Protein 7CUJ (pdb70)

Organism: Schizosaccharomyces pombe (strain 972 / ATCC 24843) (NCBI:txid284812)

Sequence (588 aa):
SVLDIGLPMSALQRKMMHRLVQYFAFCIDHFCTGPSDSRIQEKIRLFIQSAHNIAKHPSLYDTEVRNFSSYAENSSKFLFLQELFKNLSPSYSKTFFLFISNQFLANTLTQWLKSQNIDAELWAEHPAIWICVSKKAPSASHFLQSCPDLSATIFYDIEAYMSVTSSLPSIQSLVLRLIHLGSIEHAIKCFQSSYNASFLVNIVGVVATLSSSESHSSITEKTRDIAKNVATWLKNGENFSSWPLPPLMDLASLSVAELEYKRKPIPDYDFMKGLETTLQELYVEHQSKKRRLELFSVLDIGLPMSALQRKMMHRLVQYFAFCIDHFCTGPSDSRIQEKIRLFIQSAHNIAKHPSLYDTEVRNFSSYAENSSKFLFLQELFKNLSPSYSKTFFLFISNQFLANTLTQWLKSQNIDAELWAEHPAIWICVSKKAPSASHFLQSCPDLSATIFYDIEAYMSVTSSLPSIQSLVLRLIHLGSIEHAIKCFQSSYNASFLVNIVGVVATLSSSHSSITEKTRDIAKNVATWLKNGENFSSWPLPPLMDLASLSVAEIELEYKRKPIPDYDFMKGLETTLQELYVEHQSKKRR

Foldseek 3Di:
DAAEDEAAFAPLLLVQLLVLCVVCVVLLCVVLPDDDDPVSVVVLVVSLVSLQVSLLFVCVPPPDDDPLVVGVQGHLLLLLVQLLDVLLDPPDDFEEEEEDADDVVLVSSQVNCVVSVAQEDEDDCRGNYYRYHLVRLVSCLVVLVPRLVGYAYEYSGVVSVVSNPVPHPDGSHHYYYHAYALTLRLQCVQCVVPPDPQNSSFSSQSSSVSSCPDHSVRSSVVSSVSSNQVSVCVVVVNDPVPRPDDGHDHSVVSGSDD/DDDDDDPDNVDDPVVVVVVVVVVVVVVVVVVVVVVVVD/DEAEDAAAFFPVLLVQLLVLLVVCVVLLCVVQQDDDDPVSVVVLVVSLVSLQVSLLFPCVPPPDDDAAPVGVQGHLLLLLVLLQQVLLDPPDDFAEEEEDADPVVLVSSQVNCVVSVQQEDDCPPPGRYHSYYLVCLLRCLVVLVVRLVGYAYEYSGVCSVVSNPVSHDHRNHHHYYYAYALTLRLQCVQLVVPPDDLRSSFSSQSSSVSSVPSVNSSVVSSVSSNLVSVCVVVPNDPVPNPDDDHDHSVVSGSDD/DDDDDDADPDNVDDPVVVVVVVVVVVVVVVVVVVVD

Structure (mmCIF, N/CA/C/O backbone):
data_7CUJ
#
_entry.id   7CUJ
#
_cell.length_a   58.300
_cell.length_b   71.752
_cell.length_c   95.180
_cell.angle_alpha   90.000
_cell.angle_beta   103.890
_cell.angle_gamma   90.000
#
_symmetry.space_group_name_H-M   'P 1 21 1'
#
loop_
_entity.id
_entity.type
_entity.pdbx_description
1 polymer 'Coiled-coil quantitatively-enriched protein 1'
2 polymer 'Protection of telomeres protein tpz1'
3 water water
#
loop_
_atom_site.group_PDB
_atom_site.id
_atom_site.type_symbol
_atom_site.label_atom_id
_atom_site.label_alt_id
_atom_site.label_comp_id
_atom_site.label_asym_id
_atom_site.label_entity_id
_atom_site.label_seq_id
_atom_site.pdbx_PDB_ins_code
_atom_site.Cartn_x
_atom_site.Cartn_y
_atom_site.Cartn_z
_atom_site.occupancy
_atom_site.B_iso_or_equiv
_atom_site.auth_seq_id
_atom_site.auth_comp_id
_atom_site.auth_asym_id
_atom_site.auth_atom_id
_atom_site.pdbx_PDB_model_num
ATOM 1 N N . SER A 1 10 ? -24.834 54.592 -9.644 1.00 79.32 132 SER A N 1
ATOM 2 C CA . SER A 1 10 ? -25.330 53.335 -10.277 1.00 76.87 132 SER A CA 1
ATOM 3 C C . SER A 1 10 ? -25.491 52.255 -9.210 1.00 70.26 132 SER A C 1
ATOM 4 O O . SER A 1 10 ? -26.506 51.558 -9.178 1.00 69.41 132 SER A O 1
ATOM 7 N N . VAL A 1 11 ? -24.467 52.138 -8.354 1.00 66.59 133 VAL A N 1
ATOM 8 C CA . VAL A 1 11 ? -24.456 51.242 -7.209 1.00 58.60 133 VAL A CA 1
ATOM 9 C C . VAL A 1 11 ? -24.918 52.037 -5.990 1.00 52.65 133 VAL A C 1
ATOM 10 O O . VAL A 1 11 ? -24.252 52.987 -5.588 1.00 51.18 133 VAL A O 1
ATOM 14 N N . LEU A 1 12 ? -26.056 51.636 -5.405 1.00 49.75 134 LEU A N 1
ATOM 15 C CA . LEU A 1 12 ? -26.658 52.371 -4.302 1.00 47.85 134 LEU A CA 1
ATOM 16 C C . LEU A 1 12 ? -26.733 51.496 -3.051 1.00 45.37 134 LEU A C 1
ATOM 17 O O . LEU A 1 12 ? -27.038 50.307 -3.137 1.00 46.14 134 LEU A O 1
ATOM 22 N N . ASP A 1 13 ? -26.482 52.118 -1.890 1.00 41.88 135 ASP A N 1
ATOM 23 C CA . ASP A 1 13 ? -26.447 51.426 -0.612 1.00 38.81 135 ASP A CA 1
ATOM 24 C C . ASP A 1 13 ? -27.746 51.648 0.157 1.00 36.22 135 ASP A C 1
ATOM 25 O O . ASP A 1 13 ? -28.270 52.757 0.197 1.00 37.36 135 ASP A O 1
ATOM 30 N N . ILE A 1 14 ? -28.227 50.572 0.787 1.00 33.00 136 ILE A N 1
ATOM 31 C CA . ILE A 1 14 ? -29.355 50.613 1.701 1.00 31.40 136 ILE A CA 1
ATOM 32 C C . ILE A 1 14 ? -28.841 50.245 3.091 1.00 30.11 136 ILE A C 1
ATOM 33 O O . ILE A 1 14 ? -28.575 49.078 3.378 1.00 28.51 136 ILE A O 1
ATOM 38 N N . GLY A 1 15 ? -28.683 51.266 3.937 1.00 30.96 137 GLY A N 1
ATOM 39 C CA . GLY A 1 15 ? -28.242 51.070 5.306 1.00 30.07 137 GLY A CA 1
ATOM 40 C C . GLY A 1 15 ? -29.378 50.563 6.188 1.00 31.01 137 GLY A C 1
ATOM 41 O O . GLY A 1 15 ? -30.380 51.250 6.370 1.00 34.06 137 GLY A O 1
ATOM 42 N N . LEU A 1 16 ? -29.195 49.357 6.735 1.00 29.67 138 LEU A N 1
ATOM 43 C CA . LEU A 1 16 ? -30.186 48.718 7.585 1.00 30.67 138 LEU A CA 1
ATOM 44 C C . LEU A 1 16 ? -29.566 48.444 8.951 1.00 30.87 138 LEU A C 1
ATOM 45 O O . LEU A 1 16 ? -28.423 47.995 9.037 1.00 30.84 138 LEU A O 1
ATOM 50 N N . PRO A 1 17 ? -30.300 48.684 10.061 1.00 32.89 139 PRO A N 1
ATOM 51 C CA . PRO A 1 17 ? -29.722 48.546 11.399 1.00 33.22 139 PRO A CA 1
ATOM 52 C C . PRO A 1 17 ? -29.599 47.087 11.835 1.00 31.86 139 PRO A C 1
ATOM 53 O O . PRO A 1 17 ? -30.386 46.239 11.420 1.00 31.22 139 PRO A O 1
ATOM 57 N N . MET A 1 18 ? -28.597 46.813 12.680 1.00 31.39 140 MET A N 1
ATOM 58 C CA . MET A 1 18 ? -28.405 45.487 13.245 1.00 31.05 140 MET A CA 1
ATOM 59 C C . MET A 1 18 ? -29.317 45.318 14.458 1.00 30.27 140 MET A C 1
ATOM 60 O O . MET A 1 18 ? -29.635 46.285 15.149 1.00 30.32 140 MET A O 1
ATOM 65 N N . SER A 1 19 ? -29.718 44.068 14.708 1.00 29.33 141 SER A N 1
ATOM 66 C CA . SER A 1 19 ? -30.520 43.717 15.868 1.00 32.04 141 SER A CA 1
ATOM 67 C C . SER A 1 19 ? -29.639 43.689 17.116 1.00 32.38 141 SER A C 1
ATOM 68 O O . SER A 1 19 ? -28.414 43.696 17.012 1.00 30.80 141 SER A O 1
ATOM 71 N N . ALA A 1 20 ? -30.282 43.641 18.291 1.00 35.37 142 ALA A N 1
ATOM 72 C CA . ALA A 1 20 ? -29.580 43.560 19.563 1.00 35.71 142 ALA A CA 1
ATOM 73 C C . ALA A 1 20 ? -28.697 42.313 19.597 1.00 34.66 142 ALA A C 1
ATOM 74 O O . ALA A 1 20 ? -27.574 42.367 20.096 1.00 34.75 142 ALA A O 1
ATOM 76 N N . LEU A 1 21 ? -29.213 41.209 19.038 1.00 33.99 143 LEU A N 1
ATOM 77 C CA . LEU A 1 21 ? -28.534 39.922 18.972 1.00 32.62 143 LEU A CA 1
ATOM 78 C C . LEU A 1 21 ? -27.246 40.058 18.163 1.00 30.55 143 LEU A C 1
ATOM 79 O O . LEU A 1 21 ? -26.193 39.593 18.590 1.00 31.31 143 LEU A O 1
ATOM 84 N N . GLN A 1 22 ? -27.352 40.680 16.984 1.00 29.44 144 GLN A N 1
ATOM 85 C CA . GLN A 1 22 ? -26.231 40.829 16.070 1.00 26.79 144 GLN A CA 1
ATOM 86 C C . GLN A 1 22 ? -25.119 41.640 16.732 1.00 26.04 144 GLN A C 1
ATOM 87 O O . GLN A 1 22 ? -23.944 41.329 16.561 1.00 24.28 144 GLN A O 1
ATOM 93 N N . ARG A 1 23 ? -25.505 42.677 17.487 1.00 27.14 145 ARG A N 1
ATOM 94 C CA . ARG A 1 23 ? -24.557 43.557 18.155 1.00 27.70 145 ARG A CA 1
ATOM 95 C C . ARG A 1 23 ? -23.841 42.801 19.271 1.00 27.19 145 ARG A C 1
ATOM 96 O O . ARG A 1 23 ? -22.627 42.928 19.422 1.00 26.32 145 ARG A O 1
ATOM 104 N N . LYS A 1 24 ? -24.609 42.025 20.045 1.00 28.09 146 LYS A N 1
ATOM 105 C CA . LYS A 1 24 ? -24.051 41.191 21.094 1.00 28.45 146 LYS A CA 1
ATOM 106 C C . LYS A 1 24 ? -22.999 40.268 20.489 1.00 25.73 146 LYS A C 1
ATOM 107 O O . LYS A 1 24 ? -21.901 40.142 21.026 1.00 25.44 146 LYS A O 1
ATOM 113 N N . MET A 1 25 ? -23.353 39.646 19.359 1.00 24.05 147 MET A N 1
ATOM 114 C CA . MET A 1 25 ? -22.497 38.678 18.697 1.00 22.49 147 MET A CA 1
ATOM 115 C C . MET A 1 25 ? -21.217 39.348 18.205 1.00 19.88 147 MET A C 1
ATOM 116 O O . MET A 1 25 ? -20.139 38.769 18.306 1.00 18.28 147 MET A O 1
ATOM 121 N N . MET A 1 26 ? -21.354 40.572 17.684 1.00 19.51 148 MET A N 1
ATOM 122 C CA . MET A 1 26 ? -20.221 41.352 17.216 1.00 18.89 148 MET A CA 1
ATOM 123 C C . MET A 1 26 ? -19.316 41.704 18.394 1.00 18.82 148 MET A C 1
ATOM 124 O O . MET A 1 26 ? -18.097 41.671 18.265 1.00 17.90 148 MET A O 1
ATOM 129 N N . HIS A 1 27 ? -19.933 42.030 19.537 1.00 20.60 149 HIS A N 1
ATOM 130 C CA . HIS A 1 27 ? -19.215 42.372 20.753 1.00 21.98 149 HIS A CA 1
ATOM 131 C C . HIS A 1 27 ? -18.448 41.152 21.263 1.00 21.62 149 HIS A C 1
ATOM 132 O O . HIS A 1 27 ? -17.278 41.266 21.615 1.00 21.24 149 HIS A O 1
ATOM 139 N N . ARG A 1 28 ? -19.114 39.990 21.274 1.00 21.83 150 ARG A N 1
ATOM 140 C CA . ARG A 1 28 ? -18.527 38.737 21.724 1.00 22.39 150 ARG A CA 1
ATOM 141 C C . ARG A 1 28 ? -17.354 38.361 20.820 1.00 20.12 150 ARG A C 1
ATOM 142 O O . ARG A 1 28 ? -16.318 37.903 21.304 1.00 19.73 150 ARG A O 1
ATOM 150 N N . LEU A 1 29 ? -17.535 38.569 19.510 1.00 18.41 151 LEU A N 1
ATOM 151 C CA . LEU A 1 29 ? -16.561 38.185 18.499 1.00 17.25 151 LEU A CA 1
ATOM 152 C C . LEU A 1 29 ? -15.265 38.974 18.680 1.00 17.10 151 LEU A C 1
ATOM 153 O O . LEU A 1 29 ? -14.183 38.390 18.689 1.00 17.39 151 LEU A O 1
ATOM 158 N N . VAL A 1 30 ? -15.389 40.300 18.825 1.00 16.61 152 VAL A N 1
ATOM 159 C CA . VAL A 1 30 ? -14.245 41.184 18.973 1.00 16.49 152 VAL A CA 1
ATOM 160 C C . VAL A 1 30 ? -13.514 40.861 20.276 1.00 17.20 152 VAL A C 1
ATOM 161 O O . VAL A 1 30 ? -12.289 40.879 20.315 1.00 17.65 152 VAL A O 1
ATOM 165 N N . GLN A 1 31 ? -14.289 40.564 21.325 1.00 18.04 153 GLN A N 1
ATOM 166 C CA . GLN A 1 31 ? -13.783 40.231 22.646 1.00 20.00 153 GLN A CA 1
ATOM 167 C C . GLN A 1 31 ? -12.953 38.947 22.573 1.00 19.08 153 GLN A C 1
ATOM 168 O O . GLN A 1 31 ? -11.857 38.889 23.124 1.00 20.37 153 GLN A O 1
ATOM 174 N N . TYR A 1 32 ? -13.480 37.935 21.870 1.00 17.30 154 TYR A N 1
ATOM 175 C CA . TYR A 1 32 ? -12.839 36.639 21.712 1.00 16.05 154 TYR A CA 1
ATOM 176 C C . TYR A 1 32 ? -11.548 36.784 20.907 1.00 15.07 154 TYR A C 1
ATOM 177 O O . TYR A 1 32 ? -10.613 36.009 21.093 1.00 15.71 154 TYR A O 1
ATOM 186 N N . PHE A 1 33 ? -11.515 37.776 20.009 1.00 14.71 155 PHE A N 1
ATOM 187 C CA . PHE A 1 33 ? -10.383 38.033 19.132 1.00 14.54 155 PHE A CA 1
ATOM 188 C C . PHE A 1 33 ? -9.567 39.229 19.630 1.00 15.13 155 PHE A C 1
ATOM 189 O O . PHE A 1 33 ? -8.755 39.771 18.882 1.00 15.90 155 PHE A O 1
ATOM 197 N N . ALA A 1 34 ? -9.772 39.640 20.888 1.00 15.39 156 ALA A N 1
ATOM 198 C CA . ALA A 1 34 ? -9.232 40.908 21.364 1.00 16.70 156 ALA A CA 1
ATOM 199 C C . ALA A 1 34 ? -7.716 40.972 21.174 1.00 17.41 156 ALA A C 1
ATOM 200 O O . ALA A 1 34 ? -7.219 41.923 20.578 1.00 18.23 156 ALA A O 1
ATOM 202 N N . PHE A 1 35 ? -7.004 39.944 21.659 1.00 18.12 157 PHE A N 1
ATOM 203 C CA . PHE A 1 35 ? -5.553 39.868 21.569 1.00 18.68 157 PHE A CA 1
ATOM 204 C C . PHE A 1 35 ? -5.112 39.931 20.110 1.00 19.10 157 PHE A C 1
ATOM 205 O O . PHE A 1 35 ? -4.248 40.728 19.755 1.00 19.46 157 PHE A O 1
ATOM 213 N N . CYS A 1 36 ? -5.720 39.069 19.290 1.00 19.76 158 CYS A N 1
ATOM 214 C CA . CYS A 1 36 ? -5.402 38.891 17.883 1.00 21.14 158 CYS A CA 1
ATOM 215 C C . CYS A 1 36 ? -5.605 40.190 17.100 1.00 21.38 158 CYS A C 1
ATOM 216 O O . CYS A 1 36 ? -4.791 40.526 16.243 1.00 21.55 158 CYS A O 1
ATOM 219 N N . ILE A 1 37 ? -6.698 40.905 17.393 1.00 20.37 159 ILE A N 1
ATOM 220 C CA . ILE A 1 37 ? -7.019 42.147 16.707 1.00 22.04 159 ILE A CA 1
ATOM 221 C C . ILE A 1 37 ? -5.986 43.205 17.088 1.00 24.35 159 ILE A C 1
ATOM 222 O O . ILE A 1 37 ? -5.446 43.886 16.214 1.00 25.51 159 ILE A O 1
ATOM 227 N N . ASP A 1 38 ? -5.703 43.309 18.394 1.00 24.76 160 ASP A N 1
ATOM 228 C CA . ASP A 1 38 ? -4.755 44.280 18.914 1.00 26.96 160 ASP A CA 1
ATOM 229 C C . ASP A 1 38 ? -3.384 44.054 18.279 1.00 27.74 160 ASP A C 1
ATOM 230 O O . ASP A 1 38 ? -2.720 45.010 17.885 1.00 29.57 160 ASP A O 1
ATOM 235 N N . HIS A 1 39 ? -2.985 42.782 18.174 1.00 27.49 161 HIS A N 1
ATOM 236 C CA . HIS A 1 39 ? -1.702 42.405 17.603 1.00 29.46 161 HIS A CA 1
ATOM 237 C C . HIS A 1 39 ? -1.638 42.813 16.133 1.00 31.60 161 HIS A C 1
ATOM 238 O O . HIS A 1 39 ? -0.708 43.502 15.719 1.00 35.47 161 HIS A O 1
ATOM 245 N N . PHE A 1 40 ? -2.654 42.396 15.368 1.00 30.74 162 PHE A N 1
ATOM 246 C CA . PHE A 1 40 ? -2.702 42.559 13.925 1.00 31.96 162 PHE A CA 1
ATOM 247 C C . PHE A 1 40 ? -2.793 44.034 13.534 1.00 32.62 162 PHE A C 1
ATOM 248 O O . PHE A 1 40 ? -2.250 44.434 12.505 1.00 34.45 162 PHE A O 1
ATOM 256 N N . CYS A 1 41 ? -3.477 44.834 14.361 1.00 31.01 163 CYS A N 1
ATOM 257 C CA . CYS A 1 41 ? -3.805 46.205 13.998 1.00 32.27 163 CYS A CA 1
ATOM 258 C C . CYS A 1 41 ? -2.761 47.208 14.495 1.00 34.46 163 CYS A C 1
ATOM 259 O O . CYS A 1 41 ? -2.885 48.396 14.206 1.00 35.75 163 CYS A O 1
ATOM 262 N N . THR A 1 42 ? -1.735 46.747 15.226 1.00 34.94 164 THR A N 1
ATOM 263 C CA . THR A 1 42 ? -0.762 47.672 15.797 1.00 37.18 164 THR A CA 1
ATOM 264 C C . THR A 1 42 ? 0.655 47.420 15.283 1.00 38.98 164 THR A C 1
ATOM 265 O O . THR A 1 42 ? 1.589 48.082 15.730 1.00 40.93 164 THR A O 1
ATOM 269 N N . GLY A 1 43 ? 0.823 46.475 14.351 1.00 38.90 165 GLY A N 1
ATOM 270 C CA . GLY A 1 43 ? 2.147 46.216 13.809 1.00 42.00 165 GLY A CA 1
ATOM 271 C C . GLY A 1 43 ? 2.187 45.026 12.854 1.00 42.75 165 GLY A C 1
ATOM 272 O O . GLY A 1 43 ? 1.167 44.384 12.611 1.00 41.53 165 GLY A O 1
ATOM 273 N N . PRO A 1 44 ? 3.373 44.709 12.279 1.00 45.90 166 PRO A N 1
ATOM 274 C CA . PRO A 1 44 ? 3.544 43.514 11.451 1.00 46.87 166 PRO A CA 1
ATOM 275 C C . PRO A 1 44 ? 3.140 42.252 12.212 1.00 44.93 166 PRO A C 1
ATOM 276 O O . PRO A 1 44 ? 3.414 42.127 13.404 1.00 43.80 166 PRO A O 1
ATOM 280 N N . SER A 1 45 ? 2.479 41.330 11.506 1.00 44.48 167 SER A N 1
ATOM 281 C CA . SER A 1 45 ? 2.016 40.080 12.086 1.00 43.06 167 SER A CA 1
ATOM 282 C C . SER A 1 45 ? 2.397 38.917 11.172 1.00 44.97 167 SER A C 1
ATOM 283 O O . SER A 1 45 ? 2.560 39.101 9.970 1.00 46.53 167 SER A O 1
ATOM 286 N N . ASP A 1 46 ? 2.524 37.720 11.755 1.00 44.56 168 ASP A N 1
ATOM 287 C CA . ASP A 1 46 ? 2.904 36.533 11.005 1.00 47.65 168 ASP A CA 1
ATOM 288 C C . ASP A 1 46 ? 1.710 36.000 10.214 1.00 46.70 168 ASP A C 1
ATOM 289 O O . ASP A 1 46 ? 0.584 36.461 10.385 1.00 44.76 168 ASP A O 1
ATOM 294 N N . SER A 1 47 ? 1.987 35.001 9.368 1.00 48.60 169 SER A N 1
ATOM 295 C CA . SER A 1 47 ? 1.039 34.398 8.445 1.00 48.74 169 SER A CA 1
ATOM 296 C C . SER A 1 47 ? -0.146 33.770 9.180 1.00 44.77 169 SER A C 1
ATOM 297 O O . SER A 1 47 ? -1.273 33.814 8.688 1.00 43.81 169 SER A O 1
ATOM 300 N N . ARG A 1 48 ? 0.118 33.183 10.354 1.00 41.99 170 ARG A N 1
ATOM 301 C CA . ARG A 1 48 ? -0.898 32.453 11.098 1.00 39.03 170 ARG A CA 1
ATOM 302 C C . ARG A 1 48 ? -1.843 33.422 11.808 1.00 35.38 170 ARG A C 1
ATOM 303 O O . ARG A 1 48 ? -3.015 33.102 12.002 1.00 33.72 170 ARG A O 1
ATOM 311 N N . ILE A 1 49 ? -1.330 34.602 12.188 1.00 34.12 171 ILE A N 1
ATOM 312 C CA . ILE A 1 49 ? -2.155 35.660 12.753 1.00 32.71 171 ILE A CA 1
ATOM 313 C C . ILE A 1 49 ? -3.152 36.118 11.689 1.00 33.88 171 ILE A C 1
ATOM 314 O O . ILE A 1 49 ? -4.340 36.286 11.969 1.00 30.55 171 ILE A O 1
ATOM 319 N N . GLN A 1 50 ? -2.643 36.308 10.467 1.00 36.54 172 GLN A N 1
ATOM 320 C CA . GLN A 1 50 ? -3.423 36.782 9.335 1.00 37.15 172 GLN A CA 1
ATOM 321 C C . GLN A 1 50 ? -4.501 35.764 8.972 1.00 34.73 172 GLN A C 1
ATOM 322 O O . GLN A 1 50 ? -5.597 36.146 8.570 1.00 32.67 172 GLN A O 1
ATOM 328 N N . GLU A 1 51 ? -4.172 34.475 9.130 1.00 35.27 173 GLU A N 1
ATOM 329 C CA . GLU A 1 51 ? -5.089 33.369 8.901 1.00 35.76 173 GLU A CA 1
ATOM 330 C C . GLU A 1 51 ? -6.266 33.467 9.869 1.00 33.35 173 GLU A C 1
ATOM 331 O O . GLU A 1 51 ? -7.410 33.232 9.482 1.00 33.14 173 GLU A O 1
ATOM 337 N N . LYS A 1 52 ? -5.966 33.824 11.126 1.00 30.78 174 LYS A N 1
ATOM 338 C CA . LYS A 1 52 ? -6.962 33.924 12.181 1.00 27.51 174 LYS A CA 1
ATOM 339 C C . LYS A 1 52 ? -7.834 35.162 11.985 1.00 23.75 174 LYS A C 1
ATOM 340 O O . LYS A 1 52 ? -9.006 35.153 12.351 1.00 21.59 174 LYS A O 1
ATOM 346 N N . ILE A 1 53 ? -7.254 36.220 11.409 1.00 23.09 175 ILE A N 1
ATOM 347 C CA . ILE A 1 53 ? -8.003 37.436 11.141 1.00 22.44 175 ILE A CA 1
ATOM 348 C C . ILE A 1 53 ? -9.017 37.177 10.027 1.00 23.27 175 ILE A C 1
ATOM 349 O O . ILE A 1 53 ? -10.094 37.767 10.032 1.00 23.27 175 ILE A O 1
ATOM 354 N N . ARG A 1 54 ? -8.680 36.278 9.093 1.00 25.08 176 ARG A N 1
ATOM 355 C CA . ARG A 1 54 ? -9.603 35.918 8.026 1.00 25.83 176 ARG A CA 1
ATOM 356 C C . ARG A 1 54 ? -10.831 35.221 8.611 1.00 23.53 176 ARG A C 1
ATOM 357 O O . ARG A 1 54 ? -11.933 35.398 8.104 1.00 24.21 176 ARG A O 1
ATOM 365 N N . LEU A 1 55 ? -10.632 34.453 9.688 1.00 21.89 177 LEU A N 1
ATOM 366 C CA . LEU A 1 55 ? -11.735 33.788 10.365 1.00 20.29 177 LEU A CA 1
ATOM 367 C C . LEU A 1 55 ? -12.603 34.818 11.088 1.00 18.65 177 LEU A C 1
ATOM 368 O O . LEU A 1 55 ? -13.825 34.680 11.124 1.00 18.01 177 LEU A O 1
ATOM 373 N N . PHE A 1 56 ? -11.957 35.849 11.653 1.00 17.24 178 PHE A N 1
ATOM 374 C CA . PHE A 1 56 ? -12.663 36.954 12.282 1.00 16.14 178 PHE A CA 1
ATOM 375 C C . PHE A 1 56 ? -13.562 37.639 11.256 1.00 16.18 178 PHE A C 1
ATOM 376 O O . PHE A 1 56 ? -14.734 37.893 11.522 1.00 16.13 178 PHE A O 1
ATOM 384 N N . ILE A 1 57 ? -12.992 37.930 10.083 1.00 16.87 179 ILE A N 1
ATOM 385 C CA . ILE A 1 57 ? -13.706 38.614 9.020 1.00 17.71 179 ILE A CA 1
ATOM 386 C C . ILE A 1 57 ? -14.887 37.763 8.555 1.00 17.88 179 ILE A C 1
ATOM 387 O O . ILE A 1 57 ? -15.979 38.293 8.359 1.00 17.77 179 ILE A O 1
ATOM 392 N N . GLN A 1 58 ? -14.663 36.448 8.406 1.00 18.05 180 GLN A N 1
ATOM 393 C CA . GLN A 1 58 ? -15.693 35.533 7.938 1.00 18.86 180 GLN A CA 1
ATOM 394 C C . GLN A 1 58 ? -16.863 35.525 8.919 1.00 18.02 180 GLN A C 1
ATOM 395 O O . GLN A 1 58 ? -18.017 35.640 8.509 1.00 18.81 180 GLN A O 1
ATOM 401 N N . SER A 1 59 ? -16.545 35.411 10.214 1.00 16.74 181 SER A N 1
ATOM 402 C CA . SER A 1 59 ? -17.529 35.393 11.288 1.00 15.47 181 SER A CA 1
ATOM 403 C C . SER A 1 59 ? -18.356 36.677 11.295 1.00 14.63 181 SER A C 1
ATOM 404 O O . SER A 1 59 ? -19.553 36.632 11.566 1.00 15.49 181 SER A O 1
ATOM 407 N N . ALA A 1 60 ? -17.699 37.812 11.022 1.00 13.62 182 ALA A N 1
ATOM 408 C CA . ALA A 1 60 ? -18.349 39.111 11.014 1.00 13.39 182 ALA A CA 1
ATOM 409 C C . ALA A 1 60 ? -19.316 39.193 9.830 1.00 14.11 182 ALA A C 1
ATOM 410 O O . ALA A 1 60 ? -20.439 39.683 9.975 1.00 14.44 182 ALA A O 1
ATOM 412 N N . HIS A 1 61 ? -18.870 38.682 8.673 1.00 15.03 183 HIS A N 1
ATOM 413 C CA . HIS A 1 61 ? -19.723 38.534 7.503 1.00 16.06 183 HIS A CA 1
ATOM 414 C C . HIS A 1 61 ? -20.957 37.706 7.847 1.00 16.94 183 HIS A C 1
ATOM 415 O O . HIS A 1 61 ? -22.068 38.080 7.475 1.00 18.09 183 HIS A O 1
ATOM 422 N N . ASN A 1 62 ? -20.748 36.590 8.561 1.00 17.29 184 ASN A N 1
ATOM 423 C CA . ASN A 1 62 ? -21.815 35.645 8.857 1.00 18.19 184 ASN A CA 1
ATOM 424 C C . ASN A 1 62 ? -22.877 36.300 9.738 1.00 18.48 184 ASN A C 1
ATOM 425 O O . ASN A 1 62 ? -24.068 36.170 9.461 1.00 19.67 184 ASN A O 1
ATOM 430 N N . ILE A 1 63 ? -22.427 36.999 10.790 1.00 18.03 185 ILE A N 1
ATOM 431 C CA . ILE A 1 63 ? -23.311 37.698 11.712 1.00 18.73 185 ILE A CA 1
ATOM 432 C C . ILE A 1 63 ? -24.143 38.719 10.937 1.00 19.30 185 ILE A C 1
ATOM 433 O O . ILE A 1 63 ? -25.325 38.904 11.223 1.00 20.39 185 ILE A O 1
ATOM 438 N N . ALA A 1 64 ? -23.514 39.354 9.939 1.00 19.32 186 ALA A N 1
ATOM 439 C CA . ALA A 1 64 ? -24.140 40.395 9.141 1.00 19.86 186 ALA A CA 1
ATOM 440 C C . ALA A 1 64 ? -25.131 39.790 8.148 1.00 21.18 186 ALA A C 1
ATOM 441 O O . ALA A 1 64 ? -26.070 40.461 7.728 1.00 22.86 186 ALA A O 1
ATOM 443 N N . LYS A 1 65 ? -24.911 38.527 7.764 1.00 21.85 187 LYS A N 1
ATOM 444 C CA . LYS A 1 65 ? -25.849 37.827 6.897 1.00 23.06 187 LYS A CA 1
ATOM 445 C C . LYS A 1 65 ? -27.081 37.448 7.712 1.00 24.06 187 LYS A C 1
ATOM 446 O O . LYS A 1 65 ? -28.174 37.944 7.446 1.00 25.88 187 LYS A O 1
ATOM 452 N N . HIS A 1 66 ? -26.884 36.586 8.716 1.00 24.57 188 HIS A N 1
ATOM 453 C CA . HIS A 1 66 ? -27.940 36.244 9.655 1.00 26.22 188 HIS A CA 1
ATOM 454 C C . HIS A 1 66 ? -27.338 35.620 10.908 1.00 26.27 188 HIS A C 1
ATOM 455 O O . HIS A 1 66 ? -26.512 34.717 10.808 1.00 27.09 188 HIS A O 1
ATOM 462 N N . PRO A 1 67 ? -27.737 36.066 12.121 1.00 26.53 189 PRO A N 1
ATOM 463 C CA . PRO A 1 67 ? -27.215 35.487 13.361 1.00 27.14 189 PRO A CA 1
ATOM 464 C C . PRO A 1 67 ? -27.522 34.000 13.537 1.00 29.45 189 PRO A C 1
ATOM 465 O O . PRO A 1 67 ? -26.797 33.299 14.241 1.00 31.01 189 PRO A O 1
ATOM 469 N N . SER A 1 68 ? -28.579 33.520 12.868 1.00 31.57 190 SER A N 1
ATOM 470 C CA . SER A 1 68 ? -29.032 32.146 13.026 1.00 33.92 190 SER A CA 1
ATOM 471 C C . SER A 1 68 ? -28.115 31.163 12.295 1.00 33.28 190 SER A C 1
ATOM 472 O O . SER A 1 68 ? -28.340 29.958 12.355 1.00 35.45 190 SER A O 1
ATOM 475 N N . LEU A 1 69 ? -27.069 31.679 11.634 1.00 31.17 191 LEU A N 1
ATOM 476 C CA . LEU A 1 69 ? -25.988 30.835 11.146 1.00 31.58 191 LEU A CA 1
ATOM 477 C C . LEU A 1 69 ? -25.242 30.197 12.324 1.00 32.82 191 LEU A C 1
ATOM 478 O O . LEU A 1 69 ? -24.430 29.297 12.116 1.00 34.95 191 LEU A O 1
ATOM 483 N N . TYR A 1 70 ? -25.510 30.670 13.553 1.00 32.59 192 TYR A N 1
ATOM 484 C CA . TYR A 1 70 ? -24.899 30.120 14.758 1.00 32.67 192 TYR A CA 1
ATOM 485 C C . TYR A 1 70 ? -25.949 29.457 15.647 1.00 37.06 192 TYR A C 1
ATOM 486 O O . TYR A 1 70 ? -25.719 29.243 16.835 1.00 37.97 192 TYR A O 1
ATOM 495 N N . ASP A 1 71 ? -27.099 29.126 15.050 1.00 41.28 193 ASP A N 1
ATOM 496 C CA . ASP A 1 71 ? -28.088 28.264 15.675 1.00 46.56 193 ASP A CA 1
ATOM 497 C C . ASP A 1 71 ? -27.717 26.820 15.353 1.00 50.34 193 ASP A C 1
ATOM 498 O O . ASP A 1 71 ? -27.433 26.499 14.202 1.00 53.74 193 ASP A O 1
ATOM 503 N N . THR A 1 72 ? -27.716 25.959 16.375 1.00 54.26 194 THR A N 1
ATOM 504 C CA . THR A 1 72 ? -27.352 24.562 16.197 1.00 60.07 194 THR A CA 1
ATOM 505 C C . THR A 1 72 ? -28.546 23.764 15.680 1.00 67.08 194 THR A C 1
ATOM 506 O O . THR A 1 72 ? -28.369 22.753 15.002 1.00 70.01 194 THR A O 1
ATOM 510 N N . GLU A 1 73 ? -29.756 24.232 16.006 1.00 72.07 195 GLU A N 1
ATOM 511 C CA . GLU A 1 73 ? -30.954 23.414 15.895 1.00 79.79 195 GLU A CA 1
ATOM 512 C C . GLU A 1 73 ? -31.738 23.740 14.624 1.00 80.60 195 GLU A C 1
ATOM 513 O O . GLU A 1 73 ? -31.594 24.813 14.036 1.00 73.81 195 GLU A O 1
ATOM 519 N N . VAL A 1 74 ? -32.568 22.774 14.216 1.00 84.43 196 VAL A N 1
ATOM 520 C CA . VAL A 1 74 ? -33.463 22.904 13.078 1.00 85.92 196 VAL A CA 1
ATOM 521 C C . VAL A 1 74 ? -34.601 23.831 13.494 1.00 84.57 196 VAL A C 1
ATOM 522 O O . VAL A 1 74 ? -35.259 23.588 14.504 1.00 91.31 196 VAL A O 1
ATOM 526 N N . ARG A 1 75 ? -34.826 24.892 12.712 1.00 79.46 197 ARG A N 1
ATOM 527 C CA . ARG A 1 75 ? -35.793 25.899 13.114 1.00 79.59 197 ARG A CA 1
ATOM 528 C C . ARG A 1 75 ? -36.858 26.084 12.037 1.00 82.04 197 ARG A C 1
ATOM 529 O O . ARG A 1 75 ? -36.567 26.020 10.844 1.00 79.72 197 ARG A O 1
ATOM 537 N N . ASN A 1 76 ? -38.097 26.303 12.495 1.00 86.59 198 ASN A N 1
ATOM 538 C CA . ASN A 1 76 ? -39.154 26.841 11.656 1.00 90.26 198 ASN A CA 1
ATOM 539 C C . ASN A 1 76 ? -38.794 28.290 11.313 1.00 86.99 198 ASN A C 1
ATOM 540 O O . ASN A 1 76 ? -39.633 29.169 11.586 1.00 89.18 198 ASN A O 1
ATOM 545 N N . PHE A 1 94 ? -38.522 27.878 8.729 1.00 74.91 216 PHE A N 1
ATOM 546 C CA . PHE A 1 94 ? -38.670 29.162 7.996 1.00 73.43 216 PHE A CA 1
ATOM 547 C C . PHE A 1 94 ? -39.769 30.005 8.645 1.00 79.66 216 PHE A C 1
ATOM 548 O O . PHE A 1 94 ? -40.745 29.462 9.162 1.00 86.75 216 PHE A O 1
ATOM 556 N N . SER A 1 95 ? -39.577 31.332 8.619 1.00 80.66 217 SER A N 1
ATOM 557 C CA . SER A 1 95 ? -40.480 32.336 9.171 1.00 84.63 217 SER A CA 1
ATOM 558 C C . SER A 1 95 ? -40.182 32.618 10.645 1.00 86.05 217 SER A C 1
ATOM 559 O O . SER A 1 95 ? -40.892 33.394 11.282 1.00 89.22 217 SER A O 1
ATOM 562 N N . SER A 1 96 ? -39.119 31.994 11.171 1.00 84.27 218 SER A N 1
ATOM 563 C CA . SER A 1 96 ? -38.576 32.337 12.476 1.00 82.69 218 SER A CA 1
ATOM 564 C C . SER A 1 96 ? -37.620 33.520 12.348 1.00 80.62 218 SER A C 1
ATOM 565 O O . SER A 1 96 ? -37.297 34.169 13.340 1.00 81.70 218 SER A O 1
ATOM 568 N N . TYR A 1 97 ? -37.207 33.806 11.107 1.00 79.02 219 TYR A N 1
ATOM 569 C CA . TYR A 1 97 ? -35.909 34.404 10.834 1.00 74.02 219 TYR A CA 1
ATOM 570 C C . TYR A 1 97 ? -35.959 35.931 10.793 1.00 74.22 219 TYR A C 1
ATOM 571 O O . TYR A 1 97 ? -35.026 36.584 11.255 1.00 78.04 219 TYR A O 1
ATOM 580 N N . ALA A 1 98 ? -37.047 36.498 10.257 1.00 72.45 220 ALA A N 1
ATOM 581 C CA . ALA A 1 98 ? -37.145 37.936 10.044 1.00 70.40 220 ALA A CA 1
ATOM 582 C C . ALA A 1 98 ? -37.165 38.703 11.367 1.00 69.95 220 ALA A C 1
ATOM 583 O O . ALA A 1 98 ? -37.156 39.933 11.370 1.00 69.55 220 ALA A O 1
ATOM 585 N N . GLU A 1 99 ? -37.182 37.967 12.484 1.00 72.80 221 GLU A N 1
ATOM 586 C CA . GLU A 1 99 ? -37.217 38.539 13.822 1.00 77.26 221 GLU A CA 1
ATOM 587 C C . GLU A 1 99 ? -35.934 39.323 14.098 1.00 73.58 221 GLU A C 1
ATOM 588 O O . GLU A 1 99 ? -35.976 40.377 14.732 1.00 76.56 221 GLU A O 1
ATOM 594 N N . ASN A 1 100 ? -34.799 38.804 13.609 1.00 66.63 222 ASN A N 1
ATOM 595 C CA . ASN A 1 100 ? -33.494 39.327 13.983 1.00 59.76 222 ASN A CA 1
ATOM 596 C C . ASN A 1 100 ? -32.716 39.833 12.768 1.00 51.94 222 ASN A C 1
ATOM 597 O O . ASN A 1 100 ? -31.533 40.149 12.887 1.00 47.31 222 ASN A O 1
ATOM 602 N N . SER A 1 101 ? -33.377 39.921 11.607 1.00 49.65 223 SER A N 1
ATOM 603 C CA . SER A 1 101 ? -32.723 40.419 10.405 1.00 44.66 223 SER A CA 1
ATOM 604 C C . SER A 1 101 ? -33.532 41.547 9.772 1.00 42.82 223 SER A C 1
ATOM 605 O O . SER A 1 101 ? -34.642 41.329 9.293 1.00 45.98 223 SER A O 1
ATOM 608 N N . SER A 1 102 ? -32.942 42.747 9.767 1.00 40.03 224 SER A N 1
ATOM 609 C CA . SER A 1 102 ? -33.488 43.909 9.086 1.00 39.72 224 SER A CA 1
ATOM 610 C C . SER A 1 102 ? -33.527 43.668 7.581 1.00 37.23 224 SER A C 1
ATOM 611 O O . SER A 1 102 ? -34.268 44.338 6.870 1.00 38.93 224 SER A O 1
ATOM 614 N N . LYS A 1 103 ? -32.700 42.730 7.107 1.00 34.92 225 LYS A N 1
ATOM 615 C CA . LYS A 1 103 ? -32.578 42.458 5.684 1.00 34.64 225 LYS A CA 1
ATOM 616 C C . LYS A 1 103 ? -33.794 41.672 5.196 1.00 37.32 225 LYS A C 1
ATOM 617 O O . LYS A 1 103 ? -34.386 42.017 4.176 1.00 37.80 225 LYS A O 1
ATOM 623 N N . PHE A 1 104 ? -34.151 40.615 5.937 1.00 39.02 226 PHE A N 1
ATOM 624 C CA . PHE A 1 104 ? -35.335 39.822 5.652 1.00 40.48 226 PHE A CA 1
ATOM 625 C C . PHE A 1 104 ? -36.578 40.710 5.694 1.00 43.57 226 PHE A C 1
ATOM 626 O O . PHE A 1 104 ? -37.404 40.659 4.782 1.00 45.63 226 PHE A O 1
ATOM 634 N N . LEU A 1 105 ? -36.688 41.526 6.752 1.00 43.55 227 LEU A N 1
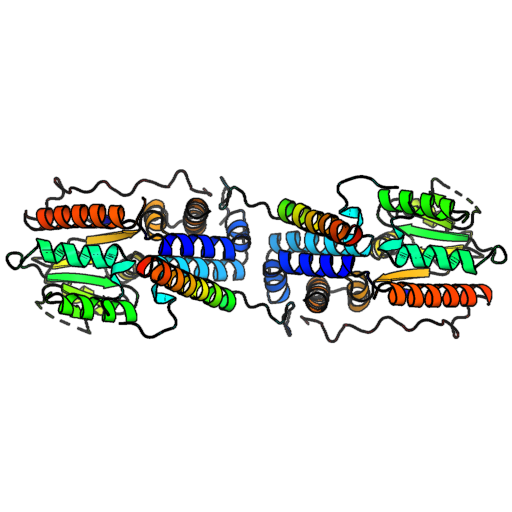ATOM 635 C CA . LEU A 1 105 ? -37.832 42.403 6.948 1.00 45.66 227 LEU A CA 1
ATOM 636 C C . LEU A 1 105 ? -37.910 43.419 5.811 1.00 44.84 227 LEU A C 1
ATOM 637 O O . LEU A 1 105 ? -38.998 43.703 5.312 1.00 46.41 227 LEU A O 1
ATOM 642 N N . PHE A 1 106 ? -36.748 43.954 5.409 1.00 42.01 228 PHE A N 1
ATOM 643 C CA . PHE A 1 106 ? -36.683 44.901 4.308 1.00 40.67 228 PHE A CA 1
ATOM 644 C C . PHE A 1 106 ? -37.288 44.281 3.050 1.00 42.08 228 PHE A C 1
ATOM 645 O O . PHE A 1 106 ? -38.133 44.898 2.405 1.00 43.17 228 PHE A O 1
ATOM 653 N N . LEU A 1 107 ? -36.847 43.061 2.721 1.00 41.47 229 LEU A N 1
ATOM 654 C CA . LEU A 1 107 ? -37.254 42.389 1.497 1.00 44.10 229 LEU A CA 1
ATOM 655 C C . LEU A 1 107 ? -38.754 42.103 1.520 1.00 47.69 229 LEU A C 1
ATOM 656 O O . LEU A 1 107 ? -39.416 42.200 0.489 1.00 49.28 229 LEU A O 1
ATOM 661 N N . GLN A 1 108 ? -39.280 41.771 2.705 1.00 51.12 230 GLN A N 1
ATOM 662 C CA . GLN A 1 108 ? -40.697 41.497 2.887 1.00 55.62 230 GLN A CA 1
ATOM 663 C C . GLN A 1 108 ? -41.505 42.760 2.601 1.00 58.27 230 GLN A C 1
ATOM 664 O O . GLN A 1 108 ? -42.452 42.726 1.819 1.00 61.54 230 GLN A O 1
ATOM 670 N N . GLU A 1 109 ? -41.109 43.866 3.244 1.00 59.24 231 GLU A N 1
ATOM 671 C CA . GLU A 1 109 ? -41.861 45.111 3.217 1.00 62.53 231 GLU A CA 1
ATOM 672 C C . GLU A 1 109 ? -41.722 45.791 1.857 1.00 61.39 231 GLU A C 1
ATOM 673 O O . GLU A 1 109 ? -42.576 46.593 1.485 1.00 66.00 231 GLU A O 1
ATOM 679 N N . LEU A 1 110 ? -40.646 45.467 1.127 1.00 55.91 232 LEU A N 1
ATOM 680 C CA . LEU A 1 110 ? -40.430 46.028 -0.198 1.00 54.32 232 LEU A CA 1
ATOM 681 C C . LEU A 1 110 ? -41.523 45.539 -1.145 1.00 57.45 232 LEU A C 1
ATOM 682 O O . LEU A 1 110 ? -42.183 46.348 -1.790 1.00 58.21 232 LEU A O 1
ATOM 687 N N . PHE A 1 111 ? -41.709 44.214 -1.206 1.00 58.46 233 PHE A N 1
ATOM 688 C CA . PHE A 1 111 ? -42.662 43.598 -2.117 1.00 62.62 233 PHE A CA 1
ATOM 689 C C . PHE A 1 111 ? -44.095 43.848 -1.650 1.00 66.81 233 PHE A C 1
ATOM 690 O O . PHE A 1 111 ? -45.011 43.900 -2.468 1.00 68.36 233 PHE A O 1
ATOM 698 N N . LYS A 1 112 ? -44.265 44.010 -0.332 1.00 70.27 234 LYS A N 1
ATOM 699 C CA . LYS A 1 112 ? -45.545 44.313 0.288 1.00 74.95 234 LYS A CA 1
ATOM 700 C C . LYS A 1 112 ? -46.078 45.640 -0.249 1.00 79.27 234 LYS A C 1
ATOM 701 O O . LYS A 1 112 ? -47.282 45.790 -0.450 1.00 82.34 234 LYS A O 1
ATOM 707 N N . ASN A 1 113 ? -45.165 46.594 -0.477 1.00 78.82 235 ASN A N 1
ATOM 708 C CA . ASN A 1 113 ? -45.507 47.944 -0.898 1.00 79.81 235 ASN A CA 1
ATOM 709 C C . ASN A 1 113 ? -45.229 48.129 -2.389 1.00 80.00 235 ASN A C 1
ATOM 710 O O . ASN A 1 113 ? -45.435 49.217 -2.920 1.00 80.22 235 ASN A O 1
ATOM 715 N N . LEU A 1 114 ? -44.759 47.068 -3.057 1.00 79.47 236 LEU A N 1
ATOM 716 C CA . LEU A 1 114 ? -44.495 47.131 -4.487 1.00 83.64 236 LEU A CA 1
ATOM 717 C C . LEU A 1 114 ? -45.710 46.616 -5.256 1.00 91.26 236 LEU A C 1
ATOM 718 O O . LEU A 1 114 ? -45.997 47.102 -6.349 1.00 94.64 236 LEU A O 1
ATOM 723 N N . SER A 1 115 ? -46.405 45.626 -4.674 1.00 95.97 237 SER A N 1
ATOM 724 C CA . SER A 1 115 ? -47.724 45.193 -5.117 1.00 105.68 237 SER A CA 1
ATOM 725 C C . SER A 1 115 ? -47.639 44.481 -6.471 1.00 109.37 237 SER A C 1
ATOM 726 O O . SER A 1 115 ? -46.538 44.220 -6.955 1.00 110.77 237 SER A O 1
ATOM 729 N N . PRO A 1 116 ? -48.774 44.116 -7.124 1.00 112.44 238 PRO A N 1
ATOM 730 C CA . PRO A 1 116 ? -48.724 43.428 -8.417 1.00 110.87 238 PRO A CA 1
ATOM 731 C C . PRO A 1 116 ? -48.592 44.336 -9.641 1.00 110.33 238 PRO A C 1
ATOM 732 O O . PRO A 1 116 ? -48.547 43.846 -10.768 1.00 107.36 238 PRO A O 1
ATOM 736 N N . SER A 1 117 ? -48.525 45.654 -9.410 1.00 109.03 239 SER A N 1
ATOM 737 C CA . SER A 1 117 ? -48.408 46.630 -10.484 1.00 107.47 239 SER A CA 1
ATOM 738 C C . SER A 1 117 ? -47.025 46.547 -11.128 1.00 106.12 239 SER A C 1
ATOM 739 O O . SER A 1 117 ? -46.912 46.395 -12.343 1.00 107.10 239 SER A O 1
ATOM 742 N N . TYR A 1 118 ? -45.984 46.639 -10.290 1.00 103.47 240 TYR A N 1
ATOM 743 C CA . TYR A 1 118 ? -44.591 46.613 -10.710 1.00 98.28 240 TYR A CA 1
ATOM 744 C C . TYR A 1 118 ? -44.276 45.276 -11.376 1.00 97.68 240 TYR A C 1
ATOM 745 O O . TYR A 1 118 ? -44.729 44.230 -10.912 1.00 91.69 240 TYR A O 1
ATOM 754 N N . SER A 1 119 ? -43.488 45.324 -12.460 1.00 99.45 241 SER A N 1
ATOM 755 C CA . SER A 1 119 ? -43.177 44.133 -13.237 1.00 100.70 241 SER A CA 1
ATOM 756 C C . SER A 1 119 ? -41.778 44.205 -13.853 1.00 99.92 241 SER A C 1
ATOM 757 O O . SER A 1 119 ? -41.625 44.150 -15.073 1.00 108.47 241 SER A O 1
ATOM 760 N N . LYS A 1 120 ? -40.763 44.320 -12.987 1.00 94.18 242 LYS A N 1
ATOM 761 C CA . LYS A 1 120 ? -39.370 44.119 -13.355 1.00 87.04 242 LYS A CA 1
ATOM 762 C C . LYS A 1 120 ? -38.846 42.922 -12.566 1.00 78.49 242 LYS A C 1
ATOM 763 O O . LYS A 1 120 ? -39.291 42.676 -11.447 1.00 71.11 242 LYS A O 1
ATOM 769 N N . THR A 1 121 ? -37.904 42.183 -13.163 1.00 76.65 243 THR A N 1
ATOM 770 C CA . THR A 1 121 ? -37.384 40.960 -12.570 1.00 77.41 243 THR A CA 1
ATOM 771 C C . THR A 1 121 ? -36.167 41.290 -11.706 1.00 72.65 243 THR A C 1
ATOM 772 O O . THR A 1 121 ? -35.184 41.836 -12.204 1.00 71.94 243 THR A O 1
ATOM 776 N N . PHE A 1 122 ? -36.246 40.956 -10.410 1.00 67.81 244 PHE A N 1
ATOM 777 C CA . PHE A 1 122 ? -35.141 41.178 -9.490 1.00 63.10 244 PHE A CA 1
ATOM 778 C C . PHE A 1 122 ? -34.171 40.001 -9.513 1.00 61.91 244 PHE A C 1
ATOM 779 O O . PHE A 1 122 ? -34.580 38.850 -9.642 1.00 59.87 244 PHE A O 1
ATOM 787 N N . PHE A 1 123 ? -32.880 40.328 -9.379 1.00 61.64 245 PHE A N 1
ATOM 788 C CA . PHE A 1 123 ? -31.827 39.374 -9.074 1.00 61.75 245 PHE A CA 1
ATOM 789 C C . PHE A 1 123 ? -31.253 39.709 -7.701 1.00 56.16 245 PHE A C 1
ATOM 790 O O . PHE A 1 123 ? -30.774 40.821 -7.488 1.00 53.85 245 PHE A O 1
ATOM 798 N N . LEU A 1 124 ? -31.315 38.743 -6.777 1.00 52.18 246 LEU A N 1
ATOM 799 C CA . LEU A 1 124 ? -30.715 38.904 -5.463 1.00 47.33 246 LEU A CA 1
ATOM 800 C C . LEU A 1 124 ? -29.555 37.922 -5.306 1.00 46.03 246 LEU A C 1
ATOM 801 O O . LEU A 1 124 ? -29.714 36.721 -5.513 1.00 45.78 246 LEU A O 1
ATOM 806 N N . PHE A 1 125 ? -28.388 38.458 -4.933 1.00 43.47 247 PHE A N 1
ATOM 807 C CA . PHE A 1 125 ? -27.209 37.651 -4.668 1.00 42.18 247 PHE A CA 1
ATOM 808 C C . PHE A 1 125 ? -27.008 37.517 -3.162 1.00 38.74 247 PHE A C 1
ATOM 809 O O . PHE A 1 125 ? -27.133 38.490 -2.421 1.00 36.02 247 PHE A O 1
ATOM 817 N N . ILE A 1 126 ? -26.697 36.290 -2.728 1.00 37.31 248 ILE A N 1
ATOM 818 C CA . ILE A 1 126 ? -26.486 35.979 -1.324 1.00 34.62 248 ILE A CA 1
ATOM 819 C C . ILE A 1 126 ? -25.400 34.908 -1.234 1.00 35.65 248 ILE A C 1
ATOM 820 O O . ILE A 1 126 ? -25.400 33.959 -2.014 1.00 38.04 248 ILE A O 1
ATOM 825 N N . SER A 1 127 ? -24.470 35.077 -0.288 1.00 34.54 249 SER A N 1
ATOM 826 C CA . SER A 1 127 ? -23.271 34.253 -0.246 1.00 34.83 249 SER A CA 1
ATOM 827 C C . SER A 1 127 ? -23.407 33.139 0.791 1.00 34.79 249 SER A C 1
ATOM 828 O O . SER A 1 127 ? -22.484 32.893 1.564 1.00 35.48 249 SER A O 1
ATOM 831 N N . ASN A 1 128 ? -24.557 32.455 0.777 1.00 35.32 250 ASN A N 1
ATOM 832 C CA . ASN A 1 128 ? -24.859 31.400 1.732 1.00 34.53 250 ASN A CA 1
ATOM 833 C C . ASN A 1 128 ? -26.017 30.555 1.207 1.00 36.19 250 ASN A C 1
ATOM 834 O O . ASN A 1 128 ? -27.094 31.081 0.930 1.00 35.10 250 ASN A O 1
ATOM 839 N N . GLN A 1 129 ? -25.787 29.240 1.094 1.00 37.17 251 GLN A N 1
ATOM 840 C CA . GLN A 1 129 ? -26.754 28.331 0.496 1.00 38.91 251 GLN A CA 1
ATOM 841 C C . GLN A 1 129 ? -27.986 28.209 1.390 1.00 38.14 251 GLN A C 1
ATOM 842 O O . GLN A 1 129 ? -29.108 28.325 0.909 1.00 39.09 251 GLN A O 1
ATOM 848 N N . PHE A 1 130 ? -27.761 27.985 2.689 1.00 37.57 252 PHE A N 1
ATOM 849 C CA . PHE A 1 130 ? -28.848 27.789 3.634 1.00 38.63 252 PHE A CA 1
ATOM 850 C C . PHE A 1 130 ? -29.800 28.983 3.611 1.00 37.94 252 PHE A C 1
ATOM 851 O O . PHE A 1 130 ? -31.014 28.803 3.542 1.00 40.00 252 PHE A O 1
ATOM 859 N N . LEU A 1 131 ? -29.235 30.195 3.674 1.00 35.81 253 LEU A N 1
ATOM 860 C CA . LEU A 1 131 ? -30.027 31.412 3.756 1.00 35.57 253 LEU A CA 1
ATOM 861 C C . LEU A 1 131 ? -30.777 31.644 2.448 1.00 36.71 253 LEU A C 1
ATOM 862 O O . LEU A 1 131 ? -31.923 32.083 2.468 1.00 36.40 253 LEU A O 1
ATOM 867 N N . ALA A 1 132 ? -30.118 31.339 1.322 1.00 38.32 254 ALA A N 1
ATOM 868 C CA . ALA A 1 132 ? -30.754 31.394 0.014 1.00 41.19 254 ALA A CA 1
ATOM 869 C C . ALA A 1 132 ? -32.045 30.577 0.029 1.00 44.31 254 ALA A C 1
ATOM 870 O O . ALA A 1 132 ? -33.087 31.059 -0.406 1.00 46.46 254 ALA A O 1
ATOM 872 N N . ASN A 1 133 ? -31.960 29.349 0.557 1.00 46.70 255 ASN A N 1
ATOM 873 C CA . ASN A 1 133 ? -33.083 28.426 0.596 1.00 50.20 255 ASN A CA 1
ATOM 874 C C . ASN A 1 133 ? -34.171 28.967 1.521 1.00 51.79 255 ASN A C 1
ATOM 875 O O . ASN A 1 133 ? -35.349 28.944 1.169 1.00 54.88 255 ASN A O 1
ATOM 880 N N . THR A 1 134 ? -33.757 29.442 2.702 1.00 50.04 256 THR A N 1
ATOM 881 C CA . THR A 1 134 ? -34.674 29.922 3.723 1.00 51.97 256 THR A CA 1
ATOM 882 C C . THR A 1 134 ? -35.391 31.180 3.232 1.00 50.94 256 THR A C 1
ATOM 883 O O . THR A 1 134 ? -36.592 31.324 3.445 1.00 54.09 256 THR A O 1
ATOM 887 N N . LEU A 1 135 ? -34.648 32.075 2.567 1.00 48.37 257 LEU A N 1
ATOM 888 C CA . LEU A 1 135 ? -35.197 33.330 2.072 1.00 48.17 257 LEU A CA 1
ATOM 889 C C . LEU A 1 135 ? -36.235 33.024 0.995 1.00 49.38 257 LEU A C 1
ATOM 890 O O . LEU A 1 135 ? -37.357 33.520 1.061 1.00 48.67 257 LEU A O 1
ATOM 895 N N . THR A 1 136 ? -35.838 32.189 0.024 1.00 51.51 258 THR A N 1
ATOM 896 C CA . THR A 1 136 ? -36.670 31.787 -1.100 1.00 55.39 258 THR A CA 1
ATOM 897 C C . THR A 1 136 ? -37.999 31.224 -0.600 1.00 60.20 258 THR A C 1
ATOM 898 O O . THR A 1 136 ? -39.059 31.601 -1.095 1.00 60.61 258 THR A O 1
ATOM 902 N N . GLN A 1 137 ? -37.925 30.325 0.388 1.00 64.03 259 GLN A N 1
ATOM 903 C CA . GLN A 1 137 ? -39.099 29.636 0.897 1.00 70.71 259 GLN A CA 1
ATOM 904 C C . GLN A 1 137 ? -39.965 30.599 1.706 1.00 70.80 259 GLN A C 1
ATOM 905 O O . GLN A 1 137 ? -41.187 30.469 1.725 1.00 74.62 259 GLN A O 1
ATOM 911 N N . TRP A 1 138 ? -39.320 31.569 2.362 1.00 66.85 260 TRP A N 1
ATOM 912 C CA . TRP A 1 138 ? -40.032 32.492 3.229 1.00 69.68 260 TRP A CA 1
ATOM 913 C C . TRP A 1 138 ? -40.770 33.558 2.419 1.00 71.11 260 TRP A C 1
ATOM 914 O O . TRP A 1 138 ? -41.824 34.028 2.844 1.00 73.72 260 TRP A O 1
ATOM 925 N N . LEU A 1 139 ? -40.211 33.939 1.264 1.00 68.57 261 LEU A N 1
ATOM 926 C CA . LEU A 1 139 ? -40.841 34.933 0.407 1.00 69.17 261 LEU A CA 1
ATOM 927 C C . LEU A 1 139 ? -42.076 34.334 -0.263 1.00 73.83 261 LEU A C 1
ATOM 928 O O . LEU A 1 139 ? -43.092 35.013 -0.400 1.00 76.57 261 LEU A O 1
ATOM 933 N N . LYS A 1 140 ? -41.974 33.062 -0.674 1.00 75.81 262 LYS A N 1
ATOM 934 C CA . LYS A 1 140 ? -43.092 32.319 -1.235 1.00 78.63 262 LYS A CA 1
ATOM 935 C C . LYS A 1 140 ? -44.233 32.289 -0.221 1.00 81.76 262 LYS A C 1
ATOM 936 O O . LYS A 1 140 ? -45.390 32.495 -0.578 1.00 86.31 262 LYS A O 1
ATOM 942 N N . SER A 1 141 ? -43.869 32.050 1.045 1.00 82.99 263 SER A N 1
ATOM 943 C CA . SER A 1 141 ? -44.783 31.960 2.174 1.00 84.44 263 SER A CA 1
ATOM 944 C C . SER A 1 141 ? -45.634 33.222 2.312 1.00 83.22 263 SER A C 1
ATOM 945 O O . SER A 1 141 ? -46.743 33.158 2.838 1.00 85.04 263 SER A O 1
ATOM 948 N N . GLN A 1 142 ? -45.102 34.363 1.853 1.00 82.21 264 GLN A N 1
ATOM 949 C CA . GLN A 1 142 ? -45.771 35.649 1.991 1.00 83.71 264 GLN A CA 1
ATOM 950 C C . GLN A 1 142 ? -46.371 36.084 0.653 1.00 83.39 264 GLN A C 1
ATOM 951 O O . GLN A 1 142 ? -46.676 37.262 0.467 1.00 82.10 264 GLN A O 1
ATOM 957 N N . ASN A 1 143 ? -46.538 35.123 -0.268 1.00 86.15 265 ASN A N 1
ATOM 958 C CA . ASN A 1 143 ? -47.122 35.341 -1.587 1.00 87.62 265 ASN A CA 1
ATOM 959 C C . ASN A 1 143 ? -46.250 36.277 -2.424 1.00 82.75 265 ASN A C 1
ATOM 960 O O . ASN A 1 143 ? -46.747 37.257 -2.979 1.00 82.09 265 ASN A O 1
ATOM 965 N N . ILE A 1 144 ? -44.951 35.963 -2.513 1.00 77.90 266 ILE A N 1
ATOM 966 C CA . ILE A 1 144 ? -44.037 36.669 -3.399 1.00 72.31 266 ILE A CA 1
ATOM 967 C C . ILE A 1 144 ? -43.421 35.649 -4.354 1.00 71.56 266 ILE A C 1
ATOM 968 O O . ILE A 1 144 ? -42.906 34.621 -3.918 1.00 69.07 266 ILE A O 1
ATOM 973 N N . ASP A 1 145 ? -43.488 35.950 -5.657 1.00 72.53 267 ASP A N 1
ATOM 974 C CA . ASP A 1 145 ? -43.031 35.047 -6.702 1.00 72.50 267 ASP A CA 1
ATOM 975 C C . ASP A 1 145 ? -41.503 35.039 -6.744 1.00 70.65 267 ASP A C 1
ATOM 976 O O . ASP A 1 145 ? -40.891 35.711 -7.574 1.00 69.54 267 ASP A O 1
ATOM 981 N N . ALA A 1 146 ? -40.901 34.255 -5.842 1.00 69.40 268 ALA A N 1
ATOM 982 C CA . ALA A 1 146 ? -39.455 34.158 -5.705 1.00 66.05 268 ALA A CA 1
ATOM 983 C C . ALA A 1 146 ? -39.012 32.716 -5.940 1.00 66.58 268 ALA A C 1
ATOM 984 O O . ALA A 1 146 ? -39.753 31.792 -5.614 1.00 67.73 268 ALA A O 1
ATOM 986 N N . GLU A 1 147 ? -37.803 32.532 -6.494 1.00 65.99 269 GLU A N 1
ATOM 987 C CA . GLU A 1 147 ? -37.261 31.197 -6.716 1.00 70.74 269 GLU A CA 1
ATOM 988 C C . GLU A 1 147 ? -35.744 31.245 -6.923 1.00 65.53 269 GLU A C 1
ATOM 989 O O . GLU A 1 147 ? -35.195 32.277 -7.296 1.00 63.81 269 GLU A O 1
ATOM 995 N N . LEU A 1 148 ? -35.079 30.104 -6.684 1.00 66.03 270 LEU A N 1
ATOM 996 C CA . LEU A 1 148 ? -33.627 29.983 -6.740 1.00 64.44 270 LEU A CA 1
ATOM 997 C C . LEU A 1 148 ? -33.141 29.987 -8.189 1.00 67.64 270 LEU A C 1
ATOM 998 O O . LEU A 1 148 ? -33.797 29.433 -9.070 1.00 70.75 270 LEU A O 1
ATOM 1003 N N . TRP A 1 149 ? -31.966 30.595 -8.410 1.00 64.71 271 TRP A N 1
ATOM 1004 C CA . TRP A 1 149 ? -31.277 30.571 -9.693 1.00 68.47 271 TRP A CA 1
ATOM 1005 C C . TRP A 1 149 ? -30.535 29.246 -9.871 1.00 70.62 271 TRP A C 1
ATOM 1006 O O . TRP A 1 149 ? -30.172 28.595 -8.891 1.00 69.49 271 TRP A O 1
ATOM 1017 N N . ALA A 1 150 ? -30.316 28.867 -11.138 1.00 74.25 272 ALA A N 1
ATOM 1018 C CA . ALA A 1 150 ? -29.498 27.723 -11.514 1.00 77.35 272 ALA A CA 1
ATOM 1019 C C . ALA A 1 150 ? -29.053 27.871 -12.967 1.00 82.28 272 ALA A C 1
ATOM 1020 O O . ALA A 1 150 ? -29.762 28.472 -13.775 1.00 86.01 272 ALA A O 1
ATOM 1022 N N . GLU A 1 151 ? -27.877 27.315 -13.288 1.00 84.74 273 GLU A N 1
ATOM 1023 C CA . GLU A 1 151 ? -27.397 27.264 -14.661 1.00 87.59 273 GLU A CA 1
ATOM 1024 C C . GLU A 1 151 ? -28.237 26.249 -15.446 1.00 91.23 273 GLU A C 1
ATOM 1025 O O . GLU A 1 151 ? -29.179 26.695 -16.131 1.00 92.43 273 GLU A O 1
ATOM 1031 N N . HIS A 1 159 ? -38.039 36.168 -15.208 1.00 86.56 281 HIS A N 1
ATOM 1032 C CA . HIS A 1 159 ? -39.469 35.781 -15.360 1.00 89.22 281 HIS A CA 1
ATOM 1033 C C . HIS A 1 159 ? -40.202 35.860 -14.019 1.00 82.47 281 HIS A C 1
ATOM 1034 O O . HIS A 1 159 ? -41.333 36.343 -13.976 1.00 80.45 281 HIS A O 1
ATOM 1041 N N . PRO A 1 160 ? -39.619 35.372 -12.892 1.00 77.95 282 PRO A N 1
ATOM 1042 C CA . PRO A 1 160 ? -40.213 35.566 -11.565 1.00 73.58 282 PRO A CA 1
ATOM 1043 C C . PRO A 1 160 ? -40.177 37.018 -11.092 1.00 67.13 282 PRO A C 1
ATOM 1044 O O . PRO A 1 160 ? -39.591 37.880 -11.747 1.00 68.24 282 PRO A O 1
ATOM 1048 N N . ALA A 1 161 ? -40.814 37.270 -9.942 1.00 61.56 283 ALA A N 1
ATOM 1049 C CA . ALA A 1 161 ? -40.772 38.573 -9.299 1.00 60.40 283 ALA A CA 1
ATOM 1050 C C . ALA A 1 161 ? -39.375 38.840 -8.734 1.00 58.55 283 ALA A C 1
ATOM 1051 O O . ALA A 1 161 ? -38.934 39.989 -8.717 1.00 58.87 283 ALA A O 1
ATOM 1053 N N . ILE A 1 162 ? -38.682 37.777 -8.292 1.00 57.37 284 ILE A N 1
ATOM 1054 C CA . ILE A 1 162 ? -37.312 37.874 -7.796 1.00 55.24 284 ILE A CA 1
ATOM 1055 C C . ILE A 1 162 ? -36.609 36.515 -7.882 1.00 55.56 284 ILE A C 1
ATOM 1056 O O . ILE A 1 162 ? -37.103 35.521 -7.354 1.00 54.83 284 ILE A O 1
ATOM 1061 N N . TRP A 1 163 ? -35.452 36.489 -8.562 1.00 56.14 285 TRP A N 1
ATOM 1062 C CA . TRP A 1 163 ? -34.510 35.379 -8.503 1.00 56.32 285 TRP A CA 1
ATOM 1063 C C . TRP A 1 163 ? -33.665 35.502 -7.235 1.00 53.64 285 TRP A C 1
ATOM 1064 O O . TRP A 1 163 ? -33.217 36.599 -6.899 1.00 52.23 285 TRP A O 1
ATOM 1075 N N . ILE A 1 164 ? -33.445 34.373 -6.544 1.00 51.90 286 ILE A N 1
ATOM 1076 C CA . ILE A 1 164 ? -32.511 34.297 -5.427 1.00 49.21 286 ILE A CA 1
ATOM 1077 C C . ILE A 1 164 ? -31.296 33.488 -5.872 1.00 49.72 286 ILE A C 1
ATOM 1078 O O . ILE A 1 164 ? -31.404 32.284 -6.101 1.00 50.56 286 ILE A O 1
ATOM 1083 N N . CYS A 1 165 ? -30.138 34.154 -5.960 1.00 48.73 287 CYS A N 1
ATOM 1084 C CA . CYS A 1 165 ? -28.941 33.544 -6.516 1.00 51.98 287 CYS A CA 1
ATOM 1085 C C . CYS A 1 165 ? -27.856 33.408 -5.449 1.00 51.19 287 CYS A C 1
ATOM 1086 O O . CYS A 1 165 ? -27.536 34.363 -4.743 1.00 49.87 287 CYS A O 1
ATOM 1089 N N . VAL A 1 166 ? -27.296 32.199 -5.348 1.00 52.43 288 VAL A N 1
ATOM 1090 C CA . VAL A 1 166 ? -26.132 31.933 -4.521 1.00 51.57 288 VAL A CA 1
ATOM 1091 C C . VAL A 1 166 ? -24.908 32.464 -5.262 1.00 53.76 288 VAL A C 1
ATOM 1092 O O . VAL A 1 166 ? -24.729 32.176 -6.442 1.00 55.44 288 VAL A O 1
ATOM 1096 N N . SER A 1 167 ? -24.074 33.238 -4.554 1.00 53.61 289 SER A N 1
ATOM 1097 C CA . SER A 1 167 ? -22.982 33.987 -5.160 1.00 56.85 289 SER A CA 1
ATOM 1098 C C . SER A 1 167 ? -21.980 33.059 -5.847 1.00 62.56 289 SER A C 1
ATOM 1099 O O . SER A 1 167 ? -21.256 33.488 -6.743 1.00 65.05 289 SER A O 1
ATOM 1102 N N . LYS A 1 168 ? -21.957 31.789 -5.424 1.00 65.76 290 LYS A N 1
ATOM 1103 C CA . LYS A 1 168 ? -21.114 30.766 -6.024 1.00 71.90 290 LYS A CA 1
ATOM 1104 C C . LYS A 1 168 ? -21.536 30.522 -7.474 1.00 76.26 290 LYS A C 1
ATOM 1105 O O . LYS A 1 168 ? -20.691 30.253 -8.326 1.00 79.27 290 LYS A O 1
ATOM 1111 N N . LYS A 1 169 ? -22.844 30.631 -7.740 1.00 76.88 291 LYS A N 1
ATOM 1112 C CA . LYS A 1 169 ? -23.415 30.309 -9.040 1.00 80.82 291 LYS A CA 1
ATOM 1113 C C . LYS A 1 169 ? -23.551 31.566 -9.901 1.00 82.89 291 LYS A C 1
ATOM 1114 O O . LYS A 1 169 ? -24.350 31.594 -10.837 1.00 85.93 291 LYS A O 1
ATOM 1120 N N . ALA A 1 170 ? -22.744 32.590 -9.595 1.00 83.83 292 ALA A N 1
ATOM 1121 C CA . ALA A 1 170 ? -22.763 33.855 -10.316 1.00 85.71 292 ALA A CA 1
ATOM 1122 C C . ALA A 1 170 ? -22.264 33.688 -11.753 1.00 90.17 292 ALA A C 1
ATOM 1123 O O . ALA A 1 170 ? -22.819 34.312 -12.657 1.00 88.91 292 ALA A O 1
ATOM 1125 N N . PRO A 1 171 ? -21.211 32.872 -12.022 1.00 93.49 293 PRO A N 1
ATOM 1126 C CA . PRO A 1 171 ? -20.694 32.685 -13.382 1.00 98.58 293 PRO A CA 1
ATOM 1127 C C . PRO A 1 171 ? -21.728 32.424 -14.478 1.00 102.17 293 PRO A C 1
ATOM 1128 O O . PRO A 1 171 ? -21.460 32.684 -15.649 1.00 106.92 293 PRO A O 1
ATOM 1132 N N . SER A 1 172 ? -22.905 31.920 -14.088 1.00 100.51 294 SER A N 1
ATOM 1133 C CA . SER A 1 172 ? -23.969 31.612 -15.032 1.00 100.69 294 SER A CA 1
ATOM 1134 C C . SER A 1 172 ? -24.864 32.828 -15.272 1.00 101.60 294 SER A C 1
ATOM 1135 O O . SER A 1 172 ? -25.303 33.056 -16.398 1.00 105.80 294 SER A O 1
ATOM 1138 N N . ALA A 1 173 ? -25.122 33.601 -14.209 1.00 95.23 295 ALA A N 1
ATOM 1139 C CA . ALA A 1 173 ? -26.097 34.683 -14.230 1.00 94.59 295 ALA A CA 1
ATOM 1140 C C . ALA A 1 173 ? -25.605 35.872 -15.057 1.00 97.10 295 ALA A C 1
ATOM 1141 O O . ALA A 1 173 ? -26.420 36.630 -15.582 1.00 96.44 295 ALA A O 1
ATOM 1143 N N . SER A 1 174 ? -24.276 36.020 -15.166 1.00 101.69 296 SER A N 1
ATOM 1144 C CA . SER A 1 174 ? -23.634 37.119 -15.877 1.00 104.40 296 SER A CA 1
ATOM 1145 C C . SER A 1 174 ? -24.069 37.152 -17.340 1.00 109.50 296 SER A C 1
ATOM 1146 O O . SER A 1 174 ? -24.233 38.227 -17.916 1.00 108.40 296 SER A O 1
ATOM 1149 N N . HIS A 1 175 ? -24.231 35.959 -17.925 1.00 113.47 297 HIS A N 1
ATOM 1150 C CA . HIS A 1 175 ? -24.670 35.798 -19.301 1.00 117.10 297 HIS A CA 1
ATOM 1151 C C . HIS A 1 175 ? -26.056 36.415 -19.473 1.00 112.50 297 HIS A C 1
ATOM 1152 O O . HIS A 1 175 ? -26.337 37.041 -20.494 1.00 114.55 297 HIS A O 1
ATOM 1159 N N . PHE A 1 176 ? -26.903 36.238 -18.450 1.00 106.18 298 PHE A N 1
ATOM 1160 C CA . PHE A 1 176 ? -28.302 36.637 -18.484 1.00 103.45 298 PHE A CA 1
ATOM 1161 C C . PHE A 1 176 ? -28.471 38.039 -17.899 1.00 97.27 298 PHE A C 1
ATOM 1162 O O . PHE A 1 176 ? -29.587 38.553 -17.836 1.00 97.12 298 PHE A O 1
ATOM 1170 N N . LEU A 1 177 ? -27.354 38.647 -17.472 1.00 91.22 299 LEU A N 1
ATOM 1171 C CA . LEU A 1 177 ? -27.332 40.037 -17.041 1.00 84.78 299 LEU A CA 1
ATOM 1172 C C . LEU A 1 177 ? -26.711 40.902 -18.139 1.00 85.69 299 LEU A C 1
ATOM 1173 O O . LEU A 1 177 ? -26.110 41.939 -17.858 1.00 86.45 299 LEU A O 1
ATOM 1178 N N . GLN A 1 178 ? -26.870 40.450 -19.392 1.00 86.08 300 GLN A N 1
ATOM 1179 C CA . GLN A 1 178 ? -26.502 41.202 -20.584 1.00 84.21 300 GLN A CA 1
ATOM 1180 C C . GLN A 1 178 ? -27.746 41.424 -21.446 1.00 85.29 300 GLN A C 1
ATOM 1181 O O . GLN A 1 178 ? -27.791 42.373 -22.227 1.00 88.84 300 GLN A O 1
ATOM 1187 N N . SER A 1 179 ? -28.757 40.559 -21.274 1.00 84.70 301 SER A N 1
ATOM 1188 C CA . SER A 1 179 ? -29.922 40.510 -22.151 1.00 86.06 301 SER A CA 1
ATOM 1189 C C . SER A 1 179 ? -31.104 41.290 -21.573 1.00 84.74 301 SER A C 1
ATOM 1190 O O . SER A 1 179 ? -31.830 41.951 -22.317 1.00 85.28 301 SER A O 1
ATOM 1193 N N . CYS A 1 180 ? -31.282 41.205 -20.246 1.00 82.89 302 CYS A N 1
ATOM 1194 C CA . CYS A 1 180 ? -32.420 41.795 -19.554 1.00 82.38 302 CYS A CA 1
ATOM 1195 C C . CYS A 1 180 ? -32.084 43.138 -18.896 1.00 82.02 302 CYS A C 1
ATOM 1196 O O . CYS A 1 180 ? -32.911 43.651 -18.146 1.00 81.99 302 CYS A O 1
ATOM 1199 N N . PRO A 1 181 ? -30.883 43.748 -19.087 1.00 83.33 303 PRO A N 1
ATOM 1200 C CA . PRO A 1 181 ? -30.661 45.159 -18.746 1.00 82.10 303 PRO A CA 1
ATOM 1201 C C . PRO A 1 181 ? -31.759 46.153 -19.128 1.00 82.51 303 PRO A C 1
ATOM 1202 O O . PRO A 1 181 ? -31.811 47.251 -18.575 1.00 83.88 303 PRO A O 1
ATOM 1206 N N . ASP A 1 182 ? -32.622 45.761 -20.074 1.00 85.62 304 ASP A N 1
ATOM 1207 C CA . ASP A 1 182 ? -33.831 46.510 -20.381 1.00 85.10 304 ASP A CA 1
ATOM 1208 C C . ASP A 1 182 ? -34.764 46.503 -19.167 1.00 85.08 304 ASP A C 1
ATOM 1209 O O . ASP A 1 182 ? -35.455 47.492 -18.923 1.00 89.12 304 ASP A O 1
ATOM 1214 N N . LEU A 1 183 ? -34.774 45.389 -18.414 1.00 85.51 305 LEU A N 1
ATOM 1215 C CA . LEU A 1 183 ? -35.584 45.268 -17.206 1.00 84.38 305 LEU A CA 1
ATOM 1216 C C . LEU A 1 183 ? -35.092 44.141 -16.288 1.00 83.84 305 LEU A C 1
ATOM 1217 O O . LEU A 1 183 ? -35.690 43.067 -16.249 1.00 82.80 305 LEU A O 1
ATOM 1222 N N . SER A 1 184 ? -34.013 44.406 -15.529 1.00 85.31 306 SER A N 1
ATOM 1223 C CA . SER A 1 184 ? -33.539 43.511 -14.478 1.00 84.16 306 SER A CA 1
ATOM 1224 C C . SER A 1 184 ? -32.751 44.277 -13.413 1.00 85.49 306 SER A C 1
ATOM 1225 O O . SER A 1 184 ? -31.653 44.762 -13.682 1.00 93.63 306 SER A O 1
ATOM 1228 N N . ALA A 1 185 ? -33.319 44.368 -12.200 1.00 79.39 307 ALA A N 1
ATOM 1229 C CA . ALA A 1 185 ? -32.681 45.041 -11.075 1.00 71.65 307 ALA A CA 1
ATOM 1230 C C . ALA A 1 185 ? -31.914 44.029 -10.221 1.00 65.47 307 ALA A C 1
ATOM 1231 O O . ALA A 1 185 ? -32.282 42.857 -10.177 1.00 64.78 307 ALA A O 1
ATOM 1233 N N . THR A 1 186 ? -30.852 44.493 -9.542 1.00 57.65 308 THR A N 1
ATOM 1234 C CA . THR A 1 186 ? -29.933 43.617 -8.825 1.00 52.24 308 THR A CA 1
ATOM 1235 C C . THR A 1 186 ? -29.799 44.044 -7.363 1.00 46.48 308 THR A C 1
ATOM 1236 O O . THR A 1 186 ? -29.509 45.202 -7.072 1.00 44.83 308 THR A O 1
ATOM 1240 N N . ILE A 1 187 ? -29.996 43.082 -6.452 1.00 42.55 309 ILE A N 1
ATOM 1241 C CA . ILE A 1 187 ? -29.841 43.300 -5.021 1.00 39.17 309 ILE A CA 1
ATOM 1242 C C . ILE A 1 187 ? -28.744 42.377 -4.494 1.00 36.92 309 ILE A C 1
ATOM 1243 O O . ILE A 1 187 ? -28.759 41.172 -4.740 1.00 35.51 309 ILE A O 1
ATOM 1248 N N . PHE A 1 188 ? -27.801 42.962 -3.750 1.00 35.54 310 PHE A N 1
ATOM 1249 C CA . PHE A 1 188 ? -26.822 42.187 -3.008 1.00 34.55 310 PHE A CA 1
ATOM 1250 C C . PHE A 1 188 ? -27.266 42.096 -1.554 1.00 31.62 310 PHE A C 1
ATOM 1251 O O . PHE A 1 188 ? -27.317 43.106 -0.853 1.00 31.60 310 PHE A O 1
ATOM 1259 N N . TYR A 1 189 ? -27.607 40.873 -1.128 1.00 30.45 311 TYR A N 1
ATOM 1260 C CA . TYR A 1 189 ? -28.037 40.639 0.241 1.00 28.47 311 TYR A CA 1
ATOM 1261 C C . TYR A 1 189 ? -26.906 41.002 1.203 1.00 26.70 311 TYR A C 1
ATOM 1262 O O . TYR A 1 189 ? -27.160 41.501 2.296 1.00 24.15 311 TYR A O 1
ATOM 1271 N N . ASP A 1 190 ? -25.663 40.756 0.773 1.00 26.97 312 ASP A N 1
ATOM 1272 C CA . ASP A 1 190 ? -24.497 40.920 1.627 1.00 26.63 312 ASP A CA 1
ATOM 1273 C C . ASP A 1 190 ? -23.292 41.349 0.792 1.00 27.62 312 ASP A C 1
ATOM 1274 O O . ASP A 1 190 ? -23.242 41.101 -0.413 1.00 27.33 312 ASP A O 1
ATOM 1279 N N . ILE A 1 191 ? -22.323 41.979 1.468 1.00 27.71 313 ILE A N 1
ATOM 1280 C CA . ILE A 1 191 ? -21.152 42.568 0.840 1.00 30.08 313 ILE A CA 1
ATOM 1281 C C . ILE A 1 191 ? -20.209 41.469 0.357 1.00 31.02 313 ILE A C 1
ATOM 1282 O O . ILE A 1 191 ? -19.553 41.640 -0.667 1.00 33.00 313 ILE A O 1
ATOM 1287 N N . GLU A 1 192 ? -20.150 40.348 1.090 1.00 31.47 314 GLU A N 1
ATOM 1288 C CA . GLU A 1 192 ? -19.348 39.207 0.671 1.00 33.52 314 GLU A CA 1
ATOM 1289 C C . GLU A 1 192 ? -19.730 38.815 -0.757 1.00 34.98 314 GLU A C 1
ATOM 1290 O O . GLU A 1 192 ? -18.856 38.590 -1.593 1.00 37.34 314 GLU A O 1
ATOM 1296 N N . ALA A 1 193 ? -21.041 38.756 -1.027 1.00 35.55 315 ALA A N 1
ATOM 1297 C CA . ALA A 1 193 ? -21.557 38.428 -2.348 1.00 39.06 315 ALA A CA 1
ATOM 1298 C C . ALA A 1 193 ? -21.142 39.496 -3.356 1.00 42.13 315 ALA A C 1
ATOM 1299 O O . ALA A 1 193 ? -20.819 39.173 -4.495 1.00 44.58 315 ALA A O 1
ATOM 1301 N N . TYR A 1 194 ? -21.145 40.764 -2.923 1.00 43.06 316 TYR A N 1
ATOM 1302 C CA . TYR A 1 194 ? -20.711 41.854 -3.782 1.00 45.86 316 TYR A CA 1
ATOM 1303 C C . TYR A 1 194 ? -19.234 41.685 -4.129 1.00 48.40 316 TYR A C 1
ATOM 1304 O O . TYR A 1 194 ? -18.876 41.701 -5.304 1.00 51.22 316 TYR A O 1
ATOM 1313 N N . MET A 1 195 ? -18.393 41.511 -3.101 1.00 48.03 317 MET A N 1
ATOM 1314 C CA . MET A 1 195 ? -16.961 41.314 -3.274 1.00 54.68 317 MET A CA 1
ATOM 1315 C C . MET A 1 195 ? -16.716 40.220 -4.310 1.00 56.53 317 MET A C 1
ATOM 1316 O O . MET A 1 195 ? -15.939 40.408 -5.244 1.00 58.23 317 MET A O 1
ATOM 1321 N N . SER A 1 196 ? -17.408 39.089 -4.122 1.00 55.98 318 SER A N 1
ATOM 1322 C CA . SER A 1 196 ? -17.239 37.877 -4.908 1.00 57.73 318 SER A CA 1
ATOM 1323 C C . SER A 1 196 ? -17.680 38.094 -6.355 1.00 60.36 318 SER A C 1
ATOM 1324 O O . SER A 1 196 ? -16.951 37.748 -7.282 1.00 62.58 318 SER A O 1
ATOM 1327 N N . VAL A 1 197 ? -18.873 38.674 -6.536 1.00 60.10 319 VAL A N 1
ATOM 1328 C CA . VAL A 1 197 ? -19.507 38.775 -7.843 1.00 63.36 319 VAL A CA 1
ATOM 1329 C C . VAL A 1 197 ? -18.810 39.836 -8.697 1.00 66.66 319 VAL A C 1
ATOM 1330 O O . VAL A 1 197 ? -18.661 39.653 -9.903 1.00 68.11 319 VAL A O 1
ATOM 1334 N N . THR A 1 198 ? -18.382 40.937 -8.063 1.00 69.54 320 THR A N 1
ATOM 1335 C CA . THR A 1 198 ? -17.741 42.049 -8.751 1.00 74.97 320 THR A CA 1
ATOM 1336 C C . THR A 1 198 ? -16.409 41.607 -9.357 1.00 78.78 320 THR A C 1
ATOM 1337 O O . THR A 1 198 ? -16.066 42.023 -10.461 1.00 81.25 320 THR A O 1
ATOM 1341 N N . SER A 1 199 ? -15.670 40.764 -8.626 1.00 81.54 321 SER A N 1
ATOM 1342 C CA . SER A 1 199 ? -14.339 40.345 -9.039 1.00 87.72 321 SER A CA 1
ATOM 1343 C C . SER A 1 199 ? -14.404 39.302 -10.156 1.00 94.80 321 SER A C 1
ATOM 1344 O O . SER A 1 199 ? -13.603 39.350 -11.088 1.00 99.52 321 SER A O 1
ATOM 1347 N N . SER A 1 200 ? -15.363 38.371 -10.058 1.00 98.31 322 SER A N 1
ATOM 1348 C CA . SER A 1 200 ? -15.480 37.268 -11.001 1.00 104.52 322 SER A CA 1
ATOM 1349 C C . SER A 1 200 ? -16.091 37.738 -12.321 1.00 108.42 322 SER A C 1
ATOM 1350 O O . SER A 1 200 ? -15.493 37.555 -13.380 1.00 114.39 322 SER A O 1
ATOM 1353 N N . LEU A 1 201 ? -17.284 38.342 -12.240 1.00 107.09 323 LEU A N 1
ATOM 1354 C CA . LEU A 1 201 ? -18.056 38.723 -13.413 1.00 109.29 323 LEU A CA 1
ATOM 1355 C C . LEU A 1 201 ? -17.587 40.082 -13.928 1.00 111.70 323 LEU A C 1
ATOM 1356 O O . LEU A 1 201 ? -17.009 40.865 -13.175 1.00 107.55 323 LEU A O 1
ATOM 1361 N N . PRO A 1 202 ? -17.817 40.404 -15.224 1.00 116.97 324 PRO A N 1
ATOM 1362 C CA . PRO A 1 202 ? -17.633 41.770 -15.721 1.00 119.05 324 PRO A CA 1
ATOM 1363 C C . PRO A 1 202 ? -18.673 42.704 -15.104 1.00 117.93 324 PRO A C 1
ATOM 1364 O O . PRO A 1 202 ? -19.771 42.267 -14.761 1.00 121.69 324 PRO A O 1
ATOM 1368 N N . SER A 1 203 ? -18.308 43.985 -14.963 1.00 113.95 325 SER A N 1
ATOM 1369 C CA . SER A 1 203 ? -19.157 44.984 -14.330 1.00 109.99 325 SER A CA 1
ATOM 1370 C C . SER A 1 203 ? -20.548 44.977 -14.962 1.00 110.31 325 SER A C 1
ATOM 1371 O O . SER A 1 203 ? -20.681 45.009 -16.184 1.00 113.89 325 SER A O 1
ATOM 1374 N N . ILE A 1 204 ? -21.576 44.934 -14.104 1.00 105.51 326 ILE A N 1
ATOM 1375 C CA . ILE A 1 204 ? -22.946 44.657 -14.511 1.00 106.03 326 ILE A CA 1
ATOM 1376 C C . ILE A 1 204 ? -23.614 45.940 -15.006 1.00 106.58 326 ILE A C 1
ATOM 1377 O O . ILE A 1 204 ? -23.453 47.002 -14.408 1.00 110.40 326 ILE A O 1
ATOM 1382 N N . GLN A 1 205 ? -24.368 45.813 -16.107 1.00 107.40 327 GLN A N 1
ATOM 1383 C CA . GLN A 1 205 ? -25.205 46.885 -16.623 1.00 106.42 327 GLN A CA 1
ATOM 1384 C C . GLN A 1 205 ? -26.630 46.703 -16.104 1.00 101.69 327 GLN A C 1
ATOM 1385 O O . GLN A 1 205 ? -27.489 46.174 -16.809 1.00 106.44 327 GLN A O 1
ATOM 1391 N N . SER A 1 206 ? -26.858 47.137 -14.857 1.00 91.59 328 SER A N 1
ATOM 1392 C CA . SER A 1 206 ? -28.184 47.168 -14.259 1.00 84.22 328 SER A CA 1
ATOM 1393 C C . SER A 1 206 ? -28.151 47.941 -12.943 1.00 78.12 328 SER A C 1
ATOM 1394 O O . SER A 1 206 ? -27.079 48.259 -12.430 1.00 76.38 328 SER A O 1
ATOM 1397 N N . LEU A 1 207 ? -29.346 48.235 -12.414 1.00 72.40 329 LEU A N 1
ATOM 1398 C CA . LEU A 1 207 ? -29.515 48.845 -11.104 1.00 66.11 329 LEU A CA 1
ATOM 1399 C C . LEU A 1 207 ? -28.992 47.886 -10.035 1.00 60.01 329 LEU A C 1
ATOM 1400 O O . LEU A 1 207 ? -29.424 46.737 -9.966 1.00 56.57 329 LEU A O 1
ATOM 1405 N N . VAL A 1 208 ? -28.055 48.374 -9.210 1.00 55.70 330 VAL A N 1
ATOM 1406 C CA . VAL A 1 208 ? -27.454 47.585 -8.145 1.00 50.85 330 VAL A CA 1
ATOM 1407 C C . VAL A 1 208 ? -27.811 48.207 -6.797 1.00 49.60 330 VAL A C 1
ATOM 1408 O O . VAL A 1 208 ? -27.441 49.345 -6.510 1.00 49.82 330 VAL A O 1
ATOM 1412 N N . LEU A 1 209 ? -28.534 47.431 -5.981 1.00 46.94 331 LEU A N 1
ATOM 1413 C CA . LEU A 1 209 ? -28.859 47.783 -4.608 1.00 43.98 331 LEU A CA 1
ATOM 1414 C C . LEU A 1 209 ? -28.007 46.923 -3.680 1.00 41.15 331 LEU A C 1
ATOM 1415 O O . LEU A 1 209 ? -27.864 45.724 -3.908 1.00 42.76 331 LEU A O 1
ATOM 1420 N N . ARG A 1 210 ? -27.444 47.546 -2.639 1.00 38.37 332 ARG A N 1
ATOM 1421 C CA . ARG A 1 210 ? -26.657 46.828 -1.648 1.00 34.99 332 ARG A CA 1
ATOM 1422 C C . ARG A 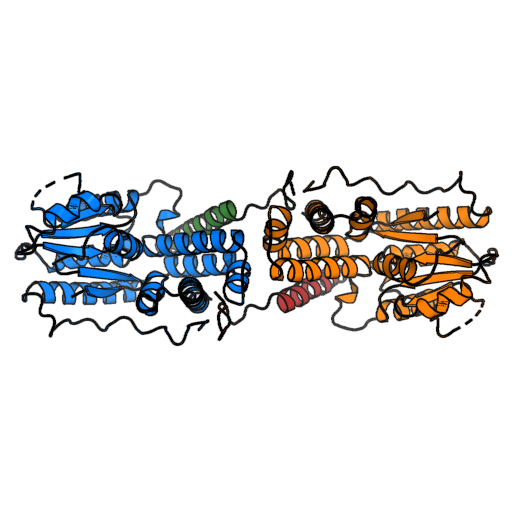1 210 ? -27.310 46.970 -0.276 1.00 31.70 332 ARG A C 1
ATOM 1423 O O . ARG A 1 210 ? -27.518 48.082 0.204 1.00 32.00 332 ARG A O 1
ATOM 1431 N N . LEU A 1 211 ? -27.641 45.827 0.331 1.00 29.46 333 LEU A N 1
ATOM 1432 C CA . LEU A 1 211 ? -28.083 45.773 1.714 1.00 27.81 333 LEU A CA 1
ATOM 1433 C C . LEU A 1 211 ? -26.834 45.722 2.592 1.00 25.85 333 LEU A C 1
ATOM 1434 O O . LEU A 1 211 ? -26.086 44.745 2.559 1.00 24.78 333 LEU A O 1
ATOM 1439 N N . ILE A 1 212 ? -26.608 46.805 3.346 1.00 25.65 334 ILE A N 1
ATOM 1440 C CA . ILE A 1 212 ? -25.421 46.956 4.168 1.00 25.17 334 ILE A CA 1
ATOM 1441 C C . ILE A 1 212 ? -25.859 47.252 5.599 1.00 25.14 334 ILE A C 1
ATOM 1442 O O . ILE A 1 212 ? -26.549 48.238 5.847 1.00 26.97 334 ILE A O 1
ATOM 1447 N N . HIS A 1 213 ? -25.449 46.388 6.533 1.00 23.26 335 HIS A N 1
ATOM 1448 C CA . HIS A 1 213 ? -25.782 46.582 7.935 1.00 23.99 335 HIS A CA 1
ATOM 1449 C C . HIS A 1 213 ? -24.948 47.717 8.523 1.00 24.46 335 HIS A C 1
ATOM 1450 O O . HIS A 1 213 ? -23.727 47.740 8.369 1.00 23.14 33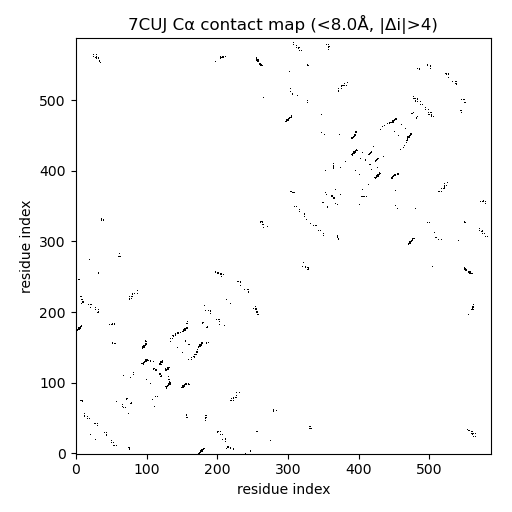5 HIS A O 1
ATOM 1457 N N . LEU A 1 214 ? -25.635 48.646 9.197 1.00 25.68 336 LEU A N 1
ATOM 1458 C CA . LEU A 1 214 ? -24.999 49.793 9.824 1.00 26.84 336 LEU A CA 1
ATOM 1459 C C . LEU A 1 214 ? -24.122 49.313 10.979 1.00 26.61 336 LEU A C 1
ATOM 1460 O O . LEU A 1 214 ? -24.596 48.623 11.884 1.00 27.05 336 LEU A O 1
ATOM 1465 N N . GLY A 1 215 ? -22.835 49.675 10.908 1.00 26.26 337 GLY A N 1
ATOM 1466 C CA . GLY A 1 215 ? -21.883 49.432 11.981 1.00 24.53 337 GLY A CA 1
ATOM 1467 C C . GLY A 1 215 ? -21.224 48.057 11.891 1.00 22.14 337 GLY A C 1
ATOM 1468 O O . GLY A 1 215 ? -20.444 47.695 12.768 1.00 21.27 337 GLY A O 1
ATOM 1469 N N . SER A 1 216 ? -21.542 47.309 10.826 1.00 21.15 338 SER A N 1
ATOM 1470 C CA . SER A 1 216 ? -21.000 45.976 10.610 1.00 19.97 338 SER A CA 1
ATOM 1471 C C . SER A 1 216 ? -19.710 46.065 9.796 1.00 20.53 338 SER A C 1
ATOM 1472 O O . SER A 1 216 ? -19.276 47.161 9.446 1.00 21.45 338 SER A O 1
ATOM 1475 N N . ILE A 1 217 ? -19.117 44.899 9.495 1.00 20.80 339 ILE A N 1
ATOM 1476 C CA . ILE A 1 217 ? -17.949 44.802 8.631 1.00 20.95 339 ILE A CA 1
ATOM 1477 C C . ILE A 1 217 ? -18.303 45.258 7.217 1.00 21.60 339 ILE A C 1
ATOM 1478 O O . ILE A 1 217 ? -17.428 45.701 6.477 1.00 22.21 339 ILE A O 1
ATOM 1483 N N . GLU A 1 218 ? -19.585 45.125 6.856 1.00 21.08 340 GLU A N 1
ATOM 1484 C CA . GLU A 1 218 ? -20.080 45.512 5.545 1.00 22.10 340 GLU A CA 1
ATOM 1485 C C . GLU A 1 218 ? -19.918 47.021 5.383 1.00 22.73 340 GLU A C 1
ATOM 1486 O O . GLU A 1 218 ? -19.449 47.490 4.349 1.00 25.12 340 GLU A O 1
ATOM 1492 N N . HIS A 1 219 ? -20.303 47.764 6.427 1.00 22.38 341 HIS A N 1
ATOM 1493 C CA . HIS A 1 219 ? -20.146 49.208 6.486 1.00 23.97 341 HIS A CA 1
ATOM 1494 C C . HIS A 1 219 ? -18.672 49.587 6.357 1.00 25.32 341 HIS A C 1
ATOM 1495 O O . HIS A 1 219 ? -18.337 50.518 5.627 1.00 26.74 341 HIS A O 1
ATOM 1502 N N . ALA A 1 220 ? -17.804 48.848 7.063 1.00 25.27 342 ALA A N 1
ATOM 1503 C CA . ALA A 1 220 ? -16.375 49.120 7.088 1.00 27.58 342 ALA A CA 1
ATOM 1504 C C . ALA A 1 220 ? -15.751 48.866 5.716 1.00 29.06 342 ALA A C 1
ATOM 1505 O O . ALA A 1 220 ? -14.961 49.677 5.236 1.00 32.13 342 ALA A O 1
ATOM 1507 N N . ILE A 1 221 ? -16.114 47.740 5.093 1.00 28.87 343 ILE A N 1
ATOM 1508 C CA . ILE A 1 221 ? -15.640 47.411 3.757 1.00 31.82 343 ILE A CA 1
ATOM 1509 C C . ILE A 1 221 ? -16.052 48.519 2.783 1.00 35.89 343 ILE A C 1
ATOM 1510 O O . ILE A 1 221 ? -15.264 48.912 1.923 1.00 39.04 343 ILE A O 1
ATOM 1515 N N . LYS A 1 222 ? -17.280 49.031 2.945 1.00 38.01 344 LYS A N 1
ATOM 1516 C CA . LYS A 1 222 ? -17.807 50.096 2.103 1.00 41.33 344 LYS A CA 1
ATOM 1517 C C . LYS A 1 222 ? -16.906 51.331 2.175 1.00 43.35 344 LYS A C 1
ATOM 1518 O O . LYS A 1 222 ? -16.576 51.906 1.140 1.00 45.09 344 LYS A O 1
ATOM 1524 N N . CYS A 1 223 ? -16.490 51.709 3.393 1.00 43.96 345 CYS A N 1
ATOM 1525 C CA . CYS A 1 223 ? -15.791 52.965 3.629 1.00 45.75 345 CYS A CA 1
ATOM 1526 C C . CYS A 1 223 ? -14.323 52.886 3.209 1.00 46.93 345 CYS A C 1
ATOM 1527 O O . CYS A 1 223 ? -13.674 53.920 3.068 1.00 50.69 345 CYS A O 1
ATOM 1530 N N . PHE A 1 224 ? -13.802 51.666 3.021 1.00 44.72 346 PHE A N 1
ATOM 1531 C CA . PHE A 1 224 ? -12.405 51.486 2.651 1.00 47.04 346 PHE A CA 1
ATOM 1532 C C . PHE A 1 224 ? -12.289 50.744 1.321 1.00 51.52 346 PHE A C 1
ATOM 1533 O O . PHE A 1 224 ? -11.200 50.317 0.944 1.00 55.39 346 PHE A O 1
ATOM 1541 N N . GLN A 1 225 ? -13.418 50.617 0.612 1.00 56.05 347 GLN A N 1
ATOM 1542 C CA . GLN A 1 225 ? -13.448 50.074 -0.738 1.00 62.58 347 GLN A CA 1
ATOM 1543 C C . GLN A 1 225 ? -12.451 50.823 -1.617 1.00 68.04 347 GLN A C 1
ATOM 1544 O O . GLN A 1 225 ? -11.735 50.213 -2.408 1.00 69.77 347 GLN A O 1
ATOM 1550 N N . SER A 1 226 ? -12.418 52.151 -1.448 1.00 73.75 348 SER A N 1
ATOM 1551 C CA . SER A 1 226 ? -11.663 53.076 -2.279 1.00 81.09 348 SER A CA 1
ATOM 1552 C C . SER A 1 226 ? -10.175 52.726 -2.324 1.00 85.34 348 SER A C 1
ATOM 1553 O O . SER A 1 226 ? -9.486 53.098 -3.273 1.00 88.34 348 SER A O 1
ATOM 1556 N N . SER A 1 227 ? -9.690 52.009 -1.301 1.00 88.80 349 SER A N 1
ATOM 1557 C CA . SER A 1 227 ? -8.270 51.721 -1.161 1.00 93.26 349 SER A CA 1
ATOM 1558 C C . SER A 1 227 ? -7.908 50.355 -1.751 1.00 97.58 349 SER A C 1
ATOM 1559 O O . SER A 1 227 ? -7.348 50.289 -2.845 1.00 104.00 349 SER A O 1
ATOM 1562 N N . TYR A 1 228 ? -8.234 49.280 -1.015 1.00 94.24 350 TYR A N 1
ATOM 1563 C CA . TYR A 1 228 ? -7.764 47.921 -1.267 1.00 92.21 350 TYR A CA 1
ATOM 1564 C C . TYR A 1 228 ? -6.236 47.870 -1.294 1.00 89.92 350 TYR A C 1
ATOM 1565 O O . TYR A 1 228 ? -5.649 47.043 -1.991 1.00 92.56 350 TYR A O 1
ATOM 1574 N N . ASN A 1 229 ? -5.604 48.756 -0.515 1.00 83.32 351 ASN A N 1
ATOM 1575 C CA . ASN A 1 229 ? -4.154 48.826 -0.426 1.00 79.62 351 ASN A CA 1
ATOM 1576 C C . ASN A 1 229 ? -3.680 47.930 0.718 1.00 73.97 351 ASN A C 1
ATOM 1577 O O . ASN A 1 229 ? -4.404 47.032 1.144 1.00 69.53 351 ASN A O 1
ATOM 1582 N N . ALA A 1 230 ? -2.464 48.197 1.213 1.00 73.05 352 ALA A N 1
ATOM 1583 C CA . ALA A 1 230 ? -1.838 47.388 2.247 1.00 67.20 352 ALA A CA 1
ATOM 1584 C C . ALA A 1 230 ? -2.579 47.517 3.580 1.00 60.33 352 ALA A C 1
ATOM 1585 O O . ALA A 1 230 ? -2.506 46.614 4.411 1.00 58.42 352 ALA A O 1
ATOM 1587 N N . SER A 1 231 ? -3.306 48.627 3.771 1.00 57.97 353 SER A N 1
ATOM 1588 C CA . SER A 1 231 ? -3.918 48.937 5.055 1.00 54.01 353 SER A CA 1
ATOM 1589 C C . SER A 1 231 ? -5.410 48.600 5.063 1.00 50.07 353 SER A C 1
ATOM 1590 O O . SER A 1 231 ? -6.125 48.993 5.985 1.00 47.69 353 SER A O 1
ATOM 1593 N N . PHE A 1 232 ? -5.869 47.852 4.050 1.00 48.84 354 PHE A N 1
ATOM 1594 C CA . PHE A 1 232 ? -7.291 47.588 3.876 1.00 46.31 354 PHE A CA 1
ATOM 1595 C C . PHE A 1 232 ? -7.828 46.688 4.989 1.00 42.75 354 PHE A C 1
ATOM 1596 O O . PHE A 1 232 ? -8.814 47.030 5.640 1.00 41.73 354 PHE A O 1
ATOM 1604 N N . LEU A 1 233 ? -7.185 45.531 5.189 1.00 40.49 355 LEU A N 1
ATOM 1605 C CA . LEU A 1 233 ? -7.625 44.570 6.190 1.00 36.10 355 LEU A CA 1
ATOM 1606 C C . LEU A 1 233 ? -7.540 45.196 7.579 1.00 33.59 355 LEU A C 1
ATOM 1607 O O . LEU A 1 233 ? -8.466 45.068 8.376 1.00 32.20 355 LEU A O 1
ATOM 1612 N N . VAL A 1 234 ? -6.433 45.900 7.840 1.00 34.29 356 VAL A N 1
ATOM 1613 C CA . VAL A 1 234 ? -6.162 46.486 9.144 1.00 33.59 356 VAL A CA 1
ATOM 1614 C C . VAL A 1 234 ? -7.277 47.463 9.521 1.00 32.01 356 VAL A C 1
ATOM 1615 O O . VAL A 1 234 ? -7.757 47.444 10.654 1.00 28.84 356 VAL A O 1
ATOM 1619 N N . ASN A 1 235 ? -7.713 48.277 8.551 1.00 32.85 357 ASN A N 1
ATOM 1620 C CA . ASN A 1 235 ? -8.669 49.348 8.796 1.00 33.12 357 ASN A CA 1
ATOM 1621 C C . ASN A 1 235 ? -10.074 48.805 9.056 1.00 29.79 357 ASN A C 1
ATOM 1622 O O . ASN A 1 235 ? -10.737 49.264 9.984 1.00 29.28 357 ASN A O 1
ATOM 1627 N N . ILE A 1 236 ? -10.521 47.835 8.243 1.00 28.41 358 ILE A N 1
ATOM 1628 C CA . ILE A 1 236 ? -11.864 47.286 8.380 1.00 26.78 358 ILE A CA 1
ATOM 1629 C C . ILE A 1 236 ? -11.996 46.510 9.692 1.00 24.56 358 ILE A C 1
ATOM 1630 O O . ILE A 1 236 ? -13.079 46.480 10.276 1.00 23.09 358 ILE A O 1
ATOM 1635 N N . VAL A 1 237 ? -10.895 45.896 10.148 1.00 23.46 359 VAL A N 1
ATOM 1636 C CA . VAL A 1 237 ? -10.886 45.180 11.416 1.00 21.87 359 VAL A CA 1
ATOM 1637 C C . VAL A 1 237 ? -10.918 46.194 12.557 1.00 21.91 359 VAL A C 1
ATOM 1638 O O . VAL A 1 237 ? -11.702 46.051 13.495 1.00 20.51 359 VAL A O 1
ATOM 1642 N N . GLY A 1 238 ? -10.059 47.216 12.454 1.00 23.06 360 GLY A N 1
ATOM 1643 C CA . GLY A 1 238 ? -9.932 48.250 13.468 1.00 23.36 360 GLY A CA 1
ATOM 1644 C C . GLY A 1 238 ? -11.258 48.957 13.733 1.00 23.31 360 GLY A C 1
ATOM 1645 O O . GLY A 1 238 ? -11.656 49.120 14.886 1.00 22.35 360 GLY A O 1
ATOM 1646 N N . VAL A 1 239 ? -11.938 49.352 12.647 1.00 23.92 361 VAL A N 1
ATOM 1647 C CA . VAL A 1 239 ? -13.181 50.103 12.724 1.00 25.47 361 VAL A CA 1
ATOM 1648 C C . VAL A 1 239 ? -14.240 49.233 13.397 1.00 23.64 361 VAL A C 1
ATOM 1649 O O . VAL A 1 239 ? -14.919 49.675 14.323 1.00 25.62 361 VAL A O 1
ATOM 1653 N N . VAL A 1 240 ? -14.361 47.990 12.923 1.00 21.94 362 VAL A N 1
ATOM 1654 C CA . VAL A 1 240 ? -15.324 47.045 13.461 1.00 21.63 362 VAL A CA 1
ATOM 1655 C C . VAL A 1 240 ? -15.021 46.803 14.938 1.00 21.05 362 VAL A C 1
ATOM 1656 O O . VAL A 1 240 ? -15.933 46.826 15.761 1.00 22.52 362 VAL A O 1
ATOM 1660 N N . ALA A 1 241 ? -13.738 46.591 15.262 1.00 20.49 363 ALA A N 1
ATOM 1661 C CA . ALA A 1 241 ? -13.312 46.398 16.640 1.00 21.14 363 ALA A CA 1
ATOM 1662 C C . ALA A 1 241 ? -13.750 47.577 17.510 1.00 22.52 363 ALA A C 1
ATOM 1663 O O . ALA A 1 241 ? -14.315 47.372 18.581 1.00 23.64 363 ALA A O 1
ATOM 1665 N N . THR A 1 242 ? -13.504 48.806 17.039 1.00 23.49 364 THR A N 1
ATOM 1666 C CA . THR A 1 242 ? -13.842 49.994 17.808 1.00 27.06 364 THR A CA 1
ATOM 1667 C C . THR A 1 242 ? -15.351 50.076 18.019 1.00 27.66 364 THR A C 1
ATOM 1668 O O . THR A 1 242 ? -15.809 50.268 19.143 1.00 30.15 364 THR A O 1
ATOM 1672 N N . LEU A 1 243 ? -16.115 49.911 16.933 1.00 27.33 365 LEU A N 1
ATOM 1673 C CA . LEU A 1 243 ? -17.560 50.063 16.973 1.00 29.00 365 LEU A CA 1
ATOM 1674 C C . LEU A 1 243 ? -18.190 49.055 17.935 1.00 29.63 365 LEU A C 1
ATOM 1675 O O . LEU A 1 243 ? -19.214 49.352 18.549 1.00 29.90 365 LEU A O 1
ATOM 1680 N N . SER A 1 244 ? -17.561 47.877 18.075 1.00 28.31 366 SER A N 1
ATOM 1681 C CA . SER A 1 244 ? -18.138 46.773 18.828 1.00 29.82 366 SER A CA 1
ATOM 1682 C C . SER A 1 244 ? -17.439 46.567 20.171 1.00 32.00 366 SER A C 1
ATOM 1683 O O . SER A 1 244 ? -17.486 45.465 20.714 1.00 33.23 366 SER A O 1
ATOM 1686 N N . SER A 1 245 ? -16.806 47.617 20.710 1.00 34.50 367 SER A N 1
ATOM 1687 C CA . SER A 1 245 ? -16.087 47.505 21.972 1.00 36.85 367 SER A CA 1
ATOM 1688 C C . SER A 1 245 ? -16.927 48.062 23.129 1.00 40.63 367 SER A C 1
ATOM 1689 O O . SER A 1 245 ? -17.265 49.260 23.068 1.00 46.03 367 SER A O 1
ATOM 1692 N N . SER A 1 272 ? -28.334 53.240 16.263 1.00 74.67 394 SER A N 1
ATOM 1693 C CA . SER A 1 272 ? -29.698 52.645 16.252 1.00 80.70 394 SER A CA 1
ATOM 1694 C C . SER A 1 272 ? -30.024 52.057 17.624 1.00 82.70 394 SER A C 1
ATOM 1695 O O . SER A 1 272 ? -29.167 52.039 18.506 1.00 83.46 394 SER A O 1
ATOM 1698 N N . GLU A 1 273 ? -31.264 51.568 17.791 1.00 85.37 395 GLU A N 1
ATOM 1699 C CA . GLU A 1 273 ? -31.798 51.269 19.113 1.00 87.03 395 GLU A CA 1
ATOM 1700 C C . GLU A 1 273 ? -32.540 49.928 19.141 1.00 84.54 395 GLU A C 1
ATOM 1701 O O . GLU A 1 273 ? -31.973 48.898 18.777 1.00 78.71 395 GLU A O 1
ATOM 1707 N N . SER A 1 274 ? -33.809 49.958 19.582 1.00 87.47 396 SER A N 1
ATOM 1708 C CA . SER A 1 274 ? -34.551 48.788 20.041 1.00 88.30 396 SER A CA 1
ATOM 1709 C C . SER A 1 274 ? -35.406 48.178 18.928 1.00 86.06 396 SER A C 1
ATOM 1710 O O . SER A 1 274 ? -35.469 48.717 17.825 1.00 84.15 396 SER A O 1
ATOM 1713 N N . HIS A 1 275 ? -36.082 47.063 19.252 1.00 84.86 397 HIS A N 1
ATOM 1714 C CA . HIS A 1 275 ? -36.782 46.224 18.287 1.00 82.27 397 HIS A CA 1
ATOM 1715 C C . HIS A 1 275 ? -37.897 46.992 17.577 1.00 82.28 397 HIS A C 1
ATOM 1716 O O . HIS A 1 275 ? -38.049 46.871 16.363 1.00 82.65 397 HIS A O 1
ATOM 1723 N N . SER A 1 276 ? -38.672 47.769 18.343 1.00 82.54 398 SER A N 1
ATOM 1724 C CA . SER A 1 276 ? -39.778 48.539 17.795 1.00 82.54 398 SER A CA 1
ATOM 1725 C C . SER A 1 276 ? -39.265 49.546 16.766 1.00 78.31 398 SER A C 1
ATOM 1726 O O . SER A 1 276 ? -39.784 49.614 15.654 1.00 76.83 398 SER A O 1
ATOM 1729 N N . SER A 1 277 ? -38.225 50.298 17.149 1.00 76.28 399 SER A N 1
ATOM 1730 C CA . SER A 1 277 ? -37.685 51.383 16.343 1.00 75.17 399 SER A CA 1
ATOM 1731 C C . SER A 1 277 ? -37.030 50.858 15.065 1.00 70.47 399 SER A C 1
ATOM 1732 O O . SER A 1 277 ? -37.111 51.510 14.026 1.00 70.50 399 SER A O 1
ATOM 1735 N N . ILE A 1 278 ? -36.390 49.682 15.152 1.00 65.84 400 ILE A N 1
ATOM 1736 C CA . ILE A 1 278 ? -35.756 49.042 14.007 1.00 60.58 400 ILE A CA 1
ATOM 1737 C C . ILE A 1 278 ? -36.813 48.746 12.944 1.00 60.11 400 ILE A C 1
ATOM 1738 O O . ILE A 1 278 ? -36.602 49.030 11.767 1.00 56.24 400 ILE A O 1
ATOM 1743 N N . THR A 1 279 ? -37.949 48.188 13.381 1.00 63.91 401 THR A N 1
ATOM 1744 C CA . THR A 1 279 ? -39.039 47.804 12.497 1.00 66.19 401 THR A CA 1
ATOM 1745 C C . THR A 1 279 ? -39.586 49.029 11.765 1.00 65.81 401 THR A C 1
ATOM 1746 O O . THR A 1 279 ? -39.823 48.967 10.561 1.00 62.80 401 THR A O 1
ATOM 1750 N N . GLU A 1 280 ? -39.779 50.129 12.507 1.00 68.35 402 GLU A N 1
ATOM 1751 C CA . GLU A 1 280 ? -40.286 51.380 11.963 1.00 71.21 402 GLU A CA 1
ATOM 1752 C C . GLU A 1 280 ? -39.363 51.875 10.853 1.00 68.78 402 GLU A C 1
ATOM 1753 O O . GLU A 1 280 ? -39.824 52.177 9.754 1.00 69.37 402 GLU A O 1
ATOM 1759 N N . LYS A 1 281 ? -38.062 51.951 11.164 1.00 66.48 403 LYS A N 1
ATOM 1760 C CA . LYS A 1 281 ? -37.052 52.469 10.253 1.00 63.99 403 LYS A CA 1
ATOM 1761 C C . LYS A 1 281 ? -36.992 51.604 8.997 1.00 60.00 403 LYS A C 1
ATOM 1762 O O . LYS A 1 281 ? -36.906 52.135 7.891 1.00 59.98 403 LYS A O 1
ATOM 1768 N N . THR A 1 282 ? -37.050 50.278 9.185 1.00 56.87 404 THR A N 1
ATOM 1769 C CA . THR A 1 282 ? -36.913 49.313 8.103 1.00 54.29 404 THR A CA 1
ATOM 1770 C C . THR A 1 282 ? -38.068 49.463 7.114 1.00 55.29 404 THR A C 1
ATOM 1771 O O . THR A 1 282 ? -37.855 49.415 5.905 1.00 51.75 404 THR A O 1
ATOM 1775 N N . ARG A 1 283 ? -39.282 49.652 7.645 1.00 58.25 405 ARG A N 1
ATOM 1776 C CA . ARG A 1 283 ? -40.475 49.798 6.827 1.00 61.25 405 ARG A CA 1
ATOM 1777 C C . ARG A 1 283 ? -40.418 51.106 6.043 1.00 60.88 405 ARG A C 1
ATOM 1778 O O . ARG A 1 283 ? -40.744 51.126 4.859 1.00 62.28 405 ARG A O 1
ATOM 1786 N N . ASP A 1 284 ? -39.989 52.183 6.713 1.00 60.66 406 ASP A N 1
ATOM 1787 C CA . ASP A 1 284 ? -39.905 53.503 6.107 1.00 61.57 406 ASP A CA 1
ATOM 1788 C C . ASP A 1 284 ? -38.872 53.502 4.983 1.00 57.00 406 ASP A C 1
ATOM 1789 O O . ASP A 1 284 ? -39.083 54.139 3.952 1.00 56.21 406 ASP A O 1
ATOM 1794 N N . ILE A 1 285 ? -37.765 52.775 5.186 1.00 51.94 407 ILE A N 1
ATOM 1795 C CA . ILE A 1 285 ? -36.756 52.628 4.149 1.00 48.37 407 ILE A CA 1
ATOM 1796 C C . ILE A 1 285 ? -37.343 51.817 2.994 1.00 48.81 407 ILE A C 1
ATOM 1797 O O . ILE A 1 285 ? -37.119 52.150 1.833 1.00 48.28 407 ILE A O 1
ATOM 1802 N N . ALA A 1 286 ? -38.117 50.776 3.329 1.00 49.57 408 ALA A N 1
ATOM 1803 C CA . ALA A 1 286 ? -38.685 49.868 2.343 1.00 51.52 408 ALA A CA 1
ATOM 1804 C C . ALA A 1 286 ? -39.742 50.573 1.493 1.00 54.06 408 ALA A C 1
ATOM 1805 O O . ALA A 1 286 ? -39.770 50.396 0.276 1.00 54.48 408 ALA A O 1
ATOM 1807 N N . LYS A 1 287 ? -40.607 51.363 2.144 1.00 58.22 409 LYS A N 1
ATOM 1808 C CA . LYS A 1 287 ? -41.645 52.125 1.466 1.00 61.54 409 LYS A CA 1
ATOM 1809 C C . LYS A 1 287 ? -41.009 53.096 0.473 1.00 61.73 409 LYS A C 1
ATOM 1810 O O . LYS A 1 287 ? -41.449 53.188 -0.671 1.00 63.53 409 LYS A O 1
ATOM 1816 N N . ASN A 1 288 ? -39.956 53.790 0.927 1.00 60.66 410 ASN A N 1
ATOM 1817 C CA . ASN A 1 288 ? -39.267 54.815 0.157 1.00 59.83 410 ASN A CA 1
ATOM 1818 C C . ASN A 1 288 ? -38.637 54.223 -1.102 1.00 55.92 410 ASN A C 1
ATOM 1819 O O . ASN A 1 288 ? -38.718 54.828 -2.169 1.00 56.94 410 ASN A O 1
ATOM 1824 N N . VAL A 1 289 ? -37.994 53.057 -0.959 1.00 52.63 411 VAL A N 1
ATOM 1825 C CA . VAL A 1 289 ? -37.275 52.420 -2.053 1.00 50.29 411 VAL A CA 1
ATOM 182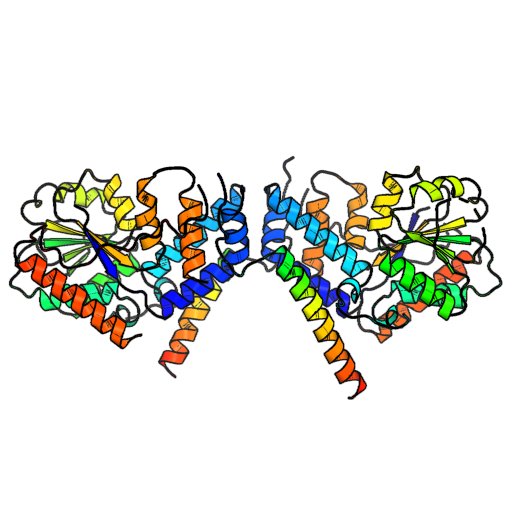6 C C . VAL A 1 289 ? -38.285 51.903 -3.077 1.00 52.09 411 VAL A C 1
ATOM 1827 O O . VAL A 1 289 ? -38.072 52.044 -4.280 1.00 53.27 411 VAL A O 1
ATOM 1831 N N . ALA A 1 290 ? -39.383 51.317 -2.584 1.00 53.72 412 ALA A N 1
ATOM 1832 C CA . ALA A 1 290 ? -40.438 50.798 -3.441 1.00 56.03 412 ALA A CA 1
ATOM 1833 C C . ALA A 1 290 ? -41.011 51.939 -4.276 1.00 58.08 412 ALA A C 1
ATOM 1834 O O . ALA A 1 290 ? -41.005 51.873 -5.504 1.00 58.99 412 ALA A O 1
ATOM 1836 N N . THR A 1 291 ? -41.468 52.991 -3.583 1.00 59.92 413 THR A N 1
ATOM 1837 C CA . THR A 1 291 ? -41.969 54.210 -4.196 1.00 61.22 413 THR A CA 1
ATOM 1838 C C . THR A 1 291 ? -40.988 54.683 -5.264 1.00 60.84 413 THR A C 1
ATOM 1839 O O . THR A 1 291 ? -41.395 55.057 -6.360 1.00 65.23 413 THR A O 1
ATOM 1843 N N . TRP A 1 292 ? -39.694 54.635 -4.931 1.00 58.40 414 TRP A N 1
ATOM 1844 C CA . TRP A 1 292 ? -38.638 55.102 -5.812 1.00 57.26 414 TRP A CA 1
ATOM 1845 C C . TRP A 1 292 ? -38.566 54.256 -7.084 1.00 59.66 414 TRP A C 1
ATOM 1846 O O . TRP A 1 292 ? -38.388 54.800 -8.173 1.00 62.01 414 TRP A O 1
ATOM 1857 N N . LEU A 1 293 ? -38.700 52.931 -6.932 1.00 57.41 415 LEU A N 1
ATOM 1858 C CA . LEU A 1 293 ? -38.604 51.998 -8.047 1.00 57.75 415 LEU A CA 1
ATOM 1859 C C . LEU A 1 293 ? -39.805 52.151 -8.981 1.00 60.24 415 LEU A C 1
ATOM 1860 O O . LEU A 1 293 ? -39.674 51.976 -10.192 1.00 59.18 415 LEU A O 1
ATOM 1865 N N . LYS A 1 294 ? -40.970 52.472 -8.400 1.00 62.88 416 LYS A N 1
ATOM 1866 C CA . LYS A 1 294 ? -42.209 52.653 -9.139 1.00 66.04 416 LYS A CA 1
ATOM 1867 C C . LYS A 1 294 ? -42.087 53.847 -10.084 1.00 69.23 416 LYS A C 1
ATOM 1868 O O . LYS A 1 294 ? -42.706 53.856 -11.144 1.00 71.34 416 LYS A O 1
ATOM 1874 N N . ASN A 1 295 ? -41.283 54.841 -9.683 1.00 68.41 417 ASN A N 1
ATOM 1875 C CA . ASN A 1 295 ? -41.173 56.109 -10.387 1.00 69.45 417 ASN A CA 1
ATOM 1876 C C . ASN A 1 295 ? -39.895 56.147 -11.227 1.00 69.64 417 ASN A C 1
ATOM 1877 O O . ASN A 1 295 ? -39.207 57.165 -11.267 1.00 72.52 417 ASN A O 1
ATOM 1882 N N . GLY A 1 296 ? -39.575 55.027 -11.887 1.00 67.63 418 GLY A N 1
ATOM 1883 C CA . GLY A 1 296 ? -38.598 54.995 -12.967 1.00 69.66 418 GLY A CA 1
ATOM 1884 C C . GLY A 1 296 ? -37.144 55.083 -12.507 1.00 69.28 418 GLY A C 1
ATOM 1885 O O . GLY A 1 296 ? -36.269 55.417 -13.303 1.00 71.49 418 GLY A O 1
ATOM 1886 N N . GLU A 1 297 ? -36.900 54.765 -11.228 1.00 69.14 419 GLU A N 1
ATOM 1887 C CA . GLU A 1 297 ? -35.575 54.688 -10.619 1.00 67.68 419 GLU A CA 1
ATOM 1888 C C . GLU A 1 297 ? -34.691 55.876 -11.014 1.00 66.53 419 GLU A C 1
ATOM 1889 O O . GLU A 1 297 ? -33.645 55.706 -11.641 1.00 67.40 419 GLU A O 1
ATOM 1895 N N . ASN A 1 298 ? -35.115 57.077 -10.597 1.00 64.26 420 ASN A N 1
ATOM 1896 C CA . ASN A 1 298 ? -34.379 58.316 -10.809 1.00 67.33 420 ASN A CA 1
ATOM 1897 C C . ASN A 1 298 ? -33.145 58.365 -9.909 1.00 63.80 420 ASN A C 1
ATOM 1898 O O . ASN A 1 298 ? -33.261 58.263 -8.691 1.00 62.41 420 ASN A O 1
ATOM 1903 N N . PHE A 1 299 ? -31.971 58.567 -10.518 1.00 62.45 421 PHE A N 1
ATOM 1904 C CA . PHE A 1 299 ? -30.733 58.747 -9.776 1.00 61.81 421 PHE A CA 1
ATOM 1905 C C . PHE A 1 299 ? -30.843 59.982 -8.881 1.00 60.40 421 PHE A C 1
ATOM 1906 O O . PHE A 1 299 ? -30.327 59.989 -7.766 1.00 57.09 421 PHE A O 1
ATOM 1914 N N . SER A 1 300 ? -31.565 60.997 -9.373 1.00 61.86 422 SER A N 1
ATOM 1915 C CA . SER A 1 300 ? -31.615 62.326 -8.785 1.00 61.38 422 SER A CA 1
ATOM 1916 C C . SER A 1 300 ? -32.601 62.402 -7.620 1.00 59.48 422 SER A C 1
ATOM 1917 O O . SER A 1 300 ? -32.555 63.352 -6.845 1.00 61.80 422 SER A O 1
ATOM 1920 N N . SER A 1 301 ? -33.518 61.434 -7.512 1.00 57.55 423 SER A N 1
ATOM 1921 C CA . SER A 1 301 ? -34.519 61.505 -6.458 1.00 56.74 423 SER A CA 1
ATOM 1922 C C . SER A 1 301 ? -34.416 60.307 -5.514 1.00 52.65 423 SER A C 1
ATOM 1923 O O . SER A 1 301 ? -35.372 59.979 -4.815 1.00 51.34 423 SER A O 1
ATOM 1926 N N . TRP A 1 302 ? -33.233 59.681 -5.496 1.00 51.68 424 TRP A N 1
ATOM 1927 C CA . TRP A 1 302 ? -32.878 58.644 -4.539 1.00 49.76 424 TRP A CA 1
ATOM 1928 C C . TRP A 1 302 ? -33.115 59.160 -3.120 1.00 48.49 424 TRP A C 1
ATOM 1929 O O . TRP A 1 302 ? -32.530 60.167 -2.729 1.00 49.38 424 TRP A O 1
ATOM 1940 N N . PRO A 1 303 ? -33.990 58.509 -2.317 1.00 47.48 425 PRO A N 1
ATOM 1941 C CA . PRO A 1 303 ? -34.446 59.083 -1.049 1.00 48.73 425 PRO A CA 1
ATOM 1942 C C . PRO A 1 303 ? -33.628 58.776 0.208 1.00 47.38 425 PRO A C 1
ATOM 1943 O O . PRO A 1 303 ? -33.914 59.322 1.272 1.00 49.28 425 PRO A O 1
ATOM 1947 N N . LEU A 1 304 ? -32.612 57.913 0.087 1.00 45.27 426 LEU A N 1
ATOM 1948 C CA . LEU A 1 304 ? -31.874 57.457 1.257 1.00 44.53 426 LEU A CA 1
ATOM 1949 C C . LEU A 1 304 ? -30.602 58.281 1.440 1.00 44.72 426 LEU A C 1
ATOM 1950 O O . LEU A 1 304 ? -29.916 58.595 0.468 1.00 44.96 426 LEU A O 1
ATOM 1955 N N . PRO A 1 305 ? -30.227 58.639 2.692 1.00 45.69 427 PRO A N 1
ATOM 1956 C CA . PRO A 1 305 ? -28.920 59.242 2.945 1.00 46.25 427 PRO A CA 1
ATOM 1957 C C . PRO A 1 305 ? -27.874 58.154 2.720 1.00 43.57 427 PRO A C 1
ATOM 1958 O O . PRO A 1 305 ? -28.167 56.971 2.882 1.00 40.35 427 PRO A O 1
ATOM 1962 N N . PRO A 1 306 ? -26.630 58.507 2.328 1.00 44.44 428 PRO A N 1
ATOM 1963 C CA . PRO A 1 306 ? -25.586 57.506 2.129 1.00 43.63 428 PRO A CA 1
ATOM 1964 C C . PRO A 1 306 ? -25.128 57.014 3.500 1.00 41.87 428 PRO A C 1
ATOM 1965 O O . PRO A 1 306 ? -25.459 57.618 4.516 1.00 42.78 428 PRO A O 1
ATOM 1969 N N . LEU A 1 307 ? -24.388 55.904 3.522 1.00 41.52 429 LEU A N 1
ATOM 1970 C CA . LEU A 1 307 ? -23.835 55.404 4.770 1.00 41.44 429 LEU A CA 1
ATOM 1971 C C . LEU A 1 307 ? -22.828 56.418 5.300 1.00 43.00 429 LEU A C 1
ATOM 1972 O O . LEU A 1 307 ? -22.054 56.977 4.523 1.00 42.47 429 LEU A O 1
ATOM 1977 N N . MET A 1 308 ? -22.861 56.657 6.619 1.00 44.48 430 MET A N 1
ATOM 1978 C CA . MET A 1 308 ? -21.966 57.628 7.233 1.00 48.41 430 MET A CA 1
ATOM 1979 C C . MET A 1 308 ? -20.525 57.136 7.124 1.00 46.89 430 MET A C 1
ATOM 1980 O O . MET A 1 308 ? -20.271 55.937 7.175 1.00 44.39 430 MET A O 1
ATOM 1985 N N . ASP A 1 309 ? -19.595 58.079 6.942 1.00 48.54 431 ASP A N 1
ATOM 1986 C CA . ASP A 1 309 ? -18.201 57.764 6.668 1.00 49.64 431 ASP A CA 1
ATOM 1987 C C . ASP A 1 309 ? -17.491 57.418 7.974 1.00 48.84 431 ASP A C 1
ATOM 1988 O O . ASP A 1 309 ? -17.636 58.130 8.965 1.00 51.87 431 ASP A O 1
ATOM 1993 N N . LEU A 1 310 ? -16.707 56.332 7.952 1.00 47.42 432 LEU A N 1
ATOM 1994 C CA . LEU A 1 310 ? -16.047 55.829 9.149 1.00 46.60 432 LEU A CA 1
ATOM 1995 C C . LEU A 1 310 ? -14.529 55.967 9.035 1.00 48.98 432 LEU A C 1
ATOM 1996 O O . LEU A 1 310 ? -13.797 55.344 9.803 1.00 49.50 432 LEU A O 1
ATOM 2001 N N . ALA A 1 311 ? -14.066 56.799 8.093 1.00 52.05 433 ALA A N 1
ATOM 2002 C CA . ALA A 1 311 ? -12.648 56.934 7.787 1.00 54.27 433 ALA A CA 1
ATOM 2003 C C . ALA A 1 311 ? -11.874 57.496 8.978 1.00 55.51 433 ALA A C 1
ATOM 2004 O O . ALA A 1 311 ? -10.686 57.217 9.121 1.00 56.90 433 ALA A O 1
ATOM 2006 N N . SER A 1 312 ? -12.555 58.284 9.822 1.00 57.03 434 SER A N 1
ATOM 2007 C CA . SER A 1 312 ? -11.949 58.888 11.000 1.00 58.98 434 SER A CA 1
ATOM 2008 C C . SER A 1 312 ? -11.619 57.826 12.048 1.00 56.07 434 SER A C 1
ATOM 2009 O O . SER A 1 312 ? -10.778 58.053 12.917 1.00 58.74 434 SER A O 1
ATOM 2012 N N . LEU A 1 313 ? -12.285 56.668 11.953 1.00 50.88 435 LEU A N 1
ATOM 2013 C CA . LEU A 1 313 ? -12.063 55.562 12.870 1.00 48.03 435 LEU A CA 1
ATOM 2014 C C . LEU A 1 313 ? -11.000 54.612 12.317 1.00 46.36 435 LEU A C 1
ATOM 2015 O O . LEU A 1 313 ? -10.861 53.499 12.820 1.00 46.78 435 LEU A O 1
ATOM 2020 N N . SER A 1 314 ? -10.253 55.041 11.291 1.00 46.45 436 SER A N 1
ATOM 2021 C CA . SER A 1 314 ? -9.187 54.214 10.738 1.00 47.09 436 SER A CA 1
ATOM 2022 C C . SER A 1 314 ? -8.032 54.105 11.733 1.00 47.59 436 SER A C 1
ATOM 2023 O O . SER A 1 314 ? -7.880 54.963 12.600 1.00 48.54 436 SER A O 1
ATOM 2026 N N . VAL A 1 315 ? -7.213 53.053 11.589 1.00 46.56 437 VAL A N 1
ATOM 2027 C CA . VAL A 1 315 ? -6.123 52.800 12.523 1.00 46.41 437 VAL A CA 1
ATOM 2028 C C . VAL A 1 315 ? -4.762 52.865 11.826 1.00 48.61 437 VAL A C 1
ATOM 2029 O O . VAL A 1 315 ? -3.737 52.830 12.503 1.00 47.87 437 VAL A O 1
ATOM 2033 N N . ALA A 1 316 ? -4.743 52.950 10.487 1.00 51.80 438 ALA A N 1
ATOM 2034 C CA . ALA A 1 316 ? -3.483 52.893 9.756 1.00 58.18 438 ALA A CA 1
ATOM 2035 C C . ALA A 1 316 ? -3.505 53.774 8.507 1.00 63.54 438 ALA A C 1
ATOM 2036 O O . ALA A 1 316 ? -4.569 54.182 8.046 1.00 64.02 438 ALA A O 1
ATOM 2038 N N . GLU A 1 317 ? -2.300 54.041 7.974 1.00 71.28 439 GLU A N 1
ATOM 2039 C CA . GLU A 1 317 ? -2.055 54.881 6.809 1.00 77.17 439 GLU A CA 1
ATOM 2040 C C . GLU A 1 317 ? -2.485 56.322 7.111 1.00 79.26 439 GLU A C 1
ATOM 2041 O O . GLU A 1 317 ? -1.580 57.171 7.251 1.00 82.43 439 GLU A O 1
ATOM 2047 N N . LEU B 2 4 ? 10.931 23.626 13.100 1.00 61.98 429 LEU C N 1
ATOM 2048 C CA . LEU B 2 4 ? 10.589 22.725 14.240 1.00 61.50 429 LEU C CA 1
ATOM 2049 C C . LEU B 2 4 ? 9.449 21.795 13.834 1.00 61.80 429 LEU C C 1
ATOM 2050 O O . LEU B 2 4 ? 8.753 22.044 12.852 1.00 63.04 429 LEU C O 1
ATOM 2055 N N . GLU B 2 5 ? 9.276 20.722 14.615 1.00 62.81 430 GLU C N 1
ATOM 2056 C CA . GLU B 2 5 ? 8.160 19.804 14.459 1.00 62.93 430 GLU C CA 1
ATOM 2057 C C . GLU B 2 5 ? 7.353 19.789 15.755 1.00 57.04 430 GLU C C 1
ATOM 2058 O O . GLU B 2 5 ? 7.895 19.537 16.828 1.00 58.23 430 GLU C O 1
ATOM 2064 N N . TYR B 2 6 ? 6.049 20.052 15.627 1.00 54.37 431 TYR C N 1
ATOM 2065 C CA . TYR B 2 6 ? 5.188 20.376 16.752 1.00 49.70 431 TYR C CA 1
ATOM 2066 C C . TYR B 2 6 ? 4.334 19.165 17.125 1.00 53.46 431 TYR C C 1
ATOM 2067 O O . TYR B 2 6 ? 3.307 18.911 16.499 1.00 58.85 431 TYR C O 1
ATOM 2076 N N . LYS B 2 7 ? 4.752 18.443 18.173 1.00 53.25 432 LYS C N 1
ATOM 2077 C CA . LYS B 2 7 ? 4.226 17.115 18.452 1.00 56.15 432 LYS C CA 1
ATOM 2078 C C . LYS B 2 7 ? 3.047 17.142 19.429 1.00 54.01 432 LYS C C 1
ATOM 2079 O O . LYS B 2 7 ? 2.378 16.123 19.596 1.00 56.69 432 LYS C O 1
ATOM 2085 N N . ARG B 2 8 ? 2.790 18.289 20.077 1.00 49.98 433 ARG C N 1
ATOM 2086 C CA . ARG B 2 8 ? 1.803 18.339 21.151 1.00 48.95 433 ARG C CA 1
ATOM 2087 C C . ARG B 2 8 ? 1.332 19.775 21.380 1.00 44.48 433 ARG C C 1
ATOM 2088 O O . ARG B 2 8 ? 2.086 20.721 21.165 1.00 43.37 433 ARG C O 1
ATOM 2096 N N . LYS B 2 9 ? 0.079 19.918 21.835 1.00 44.43 434 LYS C N 1
ATOM 2097 C CA . LYS B 2 9 ? -0.493 21.214 22.167 1.00 42.02 434 LYS C CA 1
ATOM 2098 C C . LYS B 2 9 ? -0.055 21.628 23.570 1.00 39.40 434 LYS C C 1
ATOM 2099 O O . LYS B 2 9 ? -0.027 20.799 24.478 1.00 41.96 434 LYS C O 1
ATOM 2105 N N . PRO B 2 10 ? 0.273 22.923 23.800 1.00 35.81 435 PRO C N 1
ATOM 2106 C CA . PRO B 2 10 ? 0.718 23.385 25.115 1.00 34.53 435 PRO C CA 1
ATOM 2107 C C . PRO B 2 10 ? -0.403 23.398 26.153 1.00 33.72 435 PRO C C 1
ATOM 2108 O O . PRO B 2 10 ? -0.166 23.108 27.322 1.00 33.23 435 PRO C O 1
ATOM 2112 N N . ILE B 2 11 ? -1.616 23.754 25.713 1.00 33.48 436 ILE C N 1
ATOM 2113 C CA . ILE B 2 11 ? -2.793 23.766 26.568 1.00 33.18 436 ILE C CA 1
ATOM 2114 C C . ILE B 2 11 ? -3.774 22.740 26.005 1.00 36.15 436 ILE C C 1
ATOM 2115 O O . ILE B 2 11 ? -4.465 23.021 25.026 1.00 36.96 436 ILE C O 1
ATOM 2120 N N . PRO B 2 12 ? -3.838 21.518 26.589 1.00 39.75 437 PRO C N 1
ATOM 2121 C CA . PRO B 2 12 ? -4.620 20.412 26.025 1.00 41.67 437 PRO C CA 1
ATOM 2122 C C . PRO B 2 12 ? -6.071 20.721 25.658 1.00 41.85 437 PRO C C 1
ATOM 2123 O O . PRO B 2 12 ? -6.548 20.260 24.624 1.00 43.25 437 PRO C O 1
ATOM 2127 N N . ASP B 2 13 ? -6.753 21.513 26.496 1.00 42.84 438 ASP C N 1
ATOM 2128 C CA . ASP B 2 13 ? -8.183 21.754 26.364 1.00 46.58 438 ASP C CA 1
ATOM 2129 C C . ASP B 2 13 ? -8.471 22.972 25.481 1.00 44.58 438 ASP C C 1
ATOM 2130 O O . ASP B 2 13 ? -9.634 23.269 25.202 1.00 46.83 438 ASP C O 1
ATOM 2135 N N . TYR B 2 14 ? -7.417 23.678 25.045 1.00 40.29 439 TYR C N 1
ATOM 2136 C CA . TYR B 2 14 ? -7.577 24.910 24.287 1.00 32.50 439 TYR C CA 1
ATOM 2137 C C . TYR B 2 14 ? -7.685 24.618 22.794 1.00 31.78 439 TYR C C 1
ATOM 2138 O O . TYR B 2 14 ? -6.903 23.842 22.247 1.00 32.51 439 TYR C O 1
ATOM 2147 N N . ASP B 2 15 ? -8.638 25.297 22.146 1.00 29.92 440 ASP C N 1
ATOM 2148 C CA . ASP B 2 15 ? -8.864 25.186 20.716 1.00 31.36 440 ASP C CA 1
ATOM 2149 C C . ASP B 2 15 ? -9.512 26.481 20.234 1.00 30.28 440 ASP C C 1
ATOM 2150 O O . ASP B 2 15 ? -10.705 26.693 20.441 1.00 30.57 440 ASP C O 1
ATOM 2155 N N . PHE B 2 16 ? -8.718 27.338 19.584 1.00 28.28 441 PHE C N 1
ATOM 2156 C CA . PHE B 2 16 ? -9.162 28.685 19.258 1.00 28.23 441 PHE C CA 1
ATOM 2157 C C . PHE B 2 16 ? -10.374 28.647 18.329 1.00 29.17 441 PHE C C 1
ATOM 2158 O O . PHE B 2 16 ? -11.406 29.239 18.639 1.00 27.81 441 PHE C O 1
ATOM 2166 N N . MET B 2 17 ? -10.236 27.940 17.201 1.00 32.10 442 MET C N 1
ATOM 2167 C CA . MET B 2 17 ? -11.257 27.908 16.164 1.00 35.62 442 MET C CA 1
ATOM 2168 C C . MET B 2 17 ? -12.556 27.292 16.685 1.00 36.04 442 MET C C 1
ATOM 2169 O O . MET B 2 17 ? -13.635 27.755 16.325 1.00 37.95 442 MET C O 1
ATOM 2174 N N . LYS B 2 18 ? -12.447 26.264 17.537 1.00 35.22 443 LYS C N 1
ATOM 2175 C CA . LYS B 2 18 ? -13.607 25.544 18.044 1.00 36.05 443 LYS C CA 1
ATOM 2176 C C . LYS B 2 18 ? -14.331 26.364 19.110 1.00 32.46 443 LYS C C 1
ATOM 2177 O O . LYS B 2 18 ? -15.560 26.390 19.136 1.00 33.96 443 LYS C O 1
ATOM 2183 N N . GLY B 2 19 ? -13.562 27.022 19.988 1.00 28.89 444 GLY C N 1
ATOM 2184 C CA . GLY B 2 19 ? -14.120 27.840 21.054 1.00 27.02 444 GLY C CA 1
ATOM 2185 C C . GLY B 2 19 ? -14.925 29.026 20.523 1.00 26.13 444 GLY C C 1
ATOM 2186 O O . GLY B 2 19 ? -15.821 29.521 21.206 1.00 25.96 444 GLY C O 1
ATOM 2187 N N . LEU B 2 20 ? -14.595 29.475 19.305 1.00 25.46 445 LEU C N 1
ATOM 2188 C CA . LEU B 2 20 ? -15.296 30.569 18.652 1.00 25.70 445 LEU C CA 1
ATOM 2189 C C . LEU B 2 20 ? -16.714 30.130 18.290 1.00 27.60 445 LEU C C 1
ATOM 2190 O O . LEU B 2 20 ? -17.682 30.811 18.628 1.00 25.10 445 LEU C O 1
ATOM 2195 N N . GLU B 2 21 ? -16.819 28.986 17.601 1.00 29.90 446 GLU C N 1
ATOM 2196 C CA . GLU B 2 21 ? -18.107 28.411 17.247 1.00 32.61 446 GLU C CA 1
ATOM 2197 C C . GLU B 2 21 ? -18.925 28.217 18.522 1.00 31.06 446 GLU C C 1
ATOM 2198 O O . GLU B 2 21 ? -20.068 28.651 18.593 1.00 31.39 446 GLU C O 1
ATOM 2204 N N . THR B 2 22 ? -18.302 27.614 19.540 1.00 30.66 447 THR C N 1
ATOM 2205 C CA . THR B 2 22 ? -18.952 27.343 20.813 1.00 31.18 447 THR C CA 1
ATOM 2206 C C . THR B 2 22 ? -19.546 28.617 21.411 1.00 30.40 447 THR C C 1
ATOM 2207 O O . THR B 2 22 ? -20.727 28.637 21.741 1.00 33.12 447 THR C O 1
ATOM 2211 N N . THR B 2 23 ? -18.732 29.674 21.539 1.00 28.47 448 THR C N 1
ATOM 2212 C CA . THR B 2 23 ? -19.132 30.875 22.262 1.00 28.69 448 THR C CA 1
ATOM 2213 C C . THR B 2 23 ? -20.219 31.644 21.509 1.00 29.48 448 THR C C 1
ATOM 2214 O O . THR B 2 23 ? -21.085 32.255 22.131 1.00 29.34 448 THR C O 1
ATOM 2218 N N . LEU B 2 24 ? -20.157 31.624 20.172 1.00 29.90 449 LEU C N 1
ATOM 2219 C CA . LEU B 2 24 ? -21.137 32.299 19.331 1.00 31.06 449 LEU C CA 1
ATOM 2220 C C . LEU B 2 24 ? -22.479 31.567 19.381 1.00 33.02 449 LEU C C 1
ATOM 2221 O O . LEU B 2 24 ? -23.526 32.208 19.433 1.00 32.88 449 LEU C O 1
ATOM 2226 N N . GLN B 2 25 ? -22.434 30.226 19.378 1.00 34.87 450 GLN C N 1
ATOM 2227 C CA . GLN B 2 25 ? -23.620 29.380 19.447 1.00 37.65 450 GLN C CA 1
ATOM 2228 C C . GLN B 2 25 ? -24.232 29.449 20.844 1.00 39.83 450 GLN C C 1
ATOM 2229 O O . GLN B 2 25 ? -25.452 29.404 20.996 1.00 41.13 450 GLN C O 1
ATOM 2235 N N . GLU B 2 26 ? -23.364 29.544 21.856 1.00 40.12 451 GLU C N 1
ATOM 2236 C CA . GLU B 2 26 ? -23.766 29.620 23.251 1.00 42.28 451 GLU C CA 1
ATOM 2237 C C . GLU B 2 26 ? -24.510 30.931 23.491 1.00 41.43 451 GLU C C 1
ATOM 2238 O O . GLU B 2 26 ? -25.423 30.984 24.310 1.00 43.73 451 GLU C O 1
ATOM 2244 N N . LEU B 2 27 ? -24.110 31.981 22.763 1.00 39.34 452 LEU C N 1
ATOM 2245 C CA . LEU B 2 27 ? -24.750 33.280 22.884 1.00 40.30 452 LEU C CA 1
ATOM 2246 C C . LEU B 2 27 ? -26.131 33.222 22.234 1.00 41.61 452 LEU C C 1
ATOM 2247 O O . LEU B 2 27 ? -27.077 33.830 22.732 1.00 42.82 452 LEU C O 1
ATOM 2252 N N . TYR B 2 28 ? -26.238 32.477 21.128 1.00 41.76 453 TYR C N 1
ATOM 2253 C CA . TYR B 2 28 ? -27.503 32.342 20.425 1.00 42.98 453 TYR C CA 1
ATOM 2254 C C . TYR B 2 28 ? -28.570 31.771 21.358 1.00 43.41 453 TYR C C 1
ATOM 2255 O O . TYR B 2 28 ? -29.692 32.273 21.386 1.00 41.10 453 TYR C O 1
ATOM 2264 N N . VAL B 2 29 ? -28.205 30.738 22.130 1.00 44.72 454 VAL C N 1
ATOM 2265 C CA . VAL B 2 29 ? -29.152 30.066 23.009 1.00 48.53 454 VAL C CA 1
ATOM 2266 C C . VAL B 2 29 ? -29.465 30.930 24.232 1.00 49.66 454 VAL C C 1
ATOM 2267 O O . VAL B 2 29 ? -30.538 30.802 24.817 1.00 52.22 454 VAL C O 1
ATOM 2271 N N . GLU B 2 30 ? -28.533 31.814 24.609 1.00 49.84 455 GLU C N 1
ATOM 2272 C CA . GLU B 2 30 ? -28.765 32.755 25.695 1.00 52.02 455 GLU C CA 1
ATOM 2273 C C . GLU B 2 30 ? -29.882 33.723 25.305 1.00 50.80 455 GLU C C 1
ATOM 2274 O O . GLU B 2 30 ? -30.708 34.092 26.137 1.00 51.43 455 GLU C O 1
ATOM 2280 N N . HIS B 2 31 ? -29.901 34.115 24.026 1.00 49.80 456 HIS C N 1
ATOM 2281 C CA . HIS B 2 31 ? -30.896 35.038 23.504 1.00 52.18 456 HIS C CA 1
ATOM 2282 C C . HIS B 2 31 ? -32.279 34.389 23.475 1.00 53.86 456 HIS C C 1
ATOM 2283 O O . HIS B 2 31 ? -33.279 35.060 23.724 1.00 54.80 456 HIS C O 1
ATOM 2290 N N . GLN B 2 32 ? -32.321 33.088 23.155 1.00 54.29 457 GLN C N 1
ATOM 2291 C CA . GLN B 2 32 ? -33.557 32.325 23.079 1.00 55.88 457 GLN C CA 1
ATOM 2292 C C . GLN B 2 32 ? -34.239 32.306 24.443 1.00 55.66 457 GLN C C 1
ATOM 2293 O O . GLN B 2 32 ? -35.450 32.500 24.533 1.00 58.24 457 GLN C O 1
ATOM 2299 N N . SER B 2 33 ? -33.443 32.059 25.492 1.00 53.21 458 SER C N 1
ATOM 2300 C CA . SER B 2 33 ? -33.918 32.062 26.865 1.00 53.80 458 SER C CA 1
ATOM 2301 C C . SER B 2 33 ? -34.484 33.434 27.216 1.00 53.58 458 SER C C 1
ATOM 2302 O O . SER B 2 33 ? -35.544 33.528 27.830 1.00 54.84 458 SER C O 1
ATOM 2305 N N . LYS B 2 34 ? -33.773 34.489 26.806 1.00 52.49 459 LYS C N 1
ATOM 2306 C CA . LYS B 2 34 ? -34.213 35.850 27.064 1.00 54.85 459 LYS C CA 1
ATOM 2307 C C . LYS B 2 34 ? -35.510 36.127 26.306 1.00 55.58 459 LYS C C 1
ATOM 2308 O O . LYS B 2 34 ? -36.378 36.833 26.814 1.00 54.40 459 LYS C O 1
ATOM 2314 N N . LYS B 2 35 ? -35.633 35.551 25.102 1.00 56.23 460 LYS C N 1
ATOM 2315 C CA . LYS B 2 35 ? -36.809 35.725 24.261 1.00 58.74 460 LYS C CA 1
ATOM 2316 C C . LYS B 2 35 ? -38.021 35.043 24.893 1.00 59.73 460 LYS C C 1
ATOM 2317 O O . LYS B 2 35 ? -39.119 35.593 24.872 1.00 61.73 460 LYS C O 1
ATOM 2323 N N . ARG B 2 36 ? -37.804 33.846 25.451 1.00 57.64 461 ARG C N 1
ATOM 2324 C CA . ARG B 2 36 ? -38.849 33.089 26.122 1.00 59.04 461 ARG C CA 1
ATOM 2325 C C . ARG B 2 36 ? -39.333 33.855 27.351 1.00 61.10 461 ARG C C 1
ATOM 2326 O O . ARG B 2 36 ? -40.536 34.001 27.562 1.00 64.24 461 ARG C O 1
ATOM 2334 N N . ARG B 2 37 ? -38.375 34.339 28.148 1.00 59.89 462 ARG C N 1
ATOM 2335 C CA . ARG B 2 37 ? -38.631 35.030 29.402 1.00 62.52 462 ARG C CA 1
ATOM 2336 C C . ARG B 2 37 ? -39.441 36.304 29.157 1.00 64.71 462 ARG C C 1
ATOM 2337 O O . ARG B 2 37 ? -40.273 36.672 29.983 1.00 67.24 462 ARG C O 1
ATOM 2345 N N . LEU B 2 38 ? -39.194 36.968 28.020 1.00 63.95 463 LEU C N 1
ATOM 2346 C CA . LEU B 2 38 ? -39.926 38.171 27.653 1.00 65.88 463 LEU C CA 1
ATOM 2347 C C . LEU B 2 38 ? -41.369 37.823 27.286 1.00 67.46 463 LEU C C 1
ATOM 2348 O O . LEU B 2 38 ? -42.293 38.547 27.655 1.00 70.14 463 LEU C O 1
ATOM 2353 N N . GLU B 2 39 ? -41.545 36.708 26.565 1.00 66.79 464 GLU C N 1
ATOM 2354 C CA . GLU B 2 39 ? -42.845 36.285 26.064 1.00 69.37 464 GLU C CA 1
ATOM 2355 C C . GLU B 2 39 ? -43.758 35.857 27.214 1.00 69.73 464 GLU C C 1
ATOM 2356 O O . GLU B 2 39 ? -44.973 36.018 27.128 1.00 70.89 464 GLU C O 1
ATOM 2362 N N . LEU B 2 40 ? -43.172 35.307 28.283 1.00 67.46 465 LEU C N 1
ATOM 2363 C CA . LEU B 2 40 ? -43.949 34.895 29.442 1.00 68.81 465 LEU C CA 1
ATOM 2364 C C . LEU B 2 40 ? -44.292 36.113 30.300 1.00 69.83 465 LEU C C 1
ATOM 2365 O O . LEU B 2 40 ? -45.425 36.246 30.759 1.00 72.26 465 LEU C O 1
ATOM 2370 N N . PHE B 2 41 ? -43.308 36.999 30.504 1.00 67.90 466 PHE C N 1
ATOM 2371 C CA . PHE B 2 41 ? -43.452 38.124 31.417 1.00 69.94 466 PHE C CA 1
ATOM 2372 C C . PHE B 2 41 ? -43.267 39.442 30.655 1.00 70.15 466 PHE C C 1
ATOM 2373 O O . PHE B 2 41 ? -43.862 40.443 31.104 1.00 73.26 466 PHE C O 1
ATOM 2381 N N . SER C 1 10 ? 27.512 18.290 40.337 1.00 67.89 132 SER B N 1
ATOM 2382 C CA . SER C 1 10 ? 28.175 19.390 41.101 1.00 66.77 132 SER B CA 1
ATOM 2383 C C . SER C 1 10 ? 27.119 20.360 41.627 1.00 60.53 132 SER B C 1
ATOM 2384 O O . SER C 1 10 ? 27.151 20.738 42.797 1.00 60.87 132 SER B O 1
ATOM 2387 N N . VAL C 1 11 ? 26.194 20.755 40.741 1.00 56.09 133 VAL B N 1
ATOM 2388 C CA . VAL C 1 11 ? 25.019 21.536 41.096 1.00 50.83 133 VAL B CA 1
ATOM 2389 C C . VAL C 1 11 ? 23.974 20.585 41.675 1.00 44.96 133 VAL B C 1
ATOM 2390 O O . VAL C 1 11 ? 23.523 19.673 40.984 1.00 45.38 133 VAL B O 1
ATOM 2394 N N . LEU C 1 12 ? 23.587 20.814 42.937 1.00 40.92 134 LEU B N 1
ATOM 2395 C CA . LEU C 1 12 ? 22.615 19.961 43.605 1.00 38.48 134 LEU B CA 1
ATOM 2396 C C . LEU C 1 12 ? 21.298 20.715 43.761 1.00 36.31 134 LEU B C 1
ATOM 2397 O O . LEU C 1 12 ? 21.252 21.766 44.398 1.00 35.30 134 LEU B O 1
ATOM 2402 N N . ASP C 1 13 ? 20.235 20.154 43.174 1.00 34.79 135 ASP B N 1
ATOM 2403 C CA . ASP C 1 13 ? 18.939 20.810 43.104 1.00 32.74 135 ASP B CA 1
ATOM 2404 C C . ASP C 1 13 ? 18.118 20.479 44.345 1.00 30.62 135 ASP B C 1
ATOM 2405 O O . ASP C 1 13 ? 18.112 19.345 44.807 1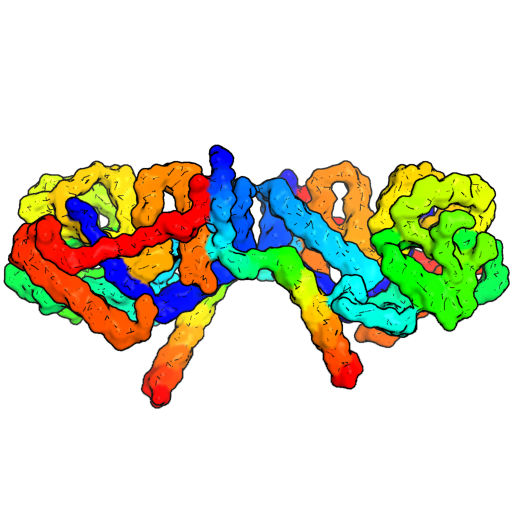.00 31.52 135 ASP B O 1
ATOM 2410 N N . ILE C 1 14 ? 17.423 21.487 44.876 1.00 29.33 136 ILE B N 1
ATOM 2411 C CA . ILE C 1 14 ? 16.496 21.290 45.977 1.00 29.48 136 ILE B CA 1
ATOM 2412 C C . ILE C 1 14 ? 15.105 21.670 45.484 1.00 29.71 136 ILE B C 1
ATOM 2413 O O . ILE C 1 14 ? 14.766 22.851 45.399 1.00 28.88 136 ILE B O 1
ATOM 2418 N N . GLY C 1 15 ? 14.325 20.643 45.134 1.00 30.19 137 GLY B N 1
ATOM 2419 C CA . GLY C 1 15 ? 12.955 20.815 44.687 1.00 29.60 137 GLY B CA 1
ATOM 2420 C C . GLY C 1 15 ? 12.041 21.164 45.855 1.00 30.34 137 GLY B C 1
ATOM 2421 O O . GLY C 1 15 ? 11.985 20.438 46.842 1.00 31.91 137 GLY B O 1
ATOM 2422 N N . LEU C 1 16 ? 11.338 22.293 45.730 1.00 30.67 138 LEU B N 1
ATOM 2423 C CA . LEU C 1 16 ? 10.448 22.763 46.777 1.00 31.76 138 LEU B CA 1
ATOM 2424 C C . LEU C 1 16 ? 9.059 22.967 46.182 1.00 31.32 138 LEU B C 1
ATOM 2425 O O . LEU C 1 16 ? 8.935 23.456 45.061 1.00 30.06 138 LEU B O 1
ATOM 2430 N N . PRO C 1 17 ? 7.974 22.609 46.906 1.00 33.78 139 PRO B N 1
ATOM 2431 C CA . PRO C 1 17 ? 6.630 22.678 46.338 1.00 34.39 139 PRO B CA 1
ATOM 2432 C C . PRO C 1 17 ? 6.117 24.114 46.334 1.00 34.35 139 PRO B C 1
ATOM 2433 O O . PRO C 1 17 ? 6.490 24.914 47.190 1.00 34.28 139 PRO B O 1
ATOM 2437 N N . MET C 1 18 ? 5.269 24.423 45.348 1.00 34.19 140 MET B N 1
ATOM 2438 C CA . MET C 1 18 ? 4.636 25.727 45.247 1.00 34.69 140 MET B CA 1
ATOM 2439 C C . MET C 1 18 ? 3.407 25.748 46.151 1.00 35.16 140 MET B C 1
ATOM 2440 O O . MET C 1 18 ? 2.750 24.726 46.341 1.00 36.44 140 MET B O 1
ATOM 2445 N N . SER C 1 19 ? 3.108 26.931 46.694 1.00 35.21 141 SER B N 1
ATOM 2446 C CA . SER C 1 19 ? 1.929 27.143 47.514 1.00 38.01 141 SER B CA 1
ATOM 2447 C C . SER C 1 19 ? 0.675 27.118 46.643 1.00 38.53 141 SER B C 1
ATOM 2448 O O . SER C 1 19 ? 0.761 27.157 45.415 1.00 37.44 141 SER B O 1
ATOM 2451 N N . ALA C 1 20 ? -0.490 27.068 47.299 1.00 40.69 142 ALA B N 1
ATOM 2452 C CA . ALA C 1 20 ? -1.769 27.112 46.611 1.00 41.14 142 ALA B CA 1
ATOM 2453 C C . ALA C 1 20 ? -1.916 28.430 45.851 1.00 39.92 142 ALA B C 1
ATOM 2454 O O . ALA C 1 20 ? -2.474 28.444 44.757 1.00 38.70 142 ALA B O 1
ATOM 2456 N N . LEU C 1 21 ? -1.406 29.527 46.433 1.00 39.79 143 LEU B N 1
ATOM 2457 C CA . LEU C 1 21 ? -1.516 30.849 45.832 1.00 38.63 143 LEU B CA 1
ATOM 2458 C C . LEU C 1 21 ? -0.746 30.872 44.514 1.00 35.24 143 LEU B C 1
ATOM 2459 O O . LEU C 1 21 ? -1.247 31.379 43.513 1.00 35.39 143 LEU B O 1
ATOM 2464 N N . GLN C 1 22 ? 0.471 30.314 44.530 1.00 32.93 144 GLN B N 1
ATOM 2465 C CA . GLN C 1 22 ? 1.357 30.327 43.376 1.00 30.29 144 GLN B CA 1
ATOM 2466 C C . GLN C 1 22 ? 0.721 29.571 42.211 1.00 30.77 144 GLN B C 1
ATOM 2467 O O . GLN C 1 22 ? 0.753 30.043 41.077 1.00 30.42 144 GLN B O 1
ATOM 2473 N N . ARG C 1 23 ? 0.145 28.401 42.515 1.00 32.29 145 ARG B N 1
ATOM 2474 C CA . ARG C 1 23 ? -0.475 27.529 41.529 1.00 32.54 145 ARG B CA 1
ATOM 2475 C C . ARG C 1 23 ? -1.697 28.214 40.917 1.00 32.39 145 ARG B C 1
ATOM 2476 O O . ARG C 1 23 ? -1.957 28.054 39.727 1.00 31.92 145 ARG B O 1
ATOM 2484 N N . LYS C 1 24 ? -2.430 28.983 41.733 1.00 33.49 146 LYS B N 1
ATOM 2485 C CA . LYS C 1 24 ? -3.568 29.750 41.252 1.00 35.20 146 LYS B CA 1
ATOM 2486 C C . LYS C 1 24 ? -3.087 30.823 40.279 1.00 31.71 146 LYS B C 1
ATOM 2487 O O . LYS C 1 24 ? -3.671 31.000 39.211 1.00 31.34 146 LYS B O 1
ATOM 2493 N N . MET C 1 25 ? -2.015 31.525 40.668 1.00 29.72 147 MET B N 1
ATOM 2494 C CA . MET C 1 25 ? -1.450 32.608 39.878 1.00 27.86 147 MET B CA 1
ATOM 2495 C C . MET C 1 25 ? -0.878 32.072 38.567 1.00 24.65 147 MET B C 1
ATOM 2496 O O . MET C 1 25 ? -0.982 32.732 37.537 1.00 23.26 147 MET B O 1
ATOM 2501 N N . MET C 1 26 ? -0.266 30.883 38.626 1.00 23.29 148 MET B N 1
ATOM 2502 C CA . MET C 1 26 ? 0.237 30.193 37.450 1.00 22.07 148 MET B CA 1
ATOM 2503 C C . MET C 1 26 ? -0.929 29.821 36.537 1.00 22.51 148 MET B C 1
ATOM 2504 O O . MET C 1 26 ? -0.820 29.950 35.318 1.00 21.58 148 MET B O 1
ATOM 2509 N N . HIS C 1 27 ? -2.040 29.371 37.138 1.00 23.89 149 HIS B N 1
ATOM 2510 C CA . HIS C 1 27 ? -3.238 29.030 36.386 1.00 25.48 149 HIS B CA 1
ATOM 2511 C C . HIS C 1 27 ? -3.826 30.282 35.732 1.00 25.03 149 HIS B C 1
ATOM 2512 O O . HIS C 1 27 ? -4.226 30.242 34.572 1.00 24.01 149 HIS B O 1
ATOM 2519 N N . ARG C 1 28 ? -3.875 31.388 36.482 1.00 25.20 150 ARG B N 1
ATOM 2520 C CA . ARG C 1 28 ? -4.404 32.638 35.960 1.00 26.21 150 ARG B CA 1
ATOM 2521 C C . ARG C 1 28 ? -3.502 33.147 34.839 1.00 23.90 150 ARG B C 1
ATOM 2522 O O . ARG C 1 28 ? -3.996 33.582 33.800 1.00 24.17 150 ARG B O 1
ATOM 2530 N N . LEU C 1 29 ? -2.184 33.069 35.062 1.00 21.83 151 LEU B N 1
ATOM 2531 C CA . LEU C 1 29 ? -1.192 33.560 34.119 1.00 20.59 151 LEU B CA 1
ATOM 2532 C C . LEU C 1 29 ? -1.383 32.883 32.763 1.00 19.92 151 LEU B C 1
ATOM 2533 O O . LEU C 1 29 ? -1.531 33.554 31.745 1.00 21.09 151 LEU B O 1
ATOM 2538 N N . VAL C 1 30 ? -1.396 31.549 32.770 1.00 19.22 152 VAL B N 1
ATOM 2539 C CA . VAL C 1 30 ? -1.498 30.757 31.556 1.00 19.34 152 VAL B CA 1
ATOM 2540 C C . VAL C 1 30 ? -2.829 31.053 30.861 1.00 20.12 152 VAL B C 1
ATOM 2541 O O . VAL C 1 30 ? -2.884 31.136 29.637 1.00 19.41 152 VAL B O 1
ATOM 2545 N N . GLN C 1 31 ? -3.891 31.223 31.657 1.00 21.72 153 GLN B N 1
ATOM 2546 C CA . GLN C 1 31 ? -5.220 31.528 31.153 1.00 24.14 153 GLN B CA 1
ATOM 2547 C C . GLN C 1 31 ? -5.192 32.869 30.416 1.00 23.12 153 GLN B C 1
ATOM 2548 O O . GLN C 1 31 ? -5.736 32.983 29.321 1.00 23.19 153 GLN B O 1
ATOM 2554 N N . TYR C 1 32 ? -4.521 33.864 31.013 1.00 21.82 154 TYR B N 1
ATOM 2555 C CA . TYR C 1 32 ? -4.437 35.204 30.454 1.00 20.50 154 TYR B CA 1
ATOM 2556 C C . TYR C 1 32 ? -3.638 35.186 29.150 1.00 19.08 154 TYR B C 1
ATOM 2557 O O . TYR C 1 32 ? -3.925 35.963 28.237 1.00 18.99 154 TYR B O 1
ATOM 2566 N N . PHE C 1 33 ? -2.655 34.278 29.071 1.00 17.96 155 PHE B N 1
ATOM 2567 C CA . PHE C 1 33 ? -1.755 34.176 27.931 1.00 17.12 155 PHE B CA 1
ATOM 2568 C C . PHE C 1 33 ? -2.160 33.044 26.983 1.00 17.93 155 PHE B C 1
ATOM 2569 O O . PHE C 1 33 ? -1.388 32.696 26.090 1.00 18.80 155 PHE B O 1
ATOM 2577 N N . ALA C 1 34 ? -3.366 32.485 27.157 1.00 18.01 156 ALA B N 1
ATOM 2578 C CA . ALA C 1 34 ? -3.760 31.262 26.464 1.00 18.54 156 ALA B CA 1
ATOM 2579 C C . ALA C 1 34 ? -3.578 31.362 24.946 1.00 19.02 156 ALA B C 1
ATOM 2580 O O . ALA C 1 34 ? -2.956 30.484 24.349 1.00 19.36 156 ALA B O 1
ATOM 2582 N N . PHE C 1 35 ? -4.115 32.425 24.328 1.00 19.29 157 PHE B N 1
ATOM 2583 C CA . PHE C 1 35 ? -4.057 32.581 22.880 1.00 20.32 157 PHE B CA 1
ATOM 2584 C C . PHE C 1 35 ? -2.605 32.651 22.408 1.00 20.18 157 PHE B C 1
ATOM 2585 O O . PHE C 1 35 ? -2.235 32.027 21.417 1.00 20.11 157 PHE B O 1
ATOM 2593 N N . CYS C 1 36 ? -1.812 33.449 23.128 1.00 20.56 158 CYS B N 1
ATOM 2594 C CA . CYS C 1 36 ? -0.424 33.741 22.812 1.00 21.55 158 CYS B CA 1
ATOM 2595 C C . CYS C 1 36 ? 0.433 32.485 22.967 1.00 21.54 158 CYS B C 1
ATOM 2596 O O . CYS C 1 36 ? 1.296 32.214 22.135 1.00 22.97 158 CYS B O 1
ATOM 2599 N N . ILE C 1 37 ? 0.183 31.721 24.036 1.00 20.96 159 ILE B N 1
ATOM 2600 C CA . ILE C 1 37 ? 0.919 30.491 24.294 1.00 21.98 159 ILE B CA 1
ATOM 2601 C C . ILE C 1 37 ? 0.595 29.468 23.205 1.00 23.69 159 ILE B C 1
ATOM 2602 O O . ILE C 1 37 ? 1.498 28.827 22.665 1.00 24.93 159 ILE B O 1
ATOM 2607 N N . ASP C 1 38 ? -0.698 29.324 22.892 1.00 23.26 160 ASP B N 1
ATOM 2608 C CA . ASP C 1 38 ? -1.145 28.347 21.910 1.00 24.61 160 ASP B CA 1
ATOM 2609 C C . ASP C 1 38 ? -0.536 28.663 20.546 1.00 24.87 160 ASP B C 1
ATOM 2610 O O . ASP C 1 38 ? -0.029 27.769 19.875 1.00 25.55 160 ASP B O 1
ATOM 2615 N N . HIS C 1 39 ? -0.591 29.944 20.159 1.00 24.13 161 HIS B N 1
ATOM 2616 C CA . HIS C 1 39 ? -0.030 30.427 18.907 1.00 25.34 161 HIS B CA 1
ATOM 2617 C C . HIS C 1 39 ? 1.476 30.171 18.852 1.00 25.89 161 HIS B C 1
ATOM 2618 O O . HIS C 1 39 ? 1.982 29.641 17.866 1.00 26.81 161 HIS B O 1
ATOM 2625 N N . PHE C 1 40 ? 2.181 30.557 19.922 1.00 25.29 162 PHE B N 1
ATOM 2626 C CA . PHE C 1 40 ? 3.632 30.512 19.952 1.00 26.92 162 PHE B CA 1
ATOM 2627 C C . PHE C 1 40 ? 4.140 29.071 19.879 1.00 27.74 162 PHE B C 1
ATOM 2628 O O . PHE C 1 40 ? 5.171 28.809 19.261 1.00 28.80 162 PHE B O 1
ATOM 2636 N N . CYS C 1 41 ? 3.402 28.145 20.502 1.00 27.39 163 CYS B N 1
ATOM 2637 C CA . CYS C 1 41 ? 3.918 26.812 20.767 1.00 28.77 163 CYS B CA 1
ATOM 2638 C C . CYS C 1 41 ? 3.428 25.789 19.741 1.00 31.38 163 CYS B C 1
ATOM 2639 O O . CYS C 1 41 ? 3.784 24.616 19.845 1.00 33.34 163 CYS B O 1
ATOM 2642 N N . THR C 1 42 ? 2.618 26.212 18.760 1.00 32.42 164 THR B N 1
ATOM 2643 C CA . THR C 1 42 ? 2.099 25.259 17.784 1.00 34.68 164 THR B CA 1
ATOM 2644 C C . THR C 1 42 ? 2.507 25.617 16.356 1.00 36.96 164 THR B C 1
ATOM 2645 O O . THR C 1 42 ? 2.095 24.938 15.418 1.00 39.25 164 THR B O 1
ATOM 2649 N N . GLY C 1 43 ? 3.316 26.668 16.192 1.00 36.72 165 GLY B N 1
ATOM 2650 C CA . GLY C 1 43 ? 3.771 27.039 14.862 1.00 38.85 165 GLY B CA 1
ATOM 2651 C C . GLY C 1 43 ? 4.752 28.207 14.878 1.00 38.61 165 GLY B C 1
ATOM 2652 O O . GLY C 1 43 ? 5.064 28.742 15.938 1.00 35.94 165 GLY B O 1
ATOM 2653 N N . PRO C 1 44 ? 5.272 28.622 13.699 1.00 42.75 166 PRO B N 1
ATOM 2654 C CA . PRO C 1 44 ? 6.114 29.816 13.594 1.00 44.11 166 PRO B CA 1
ATOM 2655 C C . PRO C 1 44 ? 5.362 31.068 14.041 1.00 42.83 166 PRO B C 1
ATOM 2656 O O . PRO C 1 44 ? 4.161 31.198 13.806 1.00 42.54 166 PRO B O 1
ATOM 2660 N N . SER C 1 45 ? 6.090 31.984 14.685 1.00 42.56 167 SER B N 1
ATOM 2661 C CA . SER C 1 45 ? 5.508 33.207 15.212 1.00 42.46 167 SER B CA 1
ATOM 2662 C C . SER C 1 45 ? 6.443 34.381 14.937 1.00 43.97 167 SER B C 1
ATOM 2663 O O . SER C 1 45 ? 7.627 34.185 14.680 1.00 45.18 167 SER B O 1
ATOM 2666 N N . ASP C 1 46 ? 5.894 35.599 15.002 1.00 44.41 168 ASP B N 1
ATOM 2667 C CA . ASP C 1 46 ? 6.641 36.805 14.685 1.00 46.42 168 ASP B CA 1
ATOM 2668 C C . ASP C 1 46 ? 7.352 37.334 15.930 1.00 44.65 168 ASP B C 1
ATOM 2669 O O . ASP C 1 46 ? 7.131 36.854 17.041 1.00 43.49 168 ASP B O 1
ATOM 2674 N N . SER C 1 47 ? 8.193 38.351 15.702 1.00 46.17 169 SER B N 1
ATOM 2675 C CA . SER C 1 47 ? 9.002 39.022 16.706 1.00 45.82 169 SER B CA 1
ATOM 2676 C C . SER C 1 47 ? 8.160 39.464 17.902 1.00 42.15 169 SER B C 1
ATOM 2677 O O . SER C 1 47 ? 8.586 39.314 19.045 1.00 40.40 169 SER B O 1
ATOM 2680 N N . ARG C 1 48 ? 6.967 40.005 17.625 1.00 40.81 170 ARG B N 1
ATOM 2681 C CA . ARG C 1 48 ? 6.150 40.669 18.631 1.00 38.59 170 ARG B CA 1
ATOM 2682 C C . ARG C 1 48 ? 5.428 39.653 19.518 1.00 35.10 170 ARG B C 1
ATOM 2683 O O . ARG C 1 48 ? 5.142 39.948 20.677 1.00 34.11 170 ARG B O 1
ATOM 2691 N N . ILE C 1 49 ? 5.124 38.468 18.970 1.00 33.64 171 ILE B N 1
ATOM 2692 C CA . ILE C 1 49 ? 4.561 37.387 19.763 1.00 32.35 171 ILE B CA 1
ATOM 2693 C C . ILE C 1 49 ? 5.611 36.960 20.785 1.00 31.92 171 ILE B C 1
ATOM 2694 O O . ILE C 1 49 ? 5.318 36.845 21.972 1.00 29.38 171 ILE B O 1
ATOM 2699 N N . GLN C 1 50 ? 6.837 36.754 20.290 1.00 34.11 172 GLN B N 1
ATOM 2700 C CA . GLN C 1 50 ? 7.985 36.349 21.085 1.00 35.11 172 GLN B CA 1
ATOM 2701 C C . GLN C 1 50 ? 8.222 37.342 22.221 1.00 32.66 172 GLN B C 1
ATOM 2702 O O . GLN C 1 50 ? 8.545 36.941 23.336 1.00 30.23 172 GLN B O 1
ATOM 2708 N N . GLU C 1 51 ? 8.050 38.636 21.925 1.00 33.48 173 GLU B N 1
ATOM 2709 C CA . GLU C 1 51 ? 8.231 39.705 22.896 1.00 34.36 173 GLU B CA 1
ATOM 2710 C C . GLU C 1 51 ? 7.206 39.574 24.023 1.00 32.27 173 GLU B C 1
ATOM 2711 O O . GLU C 1 51 ? 7.540 39.767 25.190 1.00 31.43 173 GLU B O 1
ATOM 2717 N N . LYS C 1 52 ? 5.959 39.240 23.667 1.00 30.26 174 LYS B N 1
ATOM 2718 C CA . LYS C 1 52 ? 4.897 39.107 24.652 1.00 27.46 174 LYS B CA 1
ATOM 2719 C C . LYS C 1 52 ? 5.107 37.846 25.489 1.00 24.16 174 LYS B C 1
ATOM 2720 O O . LYS C 1 52 ? 4.749 37.831 26.664 1.00 22.38 174 LYS B O 1
ATOM 2726 N N . ILE C 1 53 ? 5.695 36.807 24.879 1.00 23.56 175 ILE B N 1
ATOM 2727 C CA . ILE C 1 53 ? 6.009 35.564 25.571 1.00 22.52 175 ILE B CA 1
ATOM 2728 C C . ILE C 1 53 ? 7.058 35.828 26.652 1.00 22.53 175 ILE B C 1
ATOM 2729 O O . ILE C 1 53 ? 7.025 35.194 27.703 1.00 21.20 175 ILE B O 1
ATOM 2734 N N . ARG C 1 54 ? 7.966 36.781 26.398 1.00 23.77 176 ARG B N 1
ATOM 2735 C CA . ARG C 1 54 ? 8.976 37.157 27.377 1.00 25.05 176 ARG B CA 1
ATOM 2736 C C . ARG C 1 54 ? 8.304 37.616 28.670 1.00 22.72 176 ARG B C 1
ATOM 2737 O O . ARG C 1 54 ? 8.768 37.283 29.761 1.00 23.07 176 ARG B O 1
ATOM 2745 N N . LEU C 1 55 ? 7.192 38.347 28.534 1.00 20.82 177 LEU B N 1
ATOM 2746 C CA . LEU C 1 55 ? 6.442 38.848 29.677 1.00 20.48 177 LEU B CA 1
ATOM 2747 C C . LEU C 1 55 ? 5.788 37.699 30.447 1.00 18.87 177 LEU B C 1
ATOM 2748 O O . LEU C 1 55 ? 5.676 37.763 31.670 1.00 18.54 177 LEU B O 1
ATOM 2753 N N . PHE C 1 56 ? 5.350 36.657 29.728 1.00 17.10 178 PHE B N 1
ATOM 2754 C CA . PHE C 1 56 ? 4.772 35.482 30.359 1.00 16.20 178 PHE B CA 1
ATOM 2755 C C . PHE C 1 56 ? 5.836 34.783 31.204 1.00 16.16 178 PHE B C 1
ATOM 2756 O O . PHE C 1 56 ? 5.595 34.447 32.363 1.00 15.64 178 PHE B O 1
ATOM 2764 N N . ILE C 1 57 ? 7.009 34.581 30.595 1.00 17.14 179 ILE B N 1
ATOM 2765 C CA . ILE C 1 57 ? 8.155 33.938 31.218 1.00 17.86 179 ILE B CA 1
ATOM 2766 C C . ILE C 1 57 ? 8.577 34.697 32.478 1.00 17.99 179 ILE B C 1
ATOM 2767 O O . ILE C 1 57 ? 8.804 34.084 33.513 1.00 16.97 179 ILE B O 1
ATOM 2772 N N . GLN C 1 58 ? 8.672 36.030 32.394 1.00 19.68 180 GLN B N 1
ATOM 2773 C CA . GLN C 1 58 ? 9.125 36.832 33.524 1.00 21.75 180 GLN B CA 1
ATOM 2774 C C . GLN C 1 58 ? 8.106 36.770 34.665 1.00 20.78 180 GLN B C 1
ATOM 2775 O O . GLN C 1 58 ? 8.483 36.685 35.834 1.00 21.87 180 GLN B O 1
ATOM 2781 N N . SER C 1 59 ? 6.814 36.789 34.320 1.00 19.16 181 SER B N 1
ATOM 2782 C CA . SER C 1 59 ? 5.750 36.687 35.308 1.00 18.35 181 SER B CA 1
ATOM 2783 C C . SER C 1 59 ? 5.843 35.354 36.046 1.00 17.61 181 SER B C 1
ATOM 2784 O O . SER C 1 59 ? 5.598 35.294 37.249 1.00 18.09 181 SER B O 1
ATOM 2787 N N . ALA C 1 60 ? 6.184 34.296 35.299 1.00 16.71 182 ALA B N 1
ATOM 2788 C CA . ALA C 1 60 ? 6.317 32.954 35.836 1.00 16.98 182 ALA B CA 1
ATOM 2789 C C . ALA C 1 60 ? 7.485 32.892 36.820 1.00 18.26 182 ALA B C 1
ATOM 2790 O O . ALA C 1 60 ? 7.360 32.279 37.878 1.00 18.45 182 ALA B O 1
ATOM 2792 N N . HIS C 1 61 ? 8.604 33.548 36.475 1.00 20.07 183 HIS B N 1
ATOM 2793 C CA . HIS C 1 61 ? 9.735 33.670 37.385 1.00 22.64 183 HIS B CA 1
ATOM 2794 C C . HIS C 1 61 ? 9.316 34.396 38.660 1.00 22.58 183 HIS B C 1
ATOM 2795 O O . HIS C 1 61 ? 9.663 33.966 39.758 1.00 24.02 183 HIS B O 1
ATOM 2802 N N . ASN C 1 62 ? 8.579 35.503 38.495 1.00 22.27 184 ASN B N 1
ATOM 2803 C CA . ASN C 1 62 ? 8.201 36.351 39.614 1.00 23.12 184 ASN B CA 1
ATOM 2804 C C . ASN C 1 62 ? 7.346 35.562 40.602 1.00 22.60 184 ASN B C 1
ATOM 2805 O O . ASN C 1 62 ? 7.546 35.661 41.809 1.00 23.12 184 ASN B O 1
ATOM 2810 N N . ILE C 1 63 ? 6.401 34.776 40.074 1.00 21.87 185 ILE B N 1
ATOM 2811 C CA . ILE C 1 63 ? 5.554 33.933 40.903 1.00 22.44 185 ILE B CA 1
ATOM 2812 C C . ILE C 1 63 ? 6.415 32.905 41.640 1.00 22.70 185 ILE B C 1
ATOM 2813 O O . ILE C 1 63 ? 6.202 32.657 42.827 1.00 23.77 185 ILE B O 1
ATOM 2818 N N . ALA C 1 64 ? 7.404 32.336 40.937 1.00 21.83 186 ALA B N 1
ATOM 2819 C CA . ALA C 1 64 ? 8.296 31.338 41.507 1.00 22.28 186 ALA B CA 1
ATOM 2820 C C . ALA C 1 64 ? 9.221 31.960 42.556 1.00 23.55 186 ALA B C 1
ATOM 2821 O O . ALA C 1 64 ? 9.608 31.292 43.513 1.00 24.89 186 ALA B O 1
ATOM 2823 N N . LYS C 1 65 ? 9.584 33.236 42.373 1.00 24.35 187 LYS B N 1
ATOM 2824 C CA . LYS C 1 65 ? 10.378 33.953 43.361 1.00 26.19 187 LYS B CA 1
ATOM 2825 C C . LYS C 1 65 ? 9.556 34.131 44.636 1.00 27.73 187 LYS B C 1
ATOM 2826 O O . LYS C 1 65 ? 9.920 33.609 45.690 1.00 29.95 187 LYS B O 1
ATOM 2832 N N . HIS C 1 66 ? 8.447 34.871 44.516 1.00 27.17 188 HIS B N 1
ATOM 2833 C CA . HIS C 1 66 ? 7.506 35.074 45.604 1.00 31.05 188 HIS B CA 1
ATOM 2834 C C . HIS C 1 66 ? 6.235 35.700 45.041 1.00 32.25 188 HIS B C 1
ATOM 2835 O O . HIS C 1 66 ? 6.313 36.648 44.262 1.00 34.37 188 HIS B O 1
ATOM 2842 N N . PRO C 1 67 ? 5.033 35.210 45.425 1.00 33.98 189 PRO B N 1
ATOM 2843 C CA . PRO C 1 67 ? 3.778 35.813 44.972 1.00 34.96 189 PRO B CA 1
ATOM 2844 C C . PRO C 1 67 ? 3.541 37.256 45.418 1.00 37.32 189 PRO B C 1
ATOM 2845 O O . PRO C 1 67 ? 2.720 37.951 44.822 1.00 39.18 189 PRO B O 1
ATOM 2849 N N . SER C 1 68 ? 4.273 37.701 46.449 1.00 39.02 190 SER B N 1
ATOM 2850 C CA . SER C 1 68 ? 4.041 39.000 47.069 1.00 41.87 190 SER B CA 1
ATOM 2851 C C . SER C 1 68 ? 4.641 40.127 46.231 1.00 40.89 190 SER B C 1
ATOM 2852 O O . SER C 1 68 ? 4.399 41.299 46.509 1.00 42.08 190 SER B O 1
ATOM 2855 N N . LEU C 1 69 ? 5.409 39.760 45.198 1.00 39.29 191 LEU B N 1
ATOM 2856 C CA . LEU C 1 69 ? 5.827 40.713 44.183 1.00 39.78 191 LEU B CA 1
ATOM 2857 C C . LEU C 1 69 ? 4.590 41.333 43.530 1.00 40.70 191 LEU B C 1
ATOM 2858 O O . LEU C 1 69 ? 4.691 42.381 42.898 1.00 44.39 191 LEU B O 1
ATOM 2863 N N . TYR C 1 70 ? 3.428 40.685 43.704 1.00 39.48 192 TYR B N 1
ATOM 2864 C CA . TYR C 1 70 ? 2.167 41.168 43.158 1.00 40.26 192 TYR B CA 1
ATOM 2865 C C . TYR C 1 70 ? 1.269 41.720 44.263 1.00 46.60 192 TYR B C 1
ATOM 2866 O O . TYR C 1 70 ? 0.066 41.889 44.065 1.00 48.50 192 TYR B O 1
ATOM 2875 N N . ASP C 1 71 ? 1.874 42.016 45.418 1.00 52.28 193 ASP B N 1
ATOM 2876 C CA . ASP C 1 71 ? 1.204 42.734 46.491 1.00 58.97 193 ASP B CA 1
ATOM 2877 C C . ASP C 1 71 ? 1.248 44.224 46.161 1.00 63.49 193 ASP B C 1
ATOM 2878 O O . ASP C 1 71 ? 2.307 44.747 45.816 1.00 65.79 193 ASP B O 1
ATOM 2883 N N . THR C 1 72 ? 0.093 44.895 46.267 1.00 67.97 194 THR B N 1
ATOM 2884 C CA . THR C 1 72 ? -0.035 46.299 45.899 1.00 72.98 194 THR B CA 1
ATOM 2885 C C . THR C 1 72 ? 0.621 47.192 46.951 1.00 79.91 194 THR B C 1
ATOM 2886 O O . THR C 1 72 ? 1.209 48.218 46.613 1.00 83.99 194 THR B O 1
ATOM 2890 N N . GLU C 1 73 ? 0.501 46.794 48.223 1.00 85.98 195 GLU B N 1
ATOM 2891 C CA . GLU C 1 73 ? 1.047 47.557 49.334 1.00 96.45 195 GLU B CA 1
ATOM 2892 C C . GLU C 1 73 ? 2.265 46.837 49.910 1.00 98.59 195 GLU B C 1
ATOM 2893 O O . GLU C 1 73 ? 2.528 45.681 49.585 1.00 99.41 195 GLU B O 1
ATOM 2899 N N . VAL C 1 74 ? 3.001 47.550 50.771 1.00 105.25 196 VAL B N 1
ATOM 2900 C CA . VAL C 1 74 ? 4.139 47.009 51.498 1.00 107.65 196 VAL B CA 1
ATOM 2901 C C . VAL C 1 74 ? 3.600 46.084 52.585 1.00 109.50 196 VAL B C 1
ATOM 2902 O O . VAL C 1 74 ? 2.395 46.044 52.828 1.00 114.56 196 VAL B O 1
ATOM 2906 N N . ARG C 1 75 ? 4.508 45.355 53.242 1.00 106.08 197 ARG B N 1
ATOM 2907 C CA . ARG C 1 75 ? 4.125 44.516 54.363 1.00 108.03 197 ARG B CA 1
ATOM 2908 C C . ARG C 1 75 ? 5.339 44.214 55.235 1.00 108.62 197 ARG B C 1
ATOM 2909 O O . ARG C 1 75 ? 6.468 44.144 54.750 1.00 109.40 197 ARG B O 1
ATOM 2917 N N . ASN C 1 76 ? 5.070 44.053 56.535 1.00 110.19 198 ASN B N 1
ATOM 2918 C CA . ASN C 1 76 ? 6.013 43.464 57.466 1.00 108.37 198 ASN B CA 1
ATOM 2919 C C . ASN C 1 76 ? 5.973 41.945 57.274 1.00 102.00 198 ASN B C 1
ATOM 2920 O O . ASN C 1 76 ? 4.953 41.344 57.664 1.00 103.32 198 ASN B O 1
ATOM 2925 N N . PHE C 1 94 ? 8.176 41.405 57.461 1.00 80.04 216 PHE B N 1
ATOM 2926 C CA . PHE C 1 94 ? 8.641 39.993 57.483 1.00 80.41 216 PHE B CA 1
ATOM 2927 C C . PHE C 1 94 ? 7.699 39.125 58.317 1.00 88.26 216 PHE B C 1
ATOM 2928 O O . PHE C 1 94 ? 6.877 39.641 59.074 1.00 96.72 216 PHE B O 1
ATOM 2936 N N . SER C 1 95 ? 7.837 37.799 58.152 1.00 90.48 217 SER B N 1
ATOM 2937 C CA . SER C 1 95 ? 7.101 36.774 58.884 1.00 94.30 217 SER B CA 1
ATOM 2938 C C . SER C 1 95 ? 5.796 36.426 58.172 1.00 95.20 217 SER B C 1
ATOM 2939 O O . SER C 1 95 ? 5.233 35.355 58.389 1.00 101.03 217 SER B O 1
ATOM 2942 N N . SER C 1 96 ? 5.322 37.346 57.327 1.00 92.49 218 SER B N 1
ATOM 2943 C CA . SER C 1 96 ? 4.124 37.119 56.539 1.00 89.70 218 SER B CA 1
ATOM 2944 C C . SER C 1 96 ? 4.485 36.350 55.272 1.00 83.32 218 SER B C 1
ATOM 2945 O O . SER C 1 96 ? 3.616 35.778 54.619 1.00 83.44 218 SER B O 1
ATOM 2948 N N . TYR C 1 97 ? 5.782 36.336 54.948 1.00 76.99 219 TYR B N 1
ATOM 2949 C CA . TYR C 1 97 ? 6.248 35.941 53.630 1.00 71.26 219 TYR B CA 1
ATOM 2950 C C . TYR C 1 97 ? 6.402 34.427 53.524 1.00 68.59 219 TYR B C 1
ATOM 2951 O O . TYR C 1 97 ? 6.067 33.851 52.491 1.00 69.63 219 TYR B O 1
ATOM 2960 N N . ALA C 1 98 ? 6.898 33.793 54.593 1.00 68.78 220 ALA B N 1
ATOM 2961 C CA . ALA C 1 98 ? 7.134 32.356 54.609 1.00 66.50 220 ALA B CA 1
ATOM 2962 C C . ALA C 1 98 ? 5.822 31.592 54.445 1.00 65.19 220 ALA B C 1
ATOM 2963 O O . ALA C 1 98 ? 5.822 30.439 54.018 1.00 62.71 220 ALA B O 1
ATOM 2965 N N . GLU C 1 99 ? 4.717 32.260 54.793 1.00 68.60 221 GLU B N 1
ATOM 2966 C CA . GLU C 1 99 ? 3.360 31.749 54.692 1.00 74.62 221 GLU B CA 1
ATOM 2967 C C . GLU C 1 99 ? 3.104 31.162 53.303 1.00 69.50 221 GLU B C 1
ATOM 2968 O O . GLU C 1 99 ? 2.443 30.133 53.182 1.00 73.75 221 GLU B O 1
ATOM 2974 N N . ASN C 1 100 ? 3.641 31.817 52.262 1.00 63.76 222 ASN B N 1
ATOM 2975 C CA . ASN C 1 100 ? 3.281 31.506 50.885 1.00 58.73 222 ASN B CA 1
ATOM 2976 C C . ASN C 1 100 ? 4.496 31.109 50.045 1.00 51.73 222 ASN B C 1
ATOM 2977 O O . ASN C 1 100 ? 4.351 30.831 48.855 1.00 51.04 222 ASN B O 1
ATOM 2982 N N . SER C 1 101 ? 5.689 31.088 50.653 1.00 47.17 223 SER B N 1
ATOM 2983 C CA . SER C 1 101 ? 6.891 30.650 49.959 1.00 43.71 223 SER B CA 1
ATOM 2984 C C . SER C 1 101 ? 7.576 29.533 50.741 1.00 44.47 223 SER B C 1
ATOM 2985 O O . SER C 1 101 ? 7.994 29.737 51.880 1.00 47.63 223 SER B O 1
ATOM 2988 N N . SER C 1 102 ? 7.707 28.363 50.103 1.00 41.36 224 SER B N 1
ATOM 2989 C CA . SER C 1 102 ? 8.408 27.240 50.704 1.00 40.51 224 SER B CA 1
ATOM 2990 C C . SER C 1 102 ? 9.918 27.456 50.622 1.00 38.78 224 SER B C 1
ATOM 2991 O O . SER C 1 102 ? 10.681 26.741 51.266 1.00 39.33 224 SER B O 1
ATOM 2994 N N . LYS C 1 103 ? 10.338 28.452 49.833 1.00 37.18 225 LYS B N 1
ATOM 2995 C CA . LYS C 1 103 ? 11.742 28.823 49.739 1.00 36.76 225 LYS B CA 1
ATOM 2996 C C . LYS C 1 103 ? 12.166 29.557 51.009 1.00 38.41 225 LYS B C 1
ATOM 2997 O O . LYS C 1 103 ? 13.262 29.335 51.522 1.00 38.14 225 LYS B O 1
ATOM 3003 N N . PHE C 1 104 ? 11.287 30.442 51.495 1.00 40.89 226 PHE B N 1
ATOM 3004 C CA . PHE C 1 104 ? 11.519 31.165 52.734 1.00 43.53 226 PHE B CA 1
ATOM 3005 C C . PHE C 1 104 ? 11.489 30.179 53.897 1.00 45.29 226 PHE B C 1
ATOM 3006 O O . PHE C 1 104 ? 12.396 30.175 54.727 1.00 47.47 226 PHE B O 1
ATOM 3014 N N . LEU C 1 105 ? 10.449 29.336 53.927 1.00 45.60 227 LEU B N 1
ATOM 3015 C CA . LEU C 1 105 ? 10.304 28.322 54.958 1.00 47.90 227 LEU B CA 1
ATOM 3016 C C . LEU C 1 105 ? 11.545 27.431 54.990 1.00 47.13 227 LEU B C 1
ATOM 3017 O O . LEU C 1 105 ? 12.093 27.185 56.063 1.00 50.25 227 LEU B O 1
ATOM 3022 N N . PHE C 1 106 ? 11.994 26.981 53.810 1.00 43.07 228 PHE B N 1
ATOM 3023 C CA . PHE C 1 106 ? 13.141 26.091 53.705 1.00 41.60 228 PHE B CA 1
ATOM 3024 C C . PHE C 1 106 ? 14.372 26.706 54.364 1.00 43.85 228 PHE B C 1
ATOM 3025 O O . PHE C 1 106 ? 15.111 26.008 55.055 1.00 45.55 228 PHE B O 1
ATOM 3033 N N . LEU C 1 107 ? 14.594 28.004 54.121 1.00 44.01 229 LEU B N 1
ATOM 3034 C CA . LEU C 1 107 ? 15.799 28.682 54.575 1.00 46.64 229 LEU B CA 1
ATOM 3035 C C . LEU C 1 107 ? 15.779 28.863 56.093 1.00 50.40 229 LEU B C 1
ATOM 3036 O O . LEU C 1 107 ? 16.826 28.783 56.730 1.00 52.24 229 LEU B O 1
ATOM 3041 N N . GLN C 1 108 ? 14.586 29.099 56.659 1.00 53.88 230 GLN B N 1
ATOM 3042 C CA . GLN C 1 108 ? 14.396 29.198 58.100 1.00 58.61 230 GLN B CA 1
ATOM 3043 C C . GLN C 1 108 ? 14.787 27.875 58.755 1.00 60.68 230 GLN B C 1
ATOM 3044 O O . GLN C 1 108 ? 15.585 27.856 59.691 1.00 61.82 230 GLN B O 1
ATOM 3050 N N . GLU C 1 109 ? 14.225 26.777 58.232 1.00 59.94 231 GLU B N 1
ATOM 3051 C CA . GLU C 1 109 ? 14.356 25.458 58.831 1.00 62.00 231 GLU B CA 1
ATOM 3052 C C . GLU C 1 109 ? 15.785 24.942 58.692 1.00 60.71 231 GLU B C 1
ATOM 3053 O O . GLU C 1 109 ? 16.262 24.231 59.573 1.00 63.05 231 GLU B O 1
ATOM 3059 N N . LEU C 1 110 ? 16.457 25.305 57.589 1.00 56.57 232 LEU B N 1
ATOM 3060 C CA . LEU C 1 110 ? 17.834 24.894 57.362 1.00 55.59 232 LEU B CA 1
ATOM 3061 C C . LEU C 1 110 ? 18.722 25.409 58.493 1.00 60.50 232 LEU B C 1
ATOM 3062 O O . LEU C 1 110 ? 19.399 24.621 59.150 1.00 60.66 232 LEU B O 1
ATOM 3067 N N . PHE C 1 111 ? 18.696 26.729 58.717 1.00 63.94 233 PHE B N 1
ATOM 3068 C CA . PHE C 1 111 ? 19.596 27.379 59.660 1.00 68.56 233 PHE B CA 1
ATOM 3069 C C . PHE C 1 111 ? 19.163 27.121 61.102 1.00 72.38 233 PHE B C 1
ATOM 3070 O O . PHE C 1 111 ? 19.996 27.135 62.007 1.00 73.86 233 PHE B O 1
ATOM 3078 N N . LYS C 1 112 ? 17.860 26.884 61.300 1.00 76.11 234 LYS B N 1
ATOM 3079 C CA . LYS C 1 112 ? 17.315 26.486 62.588 1.00 80.63 234 LYS B CA 1
ATOM 3080 C C . LYS C 1 112 ? 17.964 25.172 63.017 1.00 84.16 234 LYS B C 1
ATOM 3081 O O . LYS C 1 112 ? 18.488 25.069 64.125 1.00 87.37 234 LYS B O 1
ATOM 3087 N N . ASN C 1 113 ? 17.937 24.187 62.110 1.00 82.85 235 ASN B N 1
ATOM 3088 C CA . ASN C 1 113 ? 18.384 22.831 62.386 1.00 84.90 235 ASN B CA 1
ATOM 3089 C C . ASN C 1 113 ? 19.893 22.701 62.179 1.00 84.27 235 ASN B C 1
ATOM 3090 O O . ASN C 1 113 ? 20.483 21.712 62.603 1.00 86.61 235 ASN B O 1
ATOM 3095 N N . LEU C 1 114 ? 20.511 23.698 61.532 1.00 84.58 236 LEU B N 1
ATOM 3096 C CA . LEU C 1 114 ? 21.944 23.684 61.278 1.00 91.32 236 LEU B CA 1
ATOM 3097 C C . LEU C 1 114 ? 22.697 24.048 62.557 1.00 98.79 236 LEU B C 1
ATOM 3098 O O . LEU C 1 114 ? 23.806 23.563 62.777 1.00 103.29 236 LEU B O 1
ATOM 3103 N N . SER C 1 115 ? 22.085 24.917 63.376 1.00 105.35 237 SER B N 1
ATOM 3104 C CA . SER C 1 115 ? 22.532 25.218 64.731 1.00 111.26 237 SER B CA 1
ATOM 3105 C C . SER C 1 115 ? 23.841 26.013 64.709 1.00 115.53 237 SER B C 1
ATOM 3106 O O . SER C 1 115 ? 24.318 26.377 63.635 1.00 114.43 237 SER B O 1
ATOM 3109 N N . PRO C 1 116 ? 24.460 26.337 65.873 1.00 120.32 238 PRO B N 1
ATOM 3110 C CA . PRO C 1 116 ? 25.744 27.040 65.880 1.00 119.34 238 PRO B CA 1
ATOM 3111 C C . PRO C 1 116 ? 26.969 26.142 65.698 1.00 117.79 238 PRO B C 1
ATOM 3112 O O . PRO C 1 116 ? 28.099 26.624 65.763 1.00 118.26 238 PRO B O 1
ATOM 3116 N N . SER C 1 117 ? 26.732 24.845 65.457 1.00 116.29 239 SER B N 1
ATOM 3117 C CA . SER C 1 117 ? 27.794 23.865 65.286 1.00 116.26 239 SER B CA 1
ATOM 3118 C C . SER C 1 117 ? 28.548 24.111 63.979 1.00 114.27 239 SER B C 1
ATOM 3119 O O . SER C 1 117 ? 29.771 24.240 63.982 1.00 115.64 239 SER B O 1
ATOM 3122 N N . TYR C 1 118 ? 27.792 24.177 62.874 1.00 111.07 240 TYR B N 1
ATOM 3123 C CA . TYR C 1 118 ? 28.316 24.312 61.523 1.00 105.49 240 TYR B CA 1
ATOM 3124 C C . TYR C 1 118 ? 29.039 25.650 61.373 1.00 105.22 240 TYR B C 1
ATOM 3125 O O . TYR C 1 118 ? 28.527 26.682 61.804 1.00 101.45 240 TYR B O 1
ATOM 3134 N N . SER C 1 119 ? 30.225 25.614 60.748 1.00 109.37 241 SER B N 1
ATOM 3135 C CA . SER C 1 119 ? 31.079 26.789 60.635 1.00 109.92 241 SER B CA 1
ATOM 3136 C C . SER C 1 119 ? 31.650 26.929 59.223 1.00 110.91 241 SER B C 1
ATOM 3137 O O . SER C 1 119 ? 32.864 26.981 59.030 1.00 118.91 241 SER B O 1
ATOM 3140 N N . LYS C 1 120 ? 30.741 26.996 58.245 1.00 103.66 242 LYS B N 1
ATOM 3141 C CA . LYS C 1 120 ? 31.041 27.343 56.865 1.00 94.73 242 LYS B CA 1
ATOM 3142 C C . LYS C 1 120 ? 30.059 28.436 56.450 1.00 82.69 242 LYS B C 1
ATOM 3143 O O . LYS C 1 120 ? 28.928 28.460 56.933 1.00 76.88 242 LYS B O 1
ATOM 3149 N N . THR C 1 121 ? 30.499 29.346 55.571 1.00 75.56 243 THR B N 1
ATOM 3150 C CA . THR C 1 121 ? 29.741 30.557 55.283 1.00 75.78 243 THR B CA 1
ATOM 3151 C C . THR C 1 121 ? 28.966 30.408 53.972 1.00 68.58 243 THR B C 1
ATOM 3152 O O . THR C 1 121 ? 29.539 30.040 52.948 1.00 65.83 243 THR B O 1
ATOM 3156 N N . PHE C 1 122 ? 27.661 30.714 54.015 1.00 65.01 244 PHE B N 1
ATOM 3157 C CA . PHE C 1 122 ? 26.793 30.602 52.851 1.00 62.26 244 PHE B CA 1
ATOM 3158 C C . PHE C 1 122 ? 26.666 31.941 52.128 1.00 59.55 244 PHE B C 1
ATOM 3159 O O . PHE C 1 122 ? 26.579 32.990 52.762 1.00 57.65 244 PHE B O 1
ATOM 3167 N N . PHE C 1 123 ? 26.647 31.869 50.792 1.00 57.80 245 PHE B N 1
ATOM 3168 C CA . PHE C 1 123 ? 26.299 32.986 49.929 1.00 56.82 245 PHE B CA 1
ATOM 3169 C C . PHE C 1 123 ? 25.014 32.635 49.182 1.00 51.40 245 PHE B C 1
ATOM 3170 O O . PHE C 1 123 ? 25.019 31.743 48.336 1.00 46.89 245 PHE B O 1
ATOM 3178 N N . LEU C 1 124 ? 23.917 33.327 49.513 1.00 49.93 246 LEU B N 1
ATOM 3179 C CA . LEU C 1 124 ? 22.664 33.169 48.787 1.00 45.70 246 LEU B CA 1
ATOM 3180 C C . LEU C 1 124 ? 22.555 34.251 47.714 1.00 45.85 246 LEU B C 1
ATOM 3181 O O . LEU C 1 124 ? 22.751 35.433 47.987 1.00 49.22 246 LEU B O 1
ATOM 3186 N N . PHE C 1 125 ? 22.225 33.828 46.490 1.00 42.52 247 PHE B N 1
ATOM 3187 C CA . PHE C 1 125 ? 22.051 34.748 45.379 1.00 41.10 247 PHE B CA 1
ATOM 3188 C C . PHE C 1 125 ? 20.574 34.815 45.001 1.00 38.70 247 PHE B C 1
ATOM 3189 O O . PHE C 1 125 ? 19.914 33.782 44.904 1.00 36.69 247 PHE B O 1
ATOM 3197 N N . ILE C 1 126 ? 20.068 36.041 44.802 1.00 37.25 248 ILE B N 1
ATOM 3198 C CA . ILE C 1 126 ? 18.661 36.278 44.504 1.00 35.31 248 ILE B CA 1
ATOM 3199 C C . ILE C 1 126 ? 18.535 37.456 43.535 1.00 36.57 248 ILE B C 1
ATOM 3200 O O . ILE C 1 126 ? 19.298 38.416 43.618 1.00 39.33 248 ILE B O 1
ATOM 3205 N N . SER C 1 127 ? 17.560 37.378 42.619 1.00 35.70 249 SER B N 1
ATOM 3206 C CA . SER C 1 127 ? 17.461 38.322 41.513 1.00 36.12 249 SER B CA 1
ATOM 3207 C C . SER C 1 127 ? 16.324 39.321 41.726 1.00 35.83 249 SER B C 1
ATOM 3208 O O . SER C 1 127 ? 15.567 39.603 40.800 1.00 36.48 249 SER B O 1
ATOM 3211 N N . ASN C 1 128 ? 16.225 39.864 42.946 1.00 36.59 250 ASN B N 1
ATOM 3212 C CA . ASN C 1 128 ? 15.226 40.863 43.295 1.00 36.67 250 ASN B CA 1
ATOM 3213 C C . ASN C 1 128 ? 15.659 41.559 44.582 1.00 38.33 250 ASN B C 1
ATOM 3214 O O . ASN C 1 128 ? 15.851 40.904 45.605 1.00 37.17 250 ASN B O 1
ATOM 3219 N N . GLN C 1 129 ? 15.785 42.891 44.513 1.00 40.40 251 GLN B N 1
ATOM 3220 C CA . GLN C 1 129 ? 16.295 43.707 45.604 1.00 42.34 251 GLN B CA 1
ATOM 3221 C C . GLN C 1 129 ? 15.325 43.676 46.784 1.00 42.41 251 GLN B C 1
ATOM 3222 O O . GLN C 1 129 ? 15.744 43.446 47.916 1.00 43.48 251 GLN B O 1
ATOM 3228 N N . PHE C 1 130 ? 14.034 43.903 46.504 1.00 41.62 252 PHE B N 1
ATOM 3229 C CA . PHE C 1 130 ? 12.997 43.943 47.523 1.00 43.32 252 PHE B CA 1
ATOM 3230 C C . PHE C 1 130 ? 12.992 42.641 48.321 1.00 42.52 252 PHE B C 1
ATOM 3231 O O . PHE C 1 130 ? 12.928 42.666 49.548 1.00 45.24 252 PHE B O 1
ATOM 3239 N N . LEU C 1 131 ? 13.066 41.510 47.611 1.00 40.16 253 LEU B N 1
ATOM 3240 C CA . LEU C 1 131 ? 13.015 40.202 48.244 1.00 38.85 253 LEU B CA 1
ATOM 3241 C C . LEU C 1 131 ? 14.303 39.934 49.020 1.00 39.47 253 LEU B C 1
ATOM 3242 O O . LEU C 1 131 ? 14.271 39.277 50.058 1.00 39.24 253 LEU B O 1
ATOM 3247 N N . ALA C 1 132 ? 15.428 40.447 48.508 1.00 40.21 254 ALA B N 1
ATOM 3248 C CA . ALA C 1 132 ? 16.707 40.331 49.190 1.00 42.23 254 ALA B CA 1
ATOM 3249 C C . ALA C 1 132 ? 16.652 41.036 50.546 1.00 45.48 254 ALA B C 1
ATOM 3250 O O . ALA C 1 132 ? 17.123 40.491 51.543 1.00 47.70 254 ALA B O 1
ATOM 3252 N N . ASN C 1 133 ? 16.076 42.246 50.570 1.00 47.50 255 ASN B N 1
ATOM 3253 C CA . ASN C 1 133 ? 15.935 43.008 51.802 1.00 51.29 255 ASN B CA 1
ATOM 3254 C C . ASN C 1 133 ? 15.003 42.260 52.751 1.00 51.88 255 ASN B C 1
ATOM 3255 O O . ASN C 1 133 ? 15.303 42.106 53.933 1.00 54.04 255 ASN B O 1
ATOM 3260 N N . THR C 1 134 ? 13.874 41.802 52.201 1.00 50.56 256 THR B N 1
ATOM 3261 C CA . THR C 1 134 ? 12.829 41.128 52.952 1.00 53.07 256 THR B CA 1
ATOM 3262 C C . THR C 1 134 ? 13.359 39.825 53.552 1.00 53.13 256 THR B C 1
ATOM 3263 O O . THR C 1 134 ? 13.031 39.495 54.689 1.00 55.22 256 THR B O 1
ATOM 3267 N N . LEU C 1 135 ? 14.176 39.095 52.782 1.00 50.77 257 LEU B N 1
ATOM 3268 C CA . LEU C 1 135 ? 14.715 37.815 53.220 1.00 51.11 257 LEU B CA 1
ATOM 3269 C C . LEU C 1 135 ? 15.668 38.039 54.394 1.00 55.38 257 LEU B C 1
ATOM 3270 O O . LEU C 1 135 ? 15.557 37.364 55.415 1.00 57.26 257 LEU B O 1
ATOM 3275 N N . THR C 1 136 ? 16.594 38.996 54.237 1.00 57.76 258 THR B N 1
ATOM 3276 C CA . THR C 1 136 ? 17.590 39.303 55.253 1.00 59.76 258 THR B CA 1
ATOM 3277 C C . THR C 1 136 ? 16.901 39.690 56.559 1.00 63.48 258 THR B C 1
ATOM 3278 O O . THR C 1 136 ? 17.277 39.211 57.624 1.00 65.79 258 THR B O 1
ATOM 3282 N N . GLN C 1 137 ? 15.873 40.538 56.454 1.00 66.44 259 GLN B N 1
ATOM 3283 C CA . GLN C 1 137 ? 15.225 41.127 57.614 1.00 73.76 259 GLN B CA 1
ATOM 3284 C C . GLN C 1 137 ? 14.290 40.117 58.280 1.00 74.76 259 GLN B C 1
ATOM 3285 O O . GLN C 1 137 ? 13.809 40.353 59.387 1.00 79.17 259 GLN B O 1
ATOM 3291 N N . TRP C 1 138 ? 14.042 38.989 57.603 1.00 72.53 260 TRP B N 1
ATOM 3292 C CA . TRP C 1 138 ? 13.232 37.929 58.181 1.00 74.62 260 TRP B CA 1
ATOM 3293 C C . TRP C 1 138 ? 14.112 36.866 58.836 1.00 72.82 260 TRP B C 1
ATOM 3294 O O . TRP C 1 138 ? 13.711 36.259 59.826 1.00 74.62 260 TRP B O 1
ATOM 3305 N N . LEU C 1 139 ? 15.304 36.641 58.270 1.00 70.03 261 LEU B N 1
ATOM 3306 C CA . LEU C 1 139 ? 16.261 35.716 58.855 1.00 70.60 261 LEU B CA 1
ATOM 3307 C C . LEU C 1 139 ? 16.893 36.349 60.092 1.00 76.64 261 LEU B C 1
ATOM 3308 O O . LEU C 1 139 ? 17.243 35.646 61.037 1.00 80.14 261 LEU B O 1
ATOM 3313 N N . LYS C 1 140 ? 17.033 37.681 60.070 1.00 79.02 262 LYS B N 1
ATOM 3314 C CA . LYS C 1 140 ? 17.449 38.449 61.233 1.00 82.25 262 LYS B CA 1
ATOM 3315 C C . LYS C 1 140 ? 16.381 38.337 62.318 1.00 84.28 262 LYS B C 1
ATOM 3316 O O . LYS C 1 140 ? 16.696 38.348 63.505 1.00 88.31 262 LYS B O 1
ATOM 3322 N N . SER C 1 141 ? 15.121 38.223 61.880 1.00 83.86 263 SER B N 1
ATOM 3323 C CA . SER C 1 141 ? 13.964 38.106 62.753 1.00 86.85 263 SER B CA 1
ATOM 3324 C C . SER C 1 141 ? 13.996 36.786 63.524 1.00 88.35 263 SER B C 1
ATOM 3325 O O . SER C 1 141 ? 13.537 36.728 64.662 1.00 92.50 263 SER B O 1
ATOM 3328 N N . GLN C 1 142 ? 14.544 35.734 62.896 1.00 86.95 264 GLN B N 1
ATOM 3329 C CA . GLN C 1 142 ? 14.614 34.412 63.503 1.00 86.56 264 GLN B CA 1
ATOM 3330 C C . GLN C 1 142 ? 16.022 34.139 64.030 1.00 86.82 264 GLN B C 1
ATOM 3331 O O . GLN C 1 142 ? 16.421 32.981 64.145 1.00 86.19 264 GLN B O 1
ATOM 3337 N N . ASN C 1 143 ? 16.765 35.213 64.333 1.00 88.98 265 ASN B N 1
ATOM 3338 C CA . ASN C 1 143 ? 18.088 35.160 64.946 1.00 91.23 265 ASN B CA 1
ATOM 3339 C C . ASN C 1 143 ? 19.054 34.293 64.138 1.00 85.73 265 ASN B C 1
ATOM 3340 O O . ASN C 1 143 ? 19.884 33.586 64.710 1.00 87.39 265 ASN B O 1
ATOM 3345 N N . ILE C 1 144 ? 18.943 34.356 62.807 1.00 79.53 266 ILE B N 1
ATOM 3346 C CA . ILE C 1 144 ? 19.945 33.777 61.929 1.00 74.09 266 ILE B CA 1
ATOM 3347 C C . ILE C 1 144 ? 20.879 34.903 61.498 1.00 75.14 266 ILE B C 1
ATOM 3348 O O . ILE C 1 144 ? 20.420 35.966 61.086 1.00 73.24 266 ILE B O 1
ATOM 3353 N N . ASP C 1 145 ? 22.188 34.660 61.619 1.00 77.75 267 ASP B N 1
ATOM 3354 C CA . ASP C 1 145 ? 23.192 35.673 61.339 1.00 80.20 267 ASP B CA 1
ATOM 3355 C C . ASP C 1 145 ? 23.273 35.906 59.831 1.00 77.34 267 ASP B C 1
ATOM 3356 O O . ASP C 1 145 ? 24.169 35.399 59.159 1.00 78.21 267 ASP B O 1
ATOM 3361 N N . ALA C 1 146 ? 22.316 36.687 59.315 1.00 74.54 268 ALA B N 1
ATOM 3362 C CA . ALA C 1 146 ? 22.224 37.007 57.899 1.00 70.20 268 ALA B CA 1
ATOM 3363 C C . ALA C 1 146 ? 22.380 38.513 57.706 1.00 71.67 268 ALA B C 1
ATOM 3364 O O . ALA C 1 146 ? 21.970 39.294 58.562 1.00 71.43 268 ALA B O 1
ATOM 3366 N N . GLU C 1 147 ? 22.968 38.905 56.568 1.00 72.43 269 GLU B N 1
ATOM 3367 C CA . GLU C 1 147 ? 23.172 40.308 56.244 1.00 75.14 269 GLU B CA 1
ATOM 3368 C C . GLU C 1 147 ? 23.257 40.481 54.728 1.00 70.77 269 GLU B C 1
ATOM 3369 O O . GLU C 1 147 ? 23.659 39.561 54.019 1.00 68.87 269 GLU B O 1
ATOM 3375 N N . LEU C 1 148 ? 22.870 41.669 54.246 1.00 69.40 270 LEU B N 1
ATOM 3376 C CA . LEU C 1 148 ? 22.995 42.025 52.841 1.00 67.00 270 LEU B CA 1
ATOM 3377 C C . LEU C 1 148 ? 24.467 42.221 52.488 1.00 70.53 270 LEU B C 1
ATOM 3378 O O . LEU C 1 148 ? 25.212 42.841 53.243 1.00 72.65 270 LEU B O 1
ATOM 3383 N N . TRP C 1 149 ? 24.861 41.704 51.319 1.00 70.29 271 TRP B N 1
ATOM 3384 C CA . TRP C 1 149 ? 26.202 41.884 50.789 1.00 75.44 271 TRP B CA 1
ATOM 3385 C C . TRP C 1 149 ? 26.374 43.307 50.261 1.00 81.23 271 TRP B C 1
ATOM 3386 O O . TRP C 1 149 ? 25.717 43.700 49.297 1.00 80.78 271 TRP B O 1
ATOM 3397 N N . ALA C 1 150 ? 27.261 44.067 50.913 1.00 88.08 272 ALA B N 1
ATOM 3398 C CA . ALA C 1 150 ? 27.762 45.326 50.384 1.00 93.20 272 ALA B CA 1
ATOM 3399 C C . ALA C 1 150 ? 29.171 45.094 49.844 1.00 97.73 272 ALA B C 1
ATOM 3400 O O . ALA C 1 150 ? 29.450 45.393 48.684 1.00 99.47 272 ALA B O 1
ATOM 3402 N N . GLU C 1 151 ? 30.042 44.555 50.708 1.00 101.81 273 GLU B N 1
ATOM 3403 C CA . GLU C 1 151 ? 31.326 43.991 50.320 1.00 104.11 273 GLU B CA 1
ATOM 3404 C C . GLU C 1 151 ? 31.857 43.123 51.468 1.00 102.69 273 GLU B C 1
ATOM 3405 O O . GLU C 1 151 ? 32.130 43.698 52.541 1.00 103.16 273 GLU B O 1
ATOM 3411 N N . HIS C 1 159 ? 31.864 35.612 56.624 1.00 101.04 281 HIS B N 1
ATOM 3412 C CA . HIS C 1 159 ? 32.110 35.970 58.048 1.00 104.00 281 HIS B CA 1
ATOM 3413 C C . HIS C 1 159 ? 30.840 35.779 58.881 1.00 94.49 281 HIS B C 1
ATOM 3414 O O . HIS C 1 159 ? 30.913 35.255 59.990 1.00 95.79 281 HIS B O 1
ATOM 3421 N N . PRO C 1 160 ? 29.642 36.204 58.407 1.00 88.01 282 PRO B N 1
ATOM 3422 C CA . PRO C 1 160 ? 28.384 35.834 59.059 1.00 83.37 282 PRO B CA 1
ATOM 3423 C C . PRO C 1 160 ? 27.900 34.459 58.601 1.00 76.02 282 PRO B C 1
ATOM 3424 O O . PRO C 1 160 ? 28.606 33.762 57.874 1.00 76.99 282 PRO B O 1
ATOM 3428 N N . ALA C 1 161 ? 26.693 34.078 59.035 1.00 69.81 283 ALA B N 1
ATOM 3429 C CA . ALA C 1 161 ? 26.145 32.763 58.742 1.00 69.04 283 ALA B CA 1
ATOM 3430 C C . ALA C 1 161 ? 25.710 32.660 57.279 1.00 65.89 283 ALA B C 1
ATOM 3431 O O . ALA C 1 161 ? 25.907 31.614 56.662 1.00 66.53 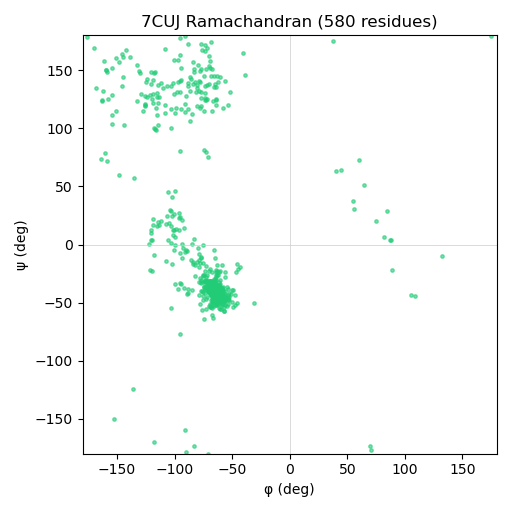283 ALA B O 1
ATOM 3433 N N . ILE C 1 162 ? 25.131 33.742 56.730 1.00 63.65 284 ILE B N 1
ATOM 3434 C CA . ILE C 1 162 ? 24.696 33.766 55.336 1.00 59.71 284 ILE B CA 1
ATOM 3435 C C . ILE C 1 162 ? 24.674 35.197 54.786 1.00 58.49 284 ILE B C 1
ATOM 3436 O O . ILE C 1 162 ? 24.071 36.092 55.377 1.00 57.82 284 ILE B O 1
ATOM 3441 N N . TRP C 1 163 ? 25.332 35.387 53.631 1.00 58.43 285 TRP B N 1
ATOM 3442 C CA . TRP C 1 163 ? 25.312 36.626 52.867 1.00 59.61 285 TRP B CA 1
ATOM 3443 C C . TRP C 1 163 ? 24.177 36.578 51.843 1.00 57.73 285 TRP B C 1
ATOM 3444 O O . TRP C 1 163 ? 24.219 35.772 50.912 1.00 57.57 285 TRP B O 1
ATOM 3455 N N . ILE C 1 164 ? 23.173 37.450 52.013 1.00 56.38 286 ILE B N 1
ATOM 3456 C CA . ILE C 1 164 ? 22.102 37.595 51.037 1.00 52.67 286 ILE B CA 1
ATOM 3457 C C . ILE C 1 164 ? 22.556 38.597 49.980 1.00 53.17 286 ILE B C 1
ATOM 3458 O O . ILE C 1 164 ? 22.602 39.798 50.237 1.00 54.20 286 ILE B O 1
ATOM 3463 N N . CYS C 1 165 ? 22.882 38.082 48.792 1.00 52.25 287 CYS B N 1
ATOM 3464 C CA . CYS C 1 165 ? 23.465 38.884 47.731 1.00 56.19 287 CYS B CA 1
ATOM 3465 C C . CYS C 1 165 ? 22.496 38.973 46.554 1.00 53.99 287 CYS B C 1
ATOM 3466 O O . CYS C 1 165 ? 21.879 37.981 46.171 1.00 52.25 287 CYS B O 1
ATOM 3469 N N . VAL C 1 166 ? 22.367 40.180 45.991 1.00 55.84 288 VAL B N 1
ATOM 3470 C CA . VAL C 1 166 ? 21.576 40.393 44.790 1.00 54.01 288 VAL B CA 1
ATOM 3471 C C . VAL C 1 166 ? 22.403 39.934 43.589 1.00 55.45 288 VAL B C 1
ATOM 3472 O O . VAL C 1 166 ? 23.610 40.165 43.545 1.00 58.02 288 VAL B O 1
ATOM 3476 N N . SER C 1 167 ? 21.733 39.285 42.626 1.00 53.88 289 SER B N 1
ATOM 3477 C CA . SER C 1 167 ? 22.387 38.650 41.491 1.00 56.59 289 SER B CA 1
ATOM 3478 C C . SER C 1 167 ? 23.073 39.683 40.598 1.00 62.46 289 SER B C 1
ATOM 3479 O O . SER C 1 167 ? 24.076 39.375 39.958 1.00 66.03 289 SER B O 1
ATOM 3482 N N . LYS C 1 168 ? 22.524 40.904 40.569 1.00 65.69 290 LYS B N 1
ATOM 3483 C CA . LYS C 1 168 ? 23.101 42.019 39.831 1.00 72.35 290 LYS B CA 1
ATOM 3484 C C . LYS C 1 168 ? 24.496 42.344 40.372 1.00 77.68 290 LYS B C 1
ATOM 3485 O O . LYS C 1 168 ? 25.371 42.762 39.616 1.00 78.49 290 LYS B O 1
ATOM 3491 N N . LYS C 1 169 ? 24.700 42.131 41.680 1.00 79.73 291 LYS B N 1
ATOM 3492 C CA . LYS C 1 169 ? 25.951 42.479 42.340 1.00 85.82 291 LYS B CA 1
ATOM 3493 C C . LYS C 1 169 ? 26.878 41.265 42.431 1.00 90.04 291 LYS B C 1
ATOM 3494 O O . LYS C 1 169 ? 27.771 41.230 43.278 1.00 92.85 291 LYS B O 1
ATOM 3500 N N . ALA C 1 170 ? 26.669 40.287 41.538 1.00 91.77 292 ALA B N 1
ATOM 3501 C CA . ALA C 1 170 ? 27.476 39.076 41.485 1.00 95.73 292 ALA B CA 1
ATOM 3502 C C . ALA C 1 170 ? 28.917 39.383 41.074 1.00 100.55 292 ALA B C 1
ATOM 3503 O O . ALA C 1 170 ? 29.841 38.870 41.703 1.00 100.98 292 ALA B O 1
ATOM 3505 N N . PRO C 1 171 ? 29.167 40.203 40.019 1.00 105.24 293 PRO B N 1
ATOM 3506 C CA . PRO C 1 171 ? 30.530 40.481 39.553 1.00 108.90 293 PRO B CA 1
ATOM 3507 C C . PRO C 1 171 ? 31.554 40.809 40.640 1.00 113.54 293 PRO B C 1
ATOM 3508 O O . PRO C 1 171 ? 32.756 40.741 40.390 1.00 120.37 293 PRO B O 1
ATOM 3512 N N . SER C 1 172 ? 31.069 41.151 41.840 1.00 112.75 294 SER B N 1
ATOM 3513 C CA . SER C 1 172 ? 31.924 41.473 42.973 1.00 115.13 294 SER B CA 1
ATOM 3514 C C . SER C 1 172 ? 32.272 40.217 43.773 1.00 114.63 294 SER B C 1
ATOM 3515 O O . SER C 1 172 ? 33.414 40.054 44.201 1.00 121.19 294 SER B O 1
ATOM 3518 N N . ALA C 1 173 ? 31.278 39.341 43.970 1.00 111.60 295 ALA B N 1
ATOM 3519 C CA . ALA C 1 173 ? 31.393 38.185 44.850 1.00 108.20 295 ALA B CA 1
ATOM 3520 C C . ALA C 1 173 ? 32.343 37.132 44.277 1.00 106.10 295 ALA B C 1
ATOM 3521 O O . ALA C 1 173 ? 32.993 36.417 45.037 1.00 99.15 295 ALA B O 1
ATOM 3523 N N . SER C 1 174 ? 32.405 37.050 42.938 1.00 114.12 296 SER B N 1
ATOM 3524 C CA . SER C 1 174 ? 33.256 36.130 42.192 1.00 115.29 296 SER B CA 1
ATOM 3525 C C . SER C 1 174 ? 34.671 36.114 42.759 1.00 119.04 296 SER B C 1
ATOM 3526 O O . SER C 1 174 ? 35.236 35.051 43.015 1.00 118.47 296 SER B O 1
ATOM 3529 N N . HIS C 1 175 ? 35.227 37.320 42.922 1.00 123.17 297 HIS B N 1
ATOM 3530 C CA . HIS C 1 175 ? 36.584 37.526 43.396 1.00 127.21 297 HIS B CA 1
ATOM 3531 C C . HIS C 1 175 ? 36.780 36.806 44.729 1.00 125.65 297 HIS B C 1
ATOM 3532 O O . HIS C 1 175 ? 37.848 36.256 44.989 1.00 130.43 297 HIS B O 1
ATOM 3539 N N . PHE C 1 176 ? 35.724 36.804 45.553 1.00 120.31 298 PHE B N 1
ATOM 3540 C CA . PHE C 1 176 ? 35.777 36.302 46.918 1.00 116.49 298 PHE B CA 1
ATOM 3541 C C . PHE C 1 176 ? 35.311 34.846 46.966 1.00 107.18 298 PHE B C 1
ATOM 3542 O O . PHE C 1 176 ? 35.408 34.199 48.008 1.00 106.15 298 PHE B O 1
ATOM 3550 N N . LEU C 1 177 ? 34.811 34.342 45.829 1.00 101.04 299 LEU B N 1
ATOM 3551 C CA . LEU C 1 177 ? 34.461 32.937 45.681 1.00 94.27 299 LEU B CA 1
ATOM 3552 C C . LEU C 1 177 ? 35.624 32.191 45.025 1.00 93.84 299 LEU B C 1
ATOM 3553 O O . LEU C 1 177 ? 35.424 31.176 44.360 1.00 93.27 299 LEU B O 1
ATOM 3558 N N . GLN C 1 178 ? 36.841 32.715 45.229 1.00 93.96 300 GLN B N 1
ATOM 3559 C CA . GLN C 1 178 ? 38.075 32.099 44.763 1.00 92.36 300 GLN B CA 1
ATOM 3560 C C . GLN C 1 178 ? 38.995 31.834 45.955 1.00 93.80 300 GLN B C 1
ATOM 3561 O O . GLN C 1 178 ? 39.869 30.971 45.877 1.00 98.88 300 GLN B O 1
ATOM 3567 N N . SER C 1 179 ? 38.783 32.569 47.059 1.00 93.06 301 SER B N 1
ATOM 3568 C CA . SER C 1 179 ? 39.673 32.521 48.213 1.00 93.65 301 SER B CA 1
ATOM 3569 C C . SER C 1 179 ? 39.122 31.620 49.319 1.00 91.06 301 SER B C 1
ATOM 3570 O O . SER C 1 179 ? 39.893 30.965 50.019 1.00 92.14 301 SER B O 1
ATOM 3573 N N . CYS C 1 180 ? 37.789 31.587 49.459 1.00 89.03 302 CYS B N 1
ATOM 3574 C CA . CYS C 1 180 ? 37.124 30.836 50.516 1.00 88.59 302 CYS B CA 1
ATOM 3575 C C . CYS C 1 180 ? 36.553 29.499 50.028 1.00 86.27 302 CYS B C 1
ATOM 3576 O O . CYS C 1 180 ? 35.829 28.857 50.785 1.00 85.97 302 CYS B O 1
ATOM 3579 N N . PRO C 1 181 ? 36.809 29.017 48.781 1.00 85.54 303 PRO B N 1
ATOM 3580 C CA . PRO C 1 181 ? 36.460 27.645 48.394 1.00 84.28 303 PRO B CA 1
ATOM 3581 C C . PRO C 1 181 ? 36.819 26.569 49.417 1.00 84.26 303 PRO B C 1
ATOM 3582 O O . PRO C 1 181 ? 36.261 25.474 49.387 1.00 87.38 303 PRO B O 1
ATOM 3586 N N . ASP C 1 182 ? 37.764 26.896 50.307 1.00 89.89 304 ASP B N 1
ATOM 3587 C CA . ASP C 1 182 ? 38.059 26.073 51.468 1.00 89.92 304 ASP B CA 1
ATOM 3588 C C . ASP C 1 182 ? 36.793 25.918 52.315 1.00 87.97 304 ASP B C 1
ATOM 3589 O O . ASP C 1 182 ? 36.519 24.827 52.812 1.00 89.62 304 ASP B O 1
ATOM 3594 N N . LEU C 1 183 ? 36.015 27.006 52.452 1.00 88.72 305 LEU B N 1
ATOM 3595 C CA . LEU C 1 183 ? 34.806 26.997 53.267 1.00 86.22 305 LEU B CA 1
ATOM 3596 C C . LEU C 1 183 ? 33.834 28.114 52.869 1.00 83.48 305 LEU B C 1
ATOM 3597 O O . LEU C 1 183 ? 33.644 29.071 53.619 1.00 82.60 305 LEU B O 1
ATOM 3602 N N . SER C 1 184 ? 33.195 27.966 51.699 1.00 81.19 306 SER B N 1
ATOM 3603 C CA . SER C 1 184 ? 32.090 28.827 51.297 1.00 78.40 306 SER B CA 1
ATOM 3604 C C . SER C 1 184 ? 31.134 28.077 50.371 1.00 76.87 306 SER B C 1
ATOM 3605 O O . SER C 1 184 ? 31.509 27.701 49.262 1.00 80.46 306 SER B O 1
ATOM 3608 N N . ALA C 1 185 ? 29.899 27.864 50.846 1.00 72.38 307 ALA B N 1
ATOM 3609 C CA . ALA C 1 185 ? 28.854 27.208 50.072 1.00 66.40 307 ALA B CA 1
ATOM 3610 C C . ALA C 1 185 ? 27.951 28.256 49.420 1.00 62.88 307 ALA B C 1
ATOM 3611 O O . ALA C 1 185 ? 27.894 29.398 49.875 1.00 63.81 307 ALA B O 1
ATOM 3613 N N . THR C 1 186 ? 27.241 27.855 48.355 1.00 57.80 308 THR B N 1
ATOM 3614 C CA . THR C 1 186 ? 26.453 28.782 47.556 1.00 53.34 308 THR B CA 1
ATOM 3615 C C . THR C 1 186 ? 25.028 28.262 47.369 1.00 46.71 308 THR B C 1
ATOM 3616 O O . THR C 1 186 ? 24.828 27.120 46.964 1.00 44.98 308 THR B O 1
ATOM 3620 N N . ILE C 1 187 ? 24.049 29.131 47.651 1.00 42.16 309 ILE B N 1
ATOM 3621 C CA . ILE C 1 187 ? 22.641 28.856 47.406 1.00 38.78 309 ILE B CA 1
ATOM 3622 C C . ILE C 1 187 ? 22.124 29.831 46.348 1.00 37.54 309 ILE B C 1
ATOM 3623 O O . ILE C 1 187 ? 22.278 31.045 46.480 1.00 36.94 309 ILE B O 1
ATOM 3628 N N . PHE C 1 188 ? 21.517 29.276 45.292 1.00 34.09 310 PHE B N 1
ATOM 3629 C CA . PHE C 1 188 ? 20.787 30.064 44.315 1.00 31.94 310 PHE B CA 1
ATOM 3630 C C . PHE C 1 188 ? 19.299 29.992 44.631 1.00 29.59 310 PHE B C 1
ATOM 3631 O O . PHE C 1 188 ? 18.699 28.920 44.592 1.00 29.52 310 PHE B O 1
ATOM 3639 N N . TYR C 1 189 ? 18.727 31.156 44.947 1.00 28.04 311 TYR B N 1
ATOM 3640 C CA . TYR C 1 189 ? 17.345 31.245 45.384 1.00 26.89 311 TYR B CA 1
ATOM 3641 C C . TYR C 1 189 ? 16.392 31.033 44.205 1.00 25.68 311 TYR B C 1
ATOM 3642 O O . TYR C 1 189 ? 15.308 30.477 44.372 1.00 24.85 311 TYR B O 1
ATOM 3651 N N . ASP C 1 190 ? 16.800 31.493 43.018 1.00 26.16 312 ASP B N 1
ATOM 3652 C CA . ASP C 1 190 ? 15.972 31.443 41.823 1.00 25.87 312 ASP B CA 1
ATOM 3653 C C . ASP C 1 190 ? 16.870 31.184 40.616 1.00 27.36 312 ASP B C 1
ATOM 3654 O O . ASP C 1 190 ? 18.082 31.402 40.684 1.00 28.19 312 ASP B O 1
ATOM 3659 N N . ILE C 1 191 ? 16.257 30.736 39.513 1.00 27.74 313 ILE B N 1
ATOM 3660 C CA . ILE C 1 191 ? 17.000 30.245 38.361 1.00 30.81 313 ILE B CA 1
ATOM 3661 C C . ILE C 1 191 ? 17.679 31.400 37.624 1.00 32.35 313 ILE B C 1
ATOM 3662 O O . ILE C 1 191 ? 18.754 31.214 37.055 1.00 34.20 313 ILE B O 1
ATOM 3667 N N . GLU C 1 192 ? 17.036 32.576 37.632 1.00 32.60 314 GLU B N 1
ATOM 3668 C CA . GLU C 1 192 ? 17.604 33.787 37.061 1.00 33.91 314 GLU B CA 1
ATOM 3669 C C . GLU C 1 192 ? 18.930 34.090 37.752 1.00 34.36 314 GLU B C 1
ATOM 3670 O O . GLU C 1 192 ? 19.933 34.348 37.090 1.00 37.10 314 GLU B O 1
ATOM 3676 N N . ALA C 1 193 ? 18.914 34.041 39.090 1.00 33.18 315 ALA B N 1
ATOM 3677 C CA . ALA C 1 193 ? 20.115 34.232 39.885 1.00 34.69 315 ALA B CA 1
ATOM 3678 C C . ALA C 1 193 ? 21.185 33.230 39.455 1.00 36.63 315 ALA B C 1
ATOM 3679 O O . ALA C 1 193 ? 22.344 33.609 39.311 1.00 37.71 315 ALA B O 1
ATOM 3681 N N . TYR C 1 194 ? 20.781 31.971 39.220 1.00 36.02 316 TYR B N 1
ATOM 3682 C CA . TYR C 1 194 ? 21.728 30.941 38.817 1.00 39.50 316 TYR B CA 1
ATOM 3683 C C . TYR C 1 194 ? 22.350 31.284 37.465 1.00 41.75 316 TYR B C 1
ATOM 3684 O O . TYR C 1 194 ? 23.568 31.247 37.323 1.00 45.26 316 TYR B O 1
ATOM 3693 N N . MET C 1 195 ? 21.505 31.606 36.481 1.00 42.21 317 MET B N 1
ATOM 3694 C CA . MET C 1 195 ? 21.969 31.816 35.119 1.00 47.50 317 MET B CA 1
ATOM 3695 C C . MET C 1 195 ? 22.896 33.029 35.060 1.00 51.92 317 MET B C 1
ATOM 3696 O O . MET C 1 195 ? 23.950 32.970 34.429 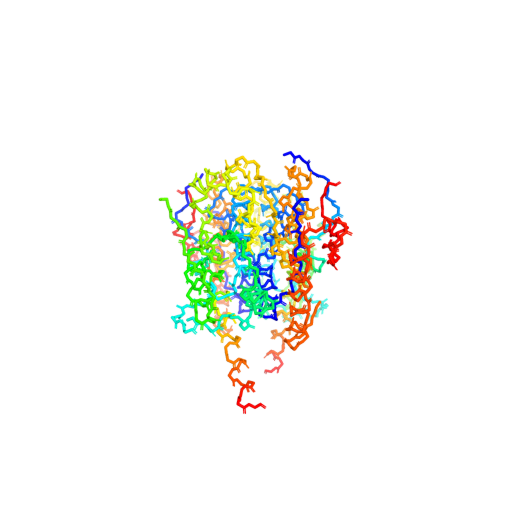1.00 54.15 317 MET B O 1
ATOM 3701 N N . SER C 1 196 ? 22.500 34.109 35.747 1.00 53.49 318 SER B N 1
ATOM 3702 C CA . SER C 1 196 ? 23.222 35.373 35.743 1.00 57.30 318 SER B CA 1
ATOM 3703 C C . SER C 1 196 ? 24.621 35.211 36.336 1.00 60.35 318 SER B C 1
ATOM 3704 O O . SER C 1 196 ? 25.600 35.663 35.746 1.00 64.51 318 SER B O 1
ATOM 3707 N N . VAL C 1 197 ? 24.703 34.550 37.497 1.00 60.34 319 VAL B N 1
ATOM 3708 C CA . VAL C 1 197 ? 25.940 34.452 38.256 1.00 65.06 319 VAL B CA 1
ATOM 3709 C C . VAL C 1 197 ? 26.870 33.420 37.616 1.00 69.80 319 VAL B C 1
ATOM 3710 O O . VAL C 1 197 ? 28.079 33.638 37.552 1.00 73.94 319 VAL B O 1
ATOM 3714 N N . THR C 1 198 ? 26.299 32.304 37.142 1.00 70.79 320 THR B N 1
ATOM 3715 C CA . THR C 1 198 ? 27.063 31.204 36.568 1.00 74.77 320 THR B CA 1
ATOM 3716 C C . THR C 1 198 ? 27.915 31.695 35.400 1.00 77.64 320 THR B C 1
ATOM 3717 O O . THR C 1 198 ? 29.089 31.345 35.299 1.00 79.30 320 THR B O 1
ATOM 3721 N N . SER C 1 199 ? 27.310 32.507 34.527 1.00 80.21 321 SER B N 1
ATOM 3722 C CA . SER C 1 199 ? 27.959 32.967 33.311 1.00 85.78 321 SER B CA 1
ATOM 3723 C C . SER C 1 199 ? 28.943 34.094 33.620 1.00 92.13 321 SER B C 1
ATOM 3724 O O . SER C 1 199 ? 30.099 34.033 33.207 1.00 92.73 321 SER B O 1
ATOM 3727 N N . SER C 1 200 ? 28.465 35.112 34.351 1.00 98.10 322 SER B N 1
ATOM 3728 C CA . SER C 1 200 ? 29.215 36.334 34.604 1.00 104.13 322 SER B CA 1
ATOM 3729 C C . SER C 1 200 ? 30.516 36.036 35.345 1.00 107.29 322 SER B C 1
ATOM 3730 O O . SER C 1 200 ? 31.535 36.672 35.083 1.00 114.74 322 SER B O 1
ATOM 3733 N N . LEU C 1 201 ? 30.468 35.070 36.271 1.00 105.46 323 LEU B N 1
ATOM 3734 C CA . LEU C 1 201 ? 31.648 34.657 37.014 1.00 108.74 323 LEU B CA 1
ATOM 3735 C C . LEU C 1 201 ? 32.267 33.443 36.324 1.00 111.34 323 LEU B C 1
ATOM 3736 O O . LEU C 1 201 ? 31.613 32.799 35.506 1.00 109.78 323 LEU B O 1
ATOM 3741 N N . PRO C 1 202 ? 33.543 33.090 36.617 1.00 117.19 324 PRO B N 1
ATOM 3742 C CA . PRO C 1 202 ? 34.090 31.796 36.205 1.00 118.91 324 PRO B CA 1
ATOM 3743 C C . PRO C 1 202 ? 33.458 30.662 37.014 1.00 118.70 324 PRO B C 1
ATOM 3744 O O . PRO C 1 202 ? 32.605 30.907 37.866 1.00 118.20 324 PRO B O 1
ATOM 3748 N N . SER C 1 203 ? 33.882 29.424 36.730 1.00 117.36 325 SER B N 1
ATOM 3749 C CA . SER C 1 203 ? 33.312 28.238 37.352 1.00 110.03 325 SER B CA 1
ATOM 3750 C C . SER C 1 203 ? 33.584 28.240 38.856 1.00 106.59 325 SER B C 1
ATOM 3751 O O . SER C 1 203 ? 34.738 28.257 39.283 1.00 106.71 325 SER B O 1
ATOM 3754 N N . ILE C 1 204 ? 32.501 28.230 39.644 1.00 97.85 326 ILE B N 1
ATOM 3755 C CA . ILE C 1 204 ? 32.572 28.205 41.097 1.00 95.89 326 ILE B CA 1
ATOM 3756 C C . ILE C 1 204 ? 32.907 26.782 41.539 1.00 95.36 326 ILE B C 1
ATOM 3757 O O . ILE C 1 204 ? 32.141 25.855 41.280 1.00 96.17 326 ILE B O 1
ATOM 3762 N N . GLN C 1 205 ? 34.052 26.628 42.217 1.00 93.47 327 GLN B N 1
ATOM 3763 C CA . GLN C 1 205 ? 34.589 25.317 42.549 1.00 90.64 327 GLN B CA 1
ATOM 3764 C C . GLN C 1 205 ? 34.348 24.990 44.024 1.00 84.72 327 GLN B C 1
ATOM 3765 O O . GLN C 1 205 ? 35.128 24.265 44.640 1.00 84.41 327 GLN B O 1
ATOM 3771 N N . SER C 1 206 ? 33.254 25.533 44.571 1.00 78.80 328 SER B N 1
ATOM 3772 C CA . SER C 1 206 ? 32.741 25.153 45.877 1.00 73.01 328 SER B CA 1
ATOM 3773 C C . SER C 1 206 ? 31.336 24.574 45.707 1.00 66.29 328 SER B C 1
ATOM 3774 O O . SER C 1 206 ? 30.903 24.336 44.581 1.00 65.91 328 SER B O 1
ATOM 3777 N N . LEU C 1 207 ? 30.626 24.353 46.821 1.00 61.13 329 LEU B N 1
ATOM 3778 C CA . LEU C 1 207 ? 29.315 23.719 46.795 1.00 56.44 329 LEU B CA 1
ATOM 3779 C C . LEU C 1 207 ? 28.270 24.672 46.212 1.00 52.98 329 LEU B C 1
ATOM 3780 O O . LEU C 1 207 ? 28.249 25.855 46.546 1.00 54.72 329 LEU B O 1
ATOM 3785 N N . VAL C 1 208 ? 27.396 24.128 45.353 1.00 48.23 330 VAL B N 1
ATOM 3786 C CA . VAL C 1 208 ? 26.314 24.878 44.730 1.00 44.89 330 VAL B CA 1
ATOM 3787 C C . VAL C 1 208 ? 24.986 24.172 45.003 1.00 42.74 330 VAL B C 1
ATOM 3788 O O . VAL C 1 208 ? 24.794 23.024 44.605 1.00 42.20 330 VAL B O 1
ATOM 3792 N N . LEU C 1 209 ? 24.078 24.885 45.682 1.00 40.71 331 LEU B N 1
ATOM 3793 C CA . LEU C 1 209 ? 22.713 24.455 45.949 1.00 38.57 331 LEU B CA 1
ATOM 3794 C C . LEU C 1 209 ? 21.759 25.356 45.163 1.00 37.89 331 LEU B C 1
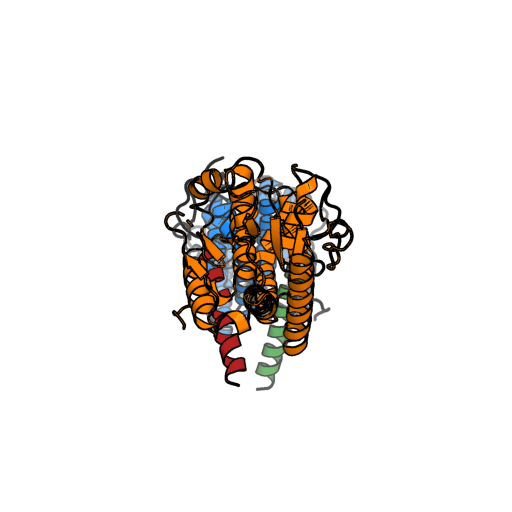ATOM 3795 O O . LEU C 1 209 ? 21.977 26.566 45.098 1.00 40.10 331 LEU B O 1
ATOM 3800 N N . ARG C 1 210 ? 20.708 24.765 44.569 1.00 35.34 332 ARG B N 1
ATOM 3801 C CA . ARG C 1 210 ? 19.707 25.523 43.829 1.00 32.74 332 ARG B CA 1
ATOM 3802 C C . ARG C 1 210 ? 18.313 25.261 44.387 1.00 30.27 332 ARG B C 1
ATOM 3803 O O . ARG C 1 210 ? 17.885 24.113 44.485 1.00 30.67 332 ARG B O 1
ATOM 3811 N N . LEU C 1 211 ? 17.602 26.344 44.714 1.00 28.51 333 LEU B N 1
ATOM 3812 C CA . LEU C 1 211 ? 16.211 26.267 45.127 1.00 27.98 333 LEU B CA 1
ATOM 3813 C C . LEU C 1 211 ? 15.346 26.335 43.870 1.00 26.08 333 LEU B C 1
ATOM 3814 O O . LEU C 1 211 ? 15.380 27.330 43.147 1.00 25.73 333 LEU B O 1
ATOM 3819 N N . ILE C 1 212 ? 14.598 25.256 43.606 1.00 24.90 334 ILE B N 1
ATOM 3820 C CA . ILE C 1 212 ? 13.807 25.142 42.392 1.00 24.13 334 ILE B CA 1
ATOM 3821 C C . ILE C 1 212 ? 12.401 24.671 42.750 1.00 24.25 334 ILE B C 1
ATOM 3822 O O . ILE C 1 212 ? 12.234 23.610 43.346 1.00 24.28 334 ILE B O 1
ATOM 3827 N N . HIS C 1 213 ? 11.396 25.464 42.354 1.00 23.59 335 HIS B N 1
ATOM 3828 C CA . HIS C 1 213 ? 9.999 25.153 42.619 1.00 24.44 335 HIS B CA 1
ATOM 3829 C C . HIS C 1 213 ? 9.485 24.068 41.671 1.00 24.46 335 HIS B C 1
ATOM 3830 O O . HIS C 1 213 ? 9.580 24.204 40.451 1.00 22.96 335 HIS B O 1
ATOM 3837 N N . LEU C 1 214 ? 8.927 22.998 42.254 1.00 25.23 336 LEU B N 1
ATOM 3838 C CA . LEU C 1 214 ? 8.432 21.864 41.487 1.00 25.54 336 LEU B CA 1
ATOM 3839 C C . LEU C 1 214 ? 7.268 22.310 40.606 1.00 24.21 336 LEU B C 1
ATOM 3840 O O . LEU C 1 214 ? 6.291 22.875 41.098 1.00 24.79 336 LEU B O 1
ATOM 3845 N N . GLY C 1 215 ? 7.400 22.044 39.301 1.00 22.68 337 GLY B N 1
ATOM 3846 C CA . GLY C 1 215 ? 6.335 22.281 38.338 1.00 22.09 337 GLY B CA 1
ATOM 3847 C C . GLY C 1 215 ? 6.263 23.734 37.874 1.00 20.26 337 GLY B C 1
ATOM 3848 O O . GLY C 1 215 ? 5.335 24.105 37.159 1.00 20.83 337 GLY B O 1
ATOM 3849 N N . SER C 1 216 ? 7.238 24.546 38.298 1.00 19.14 338 SER B N 1
ATOM 3850 C CA . SER C 1 216 ? 7.339 25.939 37.897 1.00 17.58 338 SER B CA 1
ATOM 3851 C C . SER C 1 216 ? 8.210 26.043 36.648 1.00 17.11 338 SER B C 1
ATOM 3852 O O . SER C 1 216 ? 8.748 25.038 36.178 1.00 17.83 338 SER B O 1
ATOM 3855 N N . ILE C 1 217 ? 8.374 27.277 36.156 1.00 16.20 339 ILE B N 1
ATOM 3856 C CA . ILE C 1 217 ? 9.214 27.561 35.003 1.00 16.37 339 ILE B CA 1
ATOM 3857 C C . ILE C 1 217 ? 10.674 27.232 35.321 1.00 17.43 339 ILE B C 1
ATOM 3858 O O . ILE C 1 217 ? 11.460 26.985 34.407 1.00 18.26 339 ILE B O 1
ATOM 3863 N N . GLU C 1 218 ? 11.026 27.236 36.615 1.00 18.04 340 GLU B N 1
ATOM 3864 C CA . GLU C 1 218 ? 12.375 26.911 37.056 1.00 19.61 340 GLU B CA 1
ATOM 3865 C C . GLU C 1 218 ? 12.671 25.440 36.770 1.00 20.41 340 GLU B C 1
ATOM 3866 O O . GLU C 1 218 ? 13.722 25.116 36.220 1.00 20.54 340 GLU B O 1
ATOM 3872 N N . HIS C 1 219 ? 11.733 24.562 37.155 1.00 20.84 341 HIS B N 1
ATOM 3873 C CA . HIS C 1 219 ? 11.804 23.141 36.845 1.00 21.93 341 HIS B CA 1
ATOM 3874 C C . HIS C 1 219 ? 11.984 22.960 35.339 1.00 22.82 341 HIS B C 1
ATOM 3875 O O . HIS C 1 219 ? 12.859 22.214 34.900 1.00 24.18 341 HIS B O 1
ATOM 3882 N N . ALA C 1 220 ? 11.167 23.682 34.559 1.00 22.56 342 ALA B N 1
ATOM 3883 C CA . ALA C 1 220 ? 11.129 23.531 33.113 1.00 23.65 342 ALA B CA 1
ATOM 3884 C C . ALA C 1 220 ? 12.472 23.912 32.489 1.00 25.36 342 ALA B C 1
ATOM 3885 O O . ALA C 1 220 ? 12.994 23.173 31.655 1.00 26.22 342 ALA B O 1
ATOM 3887 N N . ILE C 1 221 ? 13.017 25.064 32.902 1.00 25.80 343 ILE B N 1
ATOM 3888 C CA . ILE C 1 221 ? 14.297 25.551 32.406 1.00 28.21 343 ILE B CA 1
ATOM 3889 C C . ILE C 1 221 ? 15.381 24.520 32.719 1.00 30.70 343 ILE B C 1
ATOM 3890 O O . ILE C 1 221 ? 16.196 24.200 31.855 1.00 32.76 343 ILE B O 1
ATOM 3895 N N . LYS C 1 222 ? 15.361 23.987 33.946 1.00 32.73 344 LYS B N 1
ATOM 3896 C CA . LYS C 1 222 ? 16.313 22.973 34.382 1.00 36.38 344 LYS B CA 1
ATOM 3897 C C . LYS C 1 222 ? 16.340 21.798 33.401 1.00 38.40 344 LYS B C 1
ATOM 3898 O O . LYS C 1 222 ? 17.418 21.346 33.021 1.00 42.09 344 LYS B O 1
ATOM 3904 N N . CYS C 1 223 ? 15.160 21.322 32.982 1.00 37.55 345 CYS B N 1
ATOM 3905 C CA . CYS C 1 223 ? 15.068 20.107 32.184 1.00 39.77 345 CYS B CA 1
ATOM 3906 C C . CYS C 1 223 ? 15.536 20.344 30.750 1.00 40.75 345 CYS B C 1
ATOM 3907 O O . CYS C 1 223 ? 16.091 19.439 30.133 1.00 43.06 345 CYS B O 1
ATOM 3910 N N . PHE C 1 224 ? 15.329 21.565 30.236 1.00 39.49 346 PHE B N 1
ATOM 3911 C CA . PHE C 1 224 ? 15.615 21.866 28.840 1.00 40.92 346 PHE B CA 1
ATOM 3912 C C . PHE C 1 224 ? 16.888 22.699 28.682 1.00 42.92 346 PHE B C 1
ATOM 3913 O O . PHE C 1 224 ? 17.226 23.086 27.565 1.00 44.60 346 PHE B O 1
ATOM 3921 N N . GLN C 1 225 ? 17.592 22.962 29.793 1.00 45.91 347 GLN B N 1
ATOM 3922 C CA . GLN C 1 225 ? 18.923 23.556 29.760 1.00 54.08 347 GLN B CA 1
ATOM 3923 C C . GLN C 1 225 ? 19.783 22.792 28.756 1.00 60.42 347 GLN B C 1
ATOM 3924 O O . GLN C 1 225 ? 20.339 23.382 27.833 1.00 60.46 347 GLN B O 1
ATOM 3930 N N . SER C 1 226 ? 19.834 21.468 28.956 1.00 68.05 348 SER B N 1
ATOM 3931 C CA . SER C 1 226 ? 20.705 20.497 28.306 1.00 78.40 348 SER B CA 1
ATOM 3932 C C . SER C 1 226 ? 21.083 20.880 26.875 1.00 87.36 348 SER B C 1
ATOM 3933 O O . SER C 1 226 ? 22.262 20.853 26.522 1.00 94.20 348 SER B O 1
ATOM 3936 N N . SER C 1 227 ? 20.078 21.222 26.060 1.00 88.24 349 SER B N 1
ATOM 3937 C CA . SER C 1 227 ? 20.229 21.291 24.615 1.00 97.03 349 SER B CA 1
ATOM 3938 C C . SER C 1 227 ? 21.061 22.500 24.182 1.00 104.97 349 SER B C 1
ATOM 3939 O O . SER C 1 227 ? 22.063 22.338 23.485 1.00 112.20 349 SER B O 1
ATOM 3942 N N . TYR C 1 228 ? 20.633 23.700 24.605 1.00 107.34 350 TYR B N 1
ATOM 3943 C CA . TYR C 1 228 ? 21.138 24.978 24.113 1.00 107.75 350 TYR B CA 1
ATOM 3944 C C . TYR C 1 228 ? 20.889 25.084 22.606 1.00 104.63 350 TYR B C 1
ATOM 3945 O O . TYR C 1 228 ? 21.824 25.000 21.811 1.00 113.15 350 TYR B O 1
ATOM 3954 N N . ASN C 1 229 ? 19.611 25.276 22.232 1.00 96.13 351 ASN B N 1
ATOM 3955 C CA . ASN C 1 229 ? 19.162 25.179 20.848 1.00 88.79 351 ASN B CA 1
ATOM 3956 C C . ASN C 1 229 ? 17.930 26.056 20.603 1.00 83.01 351 ASN B C 1
ATOM 3957 O O . ASN C 1 229 ? 17.753 27.077 21.266 1.00 83.51 351 ASN B O 1
ATOM 3962 N N . ALA C 1 230 ? 17.073 25.633 19.657 1.00 78.69 352 ALA B N 1
ATOM 3963 C CA . ALA C 1 230 ? 16.051 26.484 19.060 1.00 70.70 352 ALA B CA 1
ATOM 3964 C C . ALA C 1 230 ? 14.634 26.135 19.524 1.00 62.72 352 ALA B C 1
ATOM 3965 O O . ALA C 1 230 ? 13.711 26.916 19.300 1.00 61.26 352 ALA B O 1
ATOM 3967 N N . SER C 1 231 ? 14.457 24.968 20.158 1.00 58.49 353 SER B N 1
ATOM 3968 C CA . SER C 1 231 ? 13.145 24.537 20.624 1.00 49.45 353 SER B CA 1
ATOM 3969 C C . SER C 1 231 ? 12.985 24.825 22.117 1.00 42.89 353 SER B C 1
ATOM 3970 O O . SER C 1 231 ? 12.047 24.344 22.753 1.00 38.81 353 SER B O 1
ATOM 3973 N N . PHE C 1 232 ? 13.897 25.644 22.652 1.00 41.14 354 PHE B N 1
ATOM 3974 C CA . PHE C 1 232 ? 14.029 25.874 24.082 1.00 38.01 354 PHE B CA 1
ATOM 3975 C C . PHE C 1 232 ? 12.809 26.613 24.634 1.00 35.12 354 PHE B C 1
ATOM 3976 O O . PHE C 1 232 ? 12.112 26.082 25.497 1.00 35.09 354 PHE B O 1
ATOM 3984 N N . LEU C 1 233 ? 12.556 27.830 24.131 1.00 33.71 355 LEU B N 1
ATOM 3985 C CA . LEU C 1 233 ? 11.482 28.683 24.624 1.00 31.75 355 LEU B CA 1
ATOM 3986 C C . LEU C 1 233 ? 10.138 27.971 24.498 1.00 29.80 355 LEU B C 1
ATOM 3987 O O . LEU C 1 233 ? 9.314 28.015 25.410 1.00 28.08 355 LEU B O 1
ATOM 3992 N N . VAL C 1 234 ? 9.931 27.329 23.344 1.00 30.59 356 VAL B N 1
ATOM 3993 C CA . VAL C 1 234 ? 8.672 26.686 23.012 1.00 29.56 356 VAL B CA 1
ATOM 3994 C C . VAL C 1 234 ? 8.375 25.601 24.047 1.00 28.00 356 VAL B C 1
ATOM 3995 O O . VAL C 1 234 ? 7.235 25.456 24.484 1.00 26.70 356 VAL B O 1
ATOM 3999 N N . ASN C 1 235 ? 9.424 24.886 24.472 1.00 28.06 357 ASN B N 1
ATOM 4000 C CA . ASN C 1 235 ? 9.271 23.749 25.364 1.00 28.09 357 ASN B CA 1
ATOM 4001 C C . ASN C 1 235 ? 8.992 24.197 26.800 1.00 25.97 357 ASN B C 1
ATOM 4002 O O . ASN C 1 235 ? 8.106 23.641 27.448 1.00 26.08 357 ASN B O 1
ATOM 4007 N N . ILE C 1 236 ? 9.735 25.198 27.294 1.00 23.79 358 ILE B N 1
ATOM 4008 C CA . ILE C 1 236 ? 9.569 25.626 28.676 1.00 22.66 358 ILE B CA 1
ATOM 4009 C C . ILE C 1 236 ? 8.189 26.257 28.861 1.00 21.05 358 ILE B C 1
ATOM 4010 O O . ILE C 1 236 ? 7.545 26.047 29.886 1.00 20.08 358 ILE B O 1
ATOM 4015 N N . VAL C 1 237 ? 7.742 27.010 27.849 1.00 20.55 359 VAL B N 1
ATOM 4016 C CA . VAL C 1 237 ? 6.425 27.627 27.853 1.00 19.41 359 VAL B CA 1
ATOM 4017 C C . VAL C 1 237 ? 5.362 26.530 27.772 1.00 19.37 359 VAL B C 1
ATOM 4018 O O . VAL C 1 237 ? 4.435 26.502 28.580 1.00 17.95 359 VAL B O 1
ATOM 4022 N N . GLY C 1 238 ? 5.520 25.608 26.813 1.00 20.82 360 GLY B N 1
ATOM 4023 C CA . GLY C 1 238 ? 4.566 24.525 26.617 1.00 21.85 360 GLY B CA 1
ATOM 4024 C C . GLY C 1 238 ? 4.395 23.675 27.875 1.00 22.31 360 GLY B C 1
ATOM 4025 O O . GLY C 1 238 ? 3.272 23.377 28.283 1.00 21.40 360 GLY B O 1
ATOM 4026 N N . VAL C 1 239 ? 5.526 23.319 28.497 1.00 22.72 361 VAL B N 1
ATOM 4027 C CA . VAL C 1 239 ? 5.537 22.448 29.661 1.00 23.61 361 VAL B CA 1
ATOM 4028 C C . VAL C 1 239 ? 4.826 23.136 30.826 1.00 21.82 361 VAL B C 1
ATOM 4029 O O . VAL C 1 239 ? 3.981 22.525 31.479 1.00 22.61 361 VAL B O 1
ATOM 4033 N N . VAL C 1 240 ? 5.158 24.413 31.056 1.00 20.47 362 VAL B N 1
ATOM 4034 C CA . VAL C 1 240 ? 4.577 25.191 32.139 1.00 19.79 362 VAL B CA 1
ATOM 4035 C C . VAL C 1 240 ? 3.085 25.404 31.882 1.00 19.52 362 VAL B C 1
ATOM 4036 O O . VAL C 1 240 ? 2.280 25.320 32.808 1.00 20.40 362 VAL B O 1
ATOM 4040 N N . ALA C 1 241 ? 2.725 25.677 30.621 1.00 19.89 363 ALA B N 1
ATOM 4041 C CA . ALA C 1 241 ? 1.329 25.827 30.233 1.00 20.79 363 ALA B CA 1
ATOM 4042 C C . ALA C 1 241 ? 0.541 24.567 30.591 1.00 21.99 363 ALA B C 1
ATOM 4043 O O . ALA C 1 241 ? -0.536 24.663 31.176 1.00 23.04 363 ALA B O 1
ATOM 4045 N N . THR C 1 242 ? 1.097 23.396 30.254 1.00 22.62 364 THR B N 1
ATOM 4046 C CA . THR C 1 242 ? 0.431 22.122 30.482 1.00 25.66 364 THR B CA 1
ATOM 4047 C C . THR C 1 242 ? 0.256 21.858 31.977 1.00 27.00 364 THR B C 1
ATOM 4048 O O . THR C 1 242 ? -0.793 21.385 32.400 1.00 30.52 364 THR B O 1
ATOM 4052 N N . LEU C 1 243 ? 1.278 22.181 32.775 1.00 27.19 365 LEU B N 1
ATOM 4053 C CA . LEU C 1 243 ? 1.253 21.874 34.197 1.00 28.89 365 LEU B CA 1
ATOM 4054 C C . LEU C 1 243 ? 0.324 22.826 34.952 1.00 29.72 365 LEU B C 1
ATOM 4055 O O . LEU C 1 243 ? -0.060 22.537 36.083 1.00 29.64 365 LEU B O 1
ATOM 4060 N N . SER C 1 244 ? -0.043 23.950 34.320 1.00 29.70 366 SER B N 1
ATOM 4061 C CA . SER C 1 244 ? -0.874 24.960 34.958 1.00 30.85 366 SER B CA 1
ATOM 4062 C C . SER C 1 244 ? -2.257 25.037 34.312 1.00 33.66 366 SER B C 1
ATOM 4063 O O . SER C 1 244 ? -2.943 26.048 34.457 1.00 34.84 366 SER B O 1
ATOM 4066 N N . SER C 1 245 ? -2.666 23.972 33.609 1.00 36.84 367 SER B N 1
ATOM 4067 C CA . SER C 1 245 ? -3.964 23.947 32.952 1.00 39.17 367 SER B CA 1
ATOM 4068 C C . SER C 1 245 ? -4.968 23.147 33.790 1.00 44.01 367 SER B C 1
ATOM 4069 O O . SER C 1 245 ? -4.727 21.937 33.965 1.00 50.31 367 SER B O 1
ATOM 4072 N N . SER C 1 274 ? -3.324 21.434 51.444 1.00 90.44 396 SER B N 1
ATOM 4073 C CA . SER C 1 274 ? -1.904 21.133 51.120 1.00 89.38 396 SER B CA 1
ATOM 4074 C C . SER C 1 274 ? -0.969 21.937 52.024 1.00 87.72 396 SER B C 1
ATOM 4075 O O . SER C 1 274 ? 0.231 21.677 52.059 1.00 84.66 396 SER B O 1
ATOM 4078 N N . HIS C 1 275 ? -1.540 22.889 52.775 1.00 87.92 397 HIS B N 1
ATOM 4079 C CA . HIS C 1 275 ? -0.779 23.855 53.554 1.00 88.49 397 HIS B CA 1
ATOM 4080 C C . HIS C 1 275 ? 0.165 23.160 54.535 1.00 86.46 397 HIS B C 1
ATOM 4081 O O . HIS C 1 275 ? 1.373 23.385 54.490 1.00 85.80 397 HIS B O 1
ATOM 4088 N N . SER C 1 276 ? -0.397 22.316 55.410 1.00 88.84 398 SER B N 1
ATOM 4089 C CA . SER C 1 276 ? 0.356 21.668 56.474 1.00 87.80 398 SER B CA 1
ATOM 4090 C C . SER C 1 276 ? 1.348 20.651 55.909 1.00 83.03 398 SER B C 1
ATOM 4091 O O . SER C 1 276 ? 2.445 20.498 56.442 1.00 81.07 398 SER B O 1
ATOM 4094 N N . SER C 1 277 ? 0.951 19.966 54.828 1.00 81.09 399 SER B N 1
ATOM 4095 C CA . SER C 1 277 ? 1.793 18.966 54.189 1.00 78.24 399 SER B CA 1
ATOM 4096 C C . SER C 1 277 ? 2.964 19.623 53.457 1.00 72.64 399 SER B C 1
ATOM 4097 O O . SER C 1 277 ? 4.066 19.076 53.456 1.00 70.25 399 SER B O 1
ATOM 4100 N N . ILE C 1 278 ? 2.713 20.793 52.849 1.00 68.00 400 ILE B N 1
ATOM 4101 C CA . ILE C 1 278 ? 3.760 21.612 52.251 1.00 63.89 400 ILE B CA 1
ATOM 4102 C C . ILE C 1 278 ? 4.772 21.981 53.336 1.00 62.65 400 ILE B C 1
ATOM 4103 O O . ILE C 1 278 ? 5.979 21.920 53.108 1.00 60.36 400 ILE B O 1
ATOM 4108 N N . THR C 1 279 ? 4.260 22.336 54.521 1.00 65.16 401 THR B N 1
ATOM 4109 C CA . THR C 1 279 ? 5.085 22.738 55.651 1.00 67.01 401 THR B CA 1
ATOM 4110 C C . THR C 1 279 ? 5.926 21.561 56.143 1.00 64.87 401 THR B C 1
ATOM 4111 O O . THR C 1 279 ? 7.087 21.741 56.502 1.00 60.42 401 THR B O 1
ATOM 4115 N N . GLU C 1 280 ? 5.331 20.362 56.151 1.00 67.38 402 GLU B N 1
ATOM 4116 C CA . GLU C 1 280 ? 5.991 19.161 56.640 1.00 70.91 402 GLU B CA 1
ATOM 4117 C C . GLU C 1 280 ? 7.152 18.786 55.722 1.00 67.96 402 GLU B C 1
ATOM 4118 O O . GLU C 1 280 ? 8.272 18.588 56.192 1.00 67.23 402 GLU B O 1
ATOM 4124 N N . LYS C 1 281 ? 6.860 18.692 54.416 1.00 64.03 403 LYS B N 1
ATOM 4125 C CA . LYS C 1 281 ? 7.815 18.248 53.412 1.00 59.71 403 LYS B CA 1
ATOM 4126 C C . LYS C 1 281 ? 9.036 19.161 53.429 1.00 55.55 403 LYS B C 1
ATOM 4127 O O . LYS C 1 281 ? 10.167 18.680 53.460 1.00 52.17 403 LYS B O 1
ATOM 4133 N N . THR C 1 282 ? 8.780 20.475 53.428 1.00 54.77 404 THR B N 1
ATOM 4134 C CA . THR C 1 282 ? 9.818 21.494 53.416 1.00 54.40 404 THR B CA 1
ATOM 4135 C C . THR C 1 282 ? 10.692 21.367 54.663 1.00 54.58 404 THR B C 1
ATOM 4136 O O . THR C 1 282 ? 11.910 21.513 54.582 1.00 51.47 404 THR B O 1
ATOM 4140 N N . ARG C 1 283 ? 10.054 21.093 55.808 1.00 59.05 405 ARG B N 1
ATOM 4141 C CA . ARG C 1 283 ? 10.762 20.888 57.062 1.00 64.22 405 ARG B CA 1
ATOM 4142 C C . ARG C 1 283 ? 11.665 19.661 56.957 1.00 61.50 405 ARG B C 1
ATOM 4143 O O . ARG C 1 283 ? 12.823 19.715 57.368 1.00 61.26 405 ARG B O 1
ATOM 4151 N N . ASP C 1 284 ? 11.129 18.573 56.388 1.00 61.26 406 ASP B N 1
ATOM 4152 C CA . ASP C 1 284 ? 11.869 17.331 56.215 1.00 62.17 406 ASP B CA 1
ATOM 4153 C C . ASP C 1 284 ? 13.075 17.557 55.306 1.00 56.84 406 ASP B C 1
ATOM 4154 O O . ASP C 1 284 ? 14.175 17.106 55.617 1.00 57.90 406 ASP B O 1
ATOM 4159 N N . ILE C 1 285 ? 12.852 18.266 54.193 1.00 50.92 407 ILE B N 1
ATOM 4160 C CA . ILE C 1 285 ? 13.895 18.541 53.217 1.00 47.61 407 ILE B CA 1
ATOM 4161 C C . ILE C 1 285 ? 15.013 19.343 53.883 1.00 48.71 407 ILE B C 1
ATOM 4162 O O . ILE C 1 285 ? 16.188 19.019 53.721 1.00 48.36 407 ILE B O 1
ATOM 4167 N N . ALA C 1 286 ? 14.630 20.369 54.655 1.00 50.06 408 ALA B N 1
ATOM 4168 C CA . ALA C 1 286 ? 15.580 21.252 55.315 1.00 52.99 408 ALA B CA 1
ATOM 4169 C C . ALA C 1 286 ? 16.428 20.482 56.329 1.00 56.89 408 ALA B C 1
ATOM 4170 O O . ALA C 1 286 ? 17.637 20.692 56.406 1.00 58.63 408 ALA B O 1
ATOM 4172 N N . LYS C 1 287 ? 15.784 19.585 57.088 1.00 60.00 409 LYS B N 1
ATOM 4173 C CA . LYS C 1 287 ? 16.453 18.775 58.097 1.00 61.41 409 LYS B CA 1
ATOM 4174 C C . LYS C 1 287 ? 17.471 17.847 57.438 1.00 59.24 409 LYS B C 1
ATOM 4175 O O . LYS C 1 287 ? 18.567 17.661 57.966 1.00 58.11 409 LYS B O 1
ATOM 4181 N N . ASN C 1 288 ? 17.094 17.280 56.284 1.00 56.48 410 ASN B N 1
ATOM 4182 C CA . ASN C 1 288 ? 17.918 16.321 55.565 1.00 55.77 410 ASN B CA 1
ATOM 4183 C C . ASN C 1 288 ? 19.166 17.006 55.011 1.00 53.40 410 ASN B C 1
ATOM 4184 O O . ASN C 1 288 ? 20.265 16.465 55.118 1.00 53.16 410 ASN B O 1
ATOM 4189 N N . VAL C 1 289 ? 18.979 18.195 54.423 1.00 50.87 411 VAL B N 1
ATOM 4190 C CA . VAL C 1 289 ? 20.075 18.963 53.852 1.00 48.06 411 VAL B CA 1
ATOM 4191 C C . VAL C 1 289 ? 21.028 19.395 54.966 1.00 48.51 411 VAL B C 1
ATOM 4192 O O . VAL C 1 289 ? 22.243 19.327 54.793 1.00 48.24 411 VAL B O 1
ATOM 4196 N N . ALA C 1 290 ? 20.464 19.834 56.099 1.00 48.58 412 ALA B N 1
ATOM 4197 C CA . ALA C 1 290 ? 21.255 20.274 57.239 1.00 51.04 412 ALA B CA 1
ATOM 4198 C C . ALA C 1 290 ? 22.083 19.107 57.768 1.00 52.43 412 ALA B C 1
ATOM 4199 O O . ALA C 1 290 ? 23.291 19.240 57.956 1.00 54.74 412 ALA B O 1
ATOM 4201 N N . THR C 1 291 ? 21.417 17.965 57.979 1.00 53.29 413 THR B N 1
ATOM 4202 C CA . THR C 1 291 ? 22.062 16.727 58.388 1.00 55.93 413 THR B CA 1
ATOM 4203 C C . THR C 1 291 ? 23.192 16.388 57.417 1.00 54.78 413 THR B C 1
ATOM 4204 O O . THR C 1 291 ? 24.285 16.013 57.843 1.00 56.54 413 THR B O 1
ATOM 4208 N N . TRP C 1 292 ? 22.913 16.545 56.115 1.00 51.34 414 TRP B N 1
ATOM 4209 C CA . TRP C 1 292 ? 23.855 16.211 55.059 1.00 50.14 414 TRP B CA 1
ATOM 4210 C C . TRP C 1 292 ? 25.081 17.117 55.119 1.00 51.49 414 TRP B C 1
ATOM 4211 O O . TRP C 1 292 ? 26.197 16.660 54.873 1.00 53.07 414 TRP B O 1
ATOM 4222 N N . LEU C 1 293 ? 24.856 18.399 55.434 1.00 51.96 415 LEU B N 1
ATOM 4223 C CA . LEU C 1 293 ? 25.922 19.387 55.488 1.00 54.36 415 LEU B CA 1
ATOM 4224 C C . LEU C 1 293 ? 26.810 19.133 56.704 1.00 56.64 415 LEU B C 1
ATOM 4225 O O . LEU C 1 293 ? 28.023 19.313 56.629 1.00 56.72 415 LEU B O 1
ATOM 4230 N N . LYS C 1 294 ? 26.199 18.690 57.811 1.00 59.27 416 LYS B N 1
ATOM 4231 C CA . LYS C 1 294 ? 26.917 18.433 59.050 1.00 63.19 416 LYS B CA 1
ATOM 4232 C C . LYS C 1 294 ? 27.911 17.286 58.868 1.00 65.08 416 LYS B C 1
ATOM 4233 O O . LYS C 1 294 ? 28.968 17.284 59.494 1.00 68.54 416 LYS B O 1
ATOM 4239 N N . ASN C 1 295 ? 27.573 16.326 57.997 1.00 63.72 417 ASN B N 1
ATOM 4240 C CA . ASN C 1 295 ? 28.328 15.087 57.887 1.00 64.45 417 ASN B CA 1
ATOM 4241 C C . ASN C 1 295 ? 29.396 15.184 56.796 1.00 64.70 417 ASN B C 1
ATOM 4242 O O . ASN C 1 295 ? 29.865 14.162 56.297 1.00 66.54 417 ASN B O 1
ATOM 4247 N N . GLY C 1 296 ? 29.781 16.414 56.438 1.00 63.27 418 GLY B N 1
ATOM 4248 C CA . GLY C 1 296 ? 30.905 16.641 55.544 1.00 63.77 418 GLY B CA 1
ATOM 4249 C C . GLY C 1 296 ? 30.517 16.541 54.071 1.00 61.70 418 GLY B C 1
ATOM 4250 O O . GLY C 1 296 ? 31.346 16.190 53.233 1.00 61.56 418 GLY B O 1
ATOM 4251 N N . GLU C 1 297 ? 29.249 16.864 53.784 1.00 60.53 419 GLU B N 1
ATOM 4252 C CA . GLU C 1 297 ? 28.702 16.975 52.438 1.00 59.88 419 GLU B CA 1
ATOM 4253 C C . GLU C 1 297 ? 29.238 15.868 51.529 1.00 60.75 419 GLU B C 1
ATOM 4254 O O . GLU C 1 297 ? 29.912 16.137 50.535 1.00 62.59 419 GLU B O 1
ATOM 4260 N N . ASN C 1 298 ? 28.904 14.619 51.878 1.00 59.30 420 ASN B N 1
ATOM 4261 C CA . ASN C 1 298 ? 29.325 13.456 51.115 1.00 62.86 420 ASN B CA 1
ATOM 4262 C C . ASN C 1 298 ? 28.440 13.289 49.884 1.00 58.87 420 ASN B C 1
ATOM 4263 O O . ASN C 1 298 ? 27.215 13.316 49.982 1.00 55.84 420 ASN B O 1
ATOM 4268 N N . PHE C 1 299 ? 29.087 13.084 48.732 1.00 60.12 421 PHE B N 1
ATOM 4269 C CA . PHE C 1 299 ? 28.408 13.047 47.449 1.00 60.00 421 PHE B CA 1
ATOM 4270 C C . PHE C 1 299 ? 27.415 11.884 47.387 1.00 58.32 421 PHE B C 1
ATOM 4271 O O . PHE C 1 299 ? 26.287 12.063 46.927 1.00 56.33 421 PHE B O 1
ATOM 4279 N N . SER C 1 300 ? 27.838 10.703 47.857 1.00 58.09 422 SER B N 1
ATOM 4280 C CA . SER C 1 300 ? 27.079 9.478 47.648 1.00 56.69 422 SER B CA 1
ATOM 4281 C C . SER C 1 300 ? 25.909 9.360 48.625 1.00 53.67 422 SER B C 1
ATOM 4282 O O . SER C 1 300 ? 25.118 8.428 48.529 1.00 55.39 422 SER B O 1
ATOM 4285 N N . SER C 1 301 ? 25.784 10.318 49.549 1.00 51.26 423 SER B N 1
ATOM 4286 C CA . SER C 1 301 ? 24.721 10.253 50.540 1.00 51.09 423 SER B CA 1
ATOM 4287 C C . SER C 1 301 ? 23.781 11.453 50.436 1.00 47.98 423 SER B C 1
ATOM 4288 O O . SER C 1 301 ? 23.020 11.716 51.366 1.00 47.42 423 SER B O 1
ATOM 4291 N N . TRP C 1 302 ? 23.824 12.164 49.300 1.00 46.13 424 TRP B N 1
ATOM 4292 C CA . TRP C 1 302 ? 22.931 13.289 49.069 1.00 44.01 424 TRP B CA 1
ATOM 4293 C C . TRP C 1 302 ? 21.482 12.813 49.173 1.00 43.54 424 TRP B C 1
ATOM 4294 O O . TRP C 1 302 ? 21.058 11.959 48.398 1.00 43.90 424 TRP B O 1
ATOM 4305 N N . PRO C 1 303 ? 20.687 13.337 50.138 1.00 43.33 425 PRO B N 1
ATOM 4306 C CA . PRO C 1 303 ? 19.411 12.720 50.511 1.00 43.90 425 PRO B CA 1
ATOM 4307 C C . PRO C 1 303 ? 18.190 12.988 49.629 1.00 42.82 425 PRO B C 1
ATOM 4308 O O . PRO C 1 303 ? 17.191 12.283 49.744 1.00 45.20 425 PRO B O 1
ATOM 4312 N N . LEU C 1 304 ? 18.262 14.002 48.760 1.00 41.50 426 LEU B N 1
ATOM 4313 C CA . LEU C 1 304 ? 17.085 14.432 48.016 1.00 40.24 426 LEU B CA 1
ATOM 4314 C C . LEU C 1 304 ? 17.038 13.758 46.648 1.00 39.17 426 LEU B C 1
ATOM 4315 O O . LEU C 1 304 ? 18.069 13.602 45.999 1.00 37.99 426 LEU B O 1
ATOM 4320 N N . PRO C 1 305 ? 15.840 13.367 46.155 1.00 40.32 427 PRO B N 1
ATOM 4321 C CA . PRO C 1 305 ? 15.712 12.828 44.801 1.00 41.89 427 PRO B CA 1
ATOM 4322 C C . PRO C 1 305 ? 15.938 13.931 43.770 1.00 40.58 427 PRO B C 1
ATOM 4323 O O . PRO C 1 305 ? 15.703 15.103 44.059 1.00 38.75 427 PRO B O 1
ATOM 4327 N N . PRO C 1 306 ? 16.400 13.593 42.544 1.00 42.21 428 PRO B N 1
ATOM 4328 C CA . PRO C 1 306 ? 16.582 14.594 41.493 1.00 41.14 428 PRO B CA 1
ATOM 4329 C C . PRO C 1 306 ? 15.216 15.076 41.012 1.00 40.29 428 PRO B C 1
ATOM 4330 O O . PRO C 1 306 ? 14.205 14.423 41.261 1.00 40.81 428 PRO B O 1
ATOM 4334 N N . LEU C 1 307 ? 15.190 16.229 40.336 1.00 38.87 429 LEU B N 1
ATOM 4335 C CA . LEU C 1 307 ? 13.946 16.728 39.773 1.00 37.97 429 LEU B CA 1
ATOM 4336 C C . LEU C 1 307 ? 13.479 15.777 38.673 1.00 38.43 429 LEU B C 1
ATOM 4337 O O . LEU C 1 307 ? 14.282 15.324 37.855 1.00 36.68 429 LEU B O 1
ATOM 4342 N N . MET C 1 308 ? 12.179 15.460 38.680 1.00 39.55 430 MET B N 1
ATOM 4343 C CA . MET C 1 308 ? 11.640 14.528 37.702 1.00 43.04 430 MET B CA 1
ATOM 4344 C C . MET C 1 308 ? 11.791 15.119 36.303 1.00 41.54 430 MET B C 1
ATOM 4345 O O . MET C 1 308 ? 11.726 16.332 36.129 1.00 40.39 430 MET B O 1
ATOM 4350 N N . ASP C 1 309 ? 12.046 14.245 35.325 1.00 42.47 431 ASP B N 1
ATOM 4351 C CA . ASP C 1 309 ? 12.271 14.657 33.949 1.00 42.60 431 ASP B CA 1
ATOM 4352 C C . ASP C 1 309 ? 10.940 15.083 33.334 1.00 41.08 431 ASP B C 1
ATOM 4353 O O . ASP C 1 309 ? 9.930 14.413 33.528 1.00 40.88 431 ASP B O 1
ATOM 4358 N N . LEU C 1 310 ? 10.954 16.206 32.603 1.00 40.09 432 LEU B N 1
ATOM 4359 C CA . LEU C 1 310 ? 9.741 16.744 32.003 1.00 39.34 432 LEU B CA 1
ATOM 4360 C C . LEU C 1 310 ? 9.827 16.712 30.476 1.00 40.32 432 LEU B C 1
ATOM 4361 O O . LEU C 1 310 ? 9.025 17.355 29.803 1.00 39.79 432 LEU B O 1
ATOM 4366 N N . ALA C 1 311 ? 10.775 15.936 29.935 1.00 43.31 433 ALA B N 1
ATOM 4367 C CA . ALA C 1 311 ? 10.993 15.837 28.498 1.00 45.18 433 ALA B CA 1
ATOM 4368 C C . ALA C 1 311 ? 9.772 15.263 27.778 1.00 47.25 433 ALA B C 1
ATOM 4369 O O . ALA C 1 311 ? 9.573 15.551 26.599 1.00 48.57 433 ALA B O 1
ATOM 4371 N N . SER C 1 312 ? 8.963 14.462 28.488 1.00 48.30 434 SER B N 1
ATOM 4372 C CA . SER C 1 312 ? 7.812 13.787 27.902 1.00 51.12 434 SER B CA 1
ATOM 4373 C C . SER C 1 312 ? 6.684 14.777 27.610 1.00 50.02 434 SER B C 1
ATOM 4374 O O . SER C 1 312 ? 5.789 14.484 26.816 1.00 53.40 434 SER B O 1
ATOM 4377 N N . LEU C 1 313 ? 6.743 15.947 28.259 1.00 45.69 435 LEU B N 1
ATOM 4378 C CA . LEU C 1 313 ? 5.757 17.003 28.088 1.00 42.75 435 LEU B CA 1
ATOM 4379 C C . LEU C 1 313 ? 6.234 18.031 27.063 1.00 41.86 435 LEU B C 1
ATOM 4380 O O . LEU C 1 313 ? 5.646 19.106 26.961 1.00 41.71 435 LEU B O 1
ATOM 4385 N N . SER C 1 314 ? 7.292 17.713 26.306 1.00 40.44 436 SER B N 1
ATOM 4386 C CA . SER C 1 314 ? 7.789 18.651 25.310 1.00 42.22 436 SER B CA 1
ATOM 4387 C C . SER C 1 314 ? 6.775 18.796 24.175 1.00 43.79 436 SER B C 1
ATOM 4388 O O . SER C 1 314 ? 6.093 17.834 23.826 1.00 46.50 436 SER B O 1
ATOM 4391 N N . VAL C 1 315 ? 6.679 20.009 23.615 1.00 42.73 437 VAL B N 1
ATOM 4392 C CA . VAL C 1 315 ? 5.686 20.304 22.591 1.00 43.12 437 VAL B CA 1
ATOM 4393 C C . VAL C 1 315 ? 6.324 20.318 21.201 1.00 45.40 437 VAL B C 1
ATOM 4394 O O . VAL C 1 315 ? 5.610 20.227 20.206 1.00 45.05 437 VAL B O 1
ATOM 4398 N N . ALA C 1 316 ? 7.658 20.420 21.131 1.00 49.01 438 ALA B N 1
ATOM 4399 C CA . ALA C 1 316 ? 8.344 20.543 19.851 1.00 53.54 438 ALA B CA 1
ATOM 4400 C C . ALA C 1 316 ? 9.660 19.765 19.840 1.00 60.54 438 ALA B C 1
ATOM 4401 O O . ALA C 1 316 ? 10.134 19.328 20.887 1.00 61.52 438 ALA B O 1
ATOM 4403 N N . GLU C 1 317 ? 10.225 19.609 18.630 1.00 66.52 439 GLU B N 1
ATOM 4404 C CA . GLU C 1 317 ? 11.465 18.896 18.354 1.00 74.47 439 GLU B CA 1
ATOM 4405 C C . GLU C 1 317 ? 11.344 17.439 18.821 1.00 75.59 439 GLU B C 1
ATOM 4406 O O . GLU C 1 317 ? 11.469 16.551 17.953 1.00 77.80 439 GLU B O 1
ATOM 4412 N N . ILE D 2 2 ? 4.048 45.109 3.095 1.00 96.89 427 ILE D N 1
ATOM 4413 C CA . ILE D 2 2 ? 4.586 46.503 3.016 1.00 98.40 427 ILE D CA 1
ATOM 4414 C C . ILE D 2 2 ? 4.241 47.234 4.314 1.00 93.60 427 ILE D C 1
ATOM 4415 O O . ILE D 2 2 ? 3.174 47.020 4.886 1.00 90.88 427 ILE D O 1
ATOM 4420 N N . GLU D 2 3 ? 5.164 48.098 4.757 1.00 92.45 428 GLU D N 1
ATOM 4421 C CA . GLU D 2 3 ? 5.121 48.742 6.062 1.00 86.70 428 GLU D CA 1
ATOM 4422 C C . GLU D 2 3 ? 4.036 49.820 6.096 1.00 82.17 428 GLU D C 1
ATOM 4423 O O . GLU D 2 3 ? 3.730 50.429 5.073 1.00 84.12 428 GLU D O 1
ATOM 4429 N N . LEU D 2 4 ? 3.476 50.048 7.295 1.00 75.27 429 LEU D N 1
ATOM 4430 C CA . LEU D 2 4 ? 2.346 50.943 7.503 1.00 70.23 429 LEU D CA 1
ATOM 4431 C C . LEU D 2 4 ? 2.630 51.908 8.653 1.00 70.14 429 LEU D C 1
ATOM 4432 O O . LEU D 2 4 ? 3.328 51.561 9.603 1.00 71.30 429 LEU D O 1
ATOM 4437 N N . GLU D 2 5 ? 2.045 53.111 8.564 1.00 69.89 430 GLU D N 1
ATOM 4438 C CA . GLU D 2 5 ? 2.027 54.070 9.659 1.00 72.30 430 GLU D CA 1
ATOM 4439 C C . GLU D 2 5 ? 0.782 53.818 10.508 1.00 67.75 430 GLU D C 1
ATOM 4440 O O . GLU D 2 5 ? -0.327 53.766 9.980 1.00 68.06 430 GLU D O 1
ATOM 4446 N N . TYR D 2 6 ? 0.980 53.672 11.824 1.00 66.85 431 TYR D N 1
ATOM 4447 C CA . TYR D 2 6 ? -0.077 53.261 12.738 1.00 59.90 431 TYR D CA 1
ATOM 4448 C C . TYR D 2 6 ? -0.601 54.454 13.533 1.00 62.37 431 TYR D C 1
ATOM 4449 O O . TYR D 2 6 ? 0.126 55.049 14.326 1.00 69.44 431 TYR D O 1
ATOM 4458 N N . LYS D 2 7 ? -1.885 54.766 13.328 1.00 59.52 432 LYS D N 1
ATOM 4459 C CA . LYS D 2 7 ? -2.502 55.964 13.873 1.00 59.82 432 LYS D CA 1
ATOM 4460 C C . LYS D 2 7 ? -3.087 55.700 15.260 1.00 56.73 432 LYS D C 1
ATOM 4461 O O . LYS D 2 7 ? -2.948 56.535 16.152 1.00 59.83 432 LYS D O 1
ATOM 4467 N N . ARG D 2 8 ? -3.748 54.545 15.428 1.00 51.75 433 ARG D N 1
ATOM 4468 C CA . ARG D 2 8 ? -4.714 54.365 16.504 1.00 51.92 433 ARG D CA 1
ATOM 4469 C C . ARG D 2 8 ? -4.778 52.897 16.933 1.00 48.92 433 ARG D C 1
ATOM 4470 O O . ARG D 2 8 ? -4.365 52.004 16.192 1.00 47.59 433 ARG D O 1
ATOM 4478 N N . LYS D 2 9 ? -5.307 52.665 18.143 1.00 48.47 434 LYS D N 1
ATOM 4479 C CA . LYS D 2 9 ? -5.562 51.327 18.656 1.00 44.85 434 LYS D CA 1
ATOM 4480 C C . LYS D 2 9 ? -6.928 50.844 18.177 1.00 41.47 434 LYS D C 1
ATOM 4481 O O . LYS D 2 9 ? -7.874 51.630 18.113 1.00 44.10 434 LYS D O 1
ATOM 4487 N N . PRO D 2 10 ? -7.079 49.539 17.844 1.00 36.59 435 PRO D N 1
ATOM 4488 C CA . PRO D 2 10 ? -8.368 49.004 17.400 1.00 36.02 435 PRO D CA 1
ATOM 4489 C C . PRO D 2 10 ? -9.398 48.930 18.526 1.00 35.64 435 PRO D C 1
ATOM 4490 O O . PRO D 2 10 ? -10.568 49.239 18.316 1.00 37.41 435 PRO D O 1
ATOM 4494 N N . ILE D 2 11 ? -8.945 48.521 19.715 1.00 34.96 436 ILE D N 1
ATOM 4495 C CA . ILE D 2 11 ? -9.785 48.428 20.898 1.00 36.26 436 ILE D CA 1
ATOM 4496 C C . ILE D 2 11 ? -9.251 49.431 21.918 1.00 38.34 436 ILE D C 1
ATOM 4497 O O . ILE D 2 11 ? -8.271 49.153 22.605 1.00 38.63 436 ILE D O 1
ATOM 4502 N N . PRO D 2 12 ? -9.860 50.635 22.030 1.00 42.17 437 PRO D N 1
ATOM 4503 C CA . PRO D 2 12 ? -9.255 51.742 22.775 1.00 44.75 437 PRO D CA 1
ATOM 4504 C C . PRO D 2 12 ? -8.845 51.432 24.216 1.00 46.11 437 PRO D C 1
ATOM 4505 O O . PRO D 2 12 ? -7.797 51.890 24.664 1.00 45.94 437 PRO D O 1
ATOM 4509 N N . ASP D 2 13 ? -9.662 50.641 24.922 1.00 48.39 438 ASP D N 1
ATOM 4510 C CA . ASP D 2 13 ? -9.461 50.390 26.341 1.00 52.28 438 ASP D CA 1
ATOM 4511 C C . ASP D 2 13 ? -8.583 49.157 26.571 1.00 49.95 438 ASP D C 1
ATOM 4512 O O . ASP D 2 13 ? -8.215 48.872 27.711 1.00 52.89 438 ASP D O 1
ATOM 4517 N N . TYR D 2 14 ? -8.245 48.438 25.490 1.00 44.61 439 TYR D N 1
ATOM 4518 C CA . TYR D 2 14 ? -7.447 47.224 25.583 1.00 37.33 439 TYR D CA 1
ATOM 4519 C C . TYR D 2 14 ? -5.995 47.569 25.897 1.00 37.18 439 TYR D C 1
ATOM 4520 O O . TYR D 2 14 ? -5.361 48.323 25.161 1.00 38.53 439 TYR D O 1
ATOM 4529 N N . ASP D 2 15 ? -5.486 46.978 26.986 1.00 35.51 440 ASP D N 1
ATOM 4530 C CA . ASP D 2 15 ? -4.101 47.112 27.407 1.00 35.97 440 ASP D CA 1
ATOM 4531 C C . ASP D 2 15 ? -3.643 45.784 28.008 1.00 33.27 440 ASP D C 1
ATOM 4532 O O . ASP D 2 15 ? -3.969 45.467 29.152 1.00 32.25 440 ASP D O 1
ATOM 4537 N N . PHE D 2 16 ? -2.869 45.025 27.224 1.00 30.66 441 PHE D N 1
ATOM 4538 C CA . PHE D 2 16 ? -2.507 43.658 27.562 1.00 29.81 441 PHE D CA 1
ATOM 4539 C C . PHE D 2 16 ? -1.645 43.611 28.823 1.00 31.47 441 PHE D C 1
ATOM 4540 O O . PHE D 2 16 ? -1.865 42.770 29.692 1.00 28.82 441 PHE D O 1
ATOM 4548 N N . MET D 2 17 ? -0.671 44.524 28.913 1.00 34.91 442 MET D N 1
ATOM 4549 C CA . MET D 2 17 ? 0.282 44.536 30.011 1.00 37.95 442 MET D CA 1
ATOM 4550 C C . MET D 2 17 ? -0.400 44.918 31.323 1.00 38.76 442 MET D C 1
ATOM 4551 O O . MET D 2 17 ? -0.156 44.281 32.346 1.00 40.35 442 MET D O 1
ATOM 4556 N N . LYS D 2 18 ? -1.263 45.941 31.290 1.00 38.56 443 LYS D N 1
ATOM 4557 C CA . LYS D 2 18 ? -1.892 46.418 32.513 1.00 40.29 443 LYS D CA 1
ATOM 4558 C C . LYS D 2 18 ? -2.921 45.407 33.013 1.00 36.99 443 LYS D C 1
ATOM 4559 O O . LYS D 2 18 ? -3.046 45.198 34.218 1.00 36.91 443 LYS D O 1
ATOM 4565 N N . GLY D 2 19 ? -3.642 44.784 32.075 1.00 33.75 444 GLY D N 1
ATOM 4566 C CA . GLY D 2 19 ? -4.606 43.745 32.392 1.00 32.61 444 GLY D CA 1
ATOM 4567 C C . GLY D 2 19 ? -3.965 42.578 33.140 1.00 31.33 444 GLY D C 1
ATOM 4568 O O . GLY D 2 19 ? -4.585 41.993 34.024 1.00 30.83 444 GLY D O 1
ATOM 4569 N N . LEU D 2 20 ? -2.718 42.256 32.777 1.00 30.96 445 LEU D N 1
ATOM 4570 C CA . LEU D 2 20 ? -1.965 41.213 33.455 1.00 31.21 445 LEU D CA 1
ATOM 4571 C C . LEU D 2 20 ? -1.648 41.660 34.879 1.00 33.02 445 LEU D C 1
ATOM 4572 O O . LEU D 2 20 ? -1.970 40.949 35.828 1.00 31.33 445 LEU D O 1
ATOM 4577 N N . GLU D 2 21 ? -1.013 42.837 35.001 1.00 35.75 446 GLU D N 1
ATOM 4578 C CA . GLU D 2 21 ? -0.654 43.418 36.285 1.00 40.02 446 GLU D CA 1
ATOM 4579 C C . GLU D 2 21 ? -1.868 43.359 37.207 1.00 41.70 446 GLU D C 1
ATOM 4580 O O . GLU D 2 21 ? -1.787 42.829 38.311 1.00 43.99 446 GLU D O 1
ATOM 4586 N N . THR D 2 22 ? -2.995 43.879 36.705 1.00 41.92 447 THR D N 1
ATOM 4587 C CA . THR D 2 22 ? -4.243 43.999 37.442 1.00 42.45 447 THR D CA 1
ATOM 4588 C C . THR D 2 22 ? -4.702 42.635 37.949 1.00 41.57 447 THR D C 1
ATOM 4589 O O . THR D 2 22 ? -4.884 42.460 39.150 1.00 45.17 447 THR D O 1
ATOM 4593 N N . THR D 2 23 ? -4.875 41.677 37.030 1.00 39.29 448 THR D N 1
ATOM 4594 C CA . THR D 2 23 ? -5.538 40.418 37.342 1.00 39.47 448 THR D CA 1
ATOM 4595 C C . THR D 2 23 ? -4.732 39.607 38.354 1.00 39.46 448 THR D C 1
ATOM 4596 O O . THR D 2 23 ? -5.316 38.908 39.179 1.00 40.92 448 THR D O 1
ATOM 4600 N N . LEU D 2 24 ? -3.399 39.702 38.270 1.00 38.51 449 LEU D N 1
ATOM 4601 C CA . LEU D 2 24 ? -2.501 38.991 39.167 1.00 38.99 449 LEU D CA 1
ATOM 4602 C C . LEU D 2 24 ? -2.584 39.583 40.574 1.00 42.64 449 LEU D C 1
ATOM 4603 O O . LEU D 2 24 ? -2.545 38.845 41.554 1.00 44.99 449 LEU D O 1
ATOM 4608 N N . GLN D 2 25 ? -2.713 40.913 40.658 1.00 45.10 450 GLN D N 1
ATOM 4609 C CA . GLN D 2 25 ? -2.822 41.613 41.929 1.00 49.63 450 GLN D CA 1
ATOM 4610 C C . GLN D 2 25 ? -4.217 41.402 42.513 1.00 52.43 450 GLN D C 1
ATOM 4611 O O . GLN D 2 25 ? -4.372 41.285 43.728 1.00 55.85 450 GLN D O 1
ATOM 4617 N N . GLU D 2 26 ? -5.216 41.371 41.624 1.00 52.75 451 GLU D N 1
ATOM 4618 C CA . GLU D 2 26 ? -6.612 41.148 41.963 1.00 58.76 451 GLU D CA 1
ATOM 4619 C C . GLU D 2 26 ? -6.760 39.785 42.634 1.00 61.35 451 GLU D C 1
ATOM 4620 O O . GLU D 2 26 ? -7.487 39.655 43.616 1.00 66.11 451 GLU D O 1
ATOM 4626 N N . LEU D 2 27 ? -6.058 38.780 42.091 1.00 59.98 452 LEU D N 1
ATOM 4627 C CA . LEU D 2 27 ? -6.071 37.427 42.625 1.00 58.95 452 LEU D CA 1
ATOM 4628 C C . LEU D 2 27 ? -5.431 37.427 44.011 1.00 60.57 452 LEU D C 1
ATOM 4629 O O . LEU D 2 27 ? -5.947 36.793 44.929 1.00 63.81 452 LEU D O 1
ATOM 4634 N N . TYR D 2 28 ? -4.307 38.144 44.141 1.00 59.46 453 TYR D N 1
ATOM 4635 C CA . TYR D 2 28 ? -3.520 38.153 45.364 1.00 62.79 453 TYR D CA 1
ATOM 4636 C C . TYR D 2 28 ? -4.357 38.656 46.539 1.00 67.98 453 TYR D C 1
ATOM 4637 O O . TYR D 2 28 ? -4.394 38.015 47.587 1.00 72.75 453 TYR D O 1
ATOM 4646 N N . VAL D 2 29 ? -5.031 39.798 46.353 1.00 71.08 454 VAL D N 1
ATOM 4647 C CA . VAL D 2 29 ? -5.788 40.425 47.428 1.00 76.12 454 VAL D CA 1
ATOM 4648 C C . VAL D 2 29 ? -7.056 39.622 47.726 1.00 80.50 454 VAL D C 1
ATOM 4649 O O . VAL D 2 29 ? -7.509 39.595 48.867 1.00 84.49 454 VAL D O 1
ATOM 4653 N N . GLU D 2 30 ? -7.616 38.964 46.702 1.00 80.24 455 GLU D N 1
ATOM 4654 C CA . GLU D 2 30 ? -8.834 38.181 46.858 1.00 85.59 455 GLU D CA 1
ATOM 4655 C C . GLU D 2 30 ? -8.519 36.827 47.494 1.00 86.11 455 GLU D C 1
ATOM 4656 O O . GLU D 2 30 ? -9.428 36.121 47.927 1.00 89.65 455 GLU D O 1
ATOM 4662 N N . HIS D 2 31 ? -7.228 36.473 47.539 1.00 84.93 456 HIS D N 1
ATOM 4663 C CA . HIS D 2 31 ? -6.764 35.321 48.296 1.00 87.23 456 HIS D CA 1
ATOM 4664 C C . HIS D 2 31 ? -6.683 35.685 49.777 1.00 93.13 456 HIS D C 1
ATOM 4665 O O . HIS D 2 31 ? -6.906 34.836 50.637 1.00 97.66 456 HIS D O 1
ATOM 4672 N N . GLN D 2 32 ? -6.365 36.957 50.056 1.00 97.21 457 GLN D N 1
ATOM 4673 C CA . GLN D 2 32 ? -6.262 37.476 51.412 1.00 102.97 457 GLN D CA 1
ATOM 4674 C C . GLN D 2 32 ? -7.647 37.558 52.050 1.00 107.37 457 GLN D C 1
ATOM 4675 O O . GLN D 2 32 ? -7.764 37.586 53.274 1.00 108.35 457 GLN D O 1
ATOM 4681 N N . SER D 2 33 ? -8.685 37.621 51.206 1.00 106.34 458 SER D N 1
ATOM 4682 C CA . SER D 2 33 ? -10.067 37.640 51.657 1.00 111.54 458 SER D CA 1
ATOM 4683 C C . SER D 2 33 ? -10.411 36.319 52.340 1.00 115.82 458 SER D C 1
ATOM 4684 O O . SER D 2 33 ? -11.078 36.311 53.373 1.00 123.54 458 SER D O 1
ATOM 4687 N N . LYS D 2 34 ? -9.936 35.212 51.755 1.00 114.91 459 LYS D N 1
ATOM 4688 C CA . LYS D 2 34 ? -10.200 33.878 52.271 1.00 117.81 459 LYS D CA 1
ATOM 4689 C C . LYS D 2 34 ? -9.288 33.588 53.463 1.00 119.54 459 LYS D C 1
ATOM 4690 O O . LYS D 2 34 ? -9.576 32.693 54.255 1.00 124.22 459 LYS D O 1
ATOM 4696 N N . LYS D 2 35 ? -8.190 34.348 53.578 1.00 119.45 460 LYS D N 1
ATOM 4697 C CA . LYS D 2 35 ? -7.333 34.304 54.753 1.00 122.07 460 LYS D CA 1
ATOM 4698 C C . LYS D 2 35 ? -8.079 34.887 55.952 1.00 128.45 460 LYS D C 1
ATOM 4699 O O . LYS D 2 35 ? -7.991 34.352 57.056 1.00 131.77 460 LYS D O 1
ATOM 4705 N N . ARG D 2 36 ? -8.805 35.987 55.715 1.00 131.48 461 ARG D N 1
ATOM 4706 C CA . ARG D 2 36 ? -9.656 36.606 56.719 1.00 136.51 461 ARG D CA 1
ATOM 4707 C C . ARG D 2 36 ? -10.851 35.694 56.992 1.00 138.58 461 ARG D C 1
ATOM 4708 O O . ARG D 2 36 ? -11.147 35.381 58.144 1.00 141.88 461 ARG D O 1
ATOM 4716 N N . ARG D 2 37 ? -11.527 35.283 55.912 1.00 134.39 462 ARG D N 1
ATOM 4717 C CA . ARG D 2 37 ? -12.625 34.333 55.974 1.00 133.70 462 ARG D CA 1
ATOM 4718 C C . ARG D 2 37 ? -12.053 32.924 56.175 1.00 130.32 462 ARG D C 1
ATOM 4719 O O . ARG D 2 37 ? -11.836 32.560 57.348 1.00 129.90 462 ARG D O 1
#

Solvent-accessible surface area: 27666 Å² total; per-residue (Å²): 100,64,20,20,0,15,0,3,5,12,60,1,0,90,76,0,4,90,58,0,4,108,63,1,16,20,0,0,17,0,13,0,47,5,99,19,23,86,51,0,72,100,28,1,138,39,0,21,71,2,0,14,27,0,0,3,2,1,7,45,8,25,88,116,161,73,126,99,69,34,15,23,76,18,2,5,0,0,21,0,0,24,8,0,23,133,44,4,62,137,89,46,99,33,21,1,8,0,0,0,18,37,95,93,0,0,56,11,0,1,86,11,0,78,52,78,147,19,84,1,84,68,28,60,188,199,18,36,0,52,0,0,19,13,174,96,1,83,16,0,16,129,120,6,139,90,50,47,134,86,1,0,0,0,2,0,1,0,43,0,29,50,49,0,72,95,75,15,88,109,41,142,20,24,8,0,8,0,0,0,65,26,0,0,1,4,0,5,64,18,18,41,112,46,115,63,53,2,24,76,8,6,3,0,0,0,0,0,27,75,17,69,72,130,75,108,82,22,13,27,117,84,0,100,83,32,0,99,64,0,0,70,11,5,98,92,61,56,68,156,109,66,49,53,21,109,115,15,134,107,13,48,102,48,12,0,3,112,108,139,72,137,65,81,0,11,75,122,42,68,11,120,144,24,0,75,71,24,0,55,93,7,6,60,86,19,59,60,99,59,172,124,109,153,126,186,127,53,26,20,0,15,0,17,7,11,55,2,0,130,93,0,5,91,71,0,5,107,64,0,17,21,1,0,16,0,10,0,44,3,99,23,24,85,48,0,70,93,36,1,141,44,0,22,74,3,0,19,33,0,0,7,2,0,5,46,23,28,87,139,135,97,125,89,69,31,7,20,74,19,2,4,0,0,18,0,0,35,5,0,20,138,41,6,58,137,83,44,100,38,26,1,13,0,0,0,17,38,93,77,0,0,58,13,0,0,73,6,0,88,48,73,145,16,83,2,79,66,21,87,150,199,18,34,0,39,0,1,19,9,176,114,0,82,47,0,14,127,92,9,122,88,51,44,127,85,0,0,0,0,1,0,2,2,64,0,29,68,47,0,59,90,70,8,80,91,32,157,18,21,12,0,10,1,0,0,80,25,0,0,1,4,0,9,65,23,23,34,97,57,174,68,82,4,51,75,9,6,2,0,0,0,0,0,26,79,15,65,94,123,77,36,20,26,108,112,0,106,85,31,0,90,64,0,0,71,14,3,92,97,53,52,81,166,112,67,47,53,20,106,121,17,136,108,9,52,104,43,12,0,2,114,197,162,36,136,78,138,67,78,0,13,70,123,42,75,20,123,134,25,6,96,60,22,0,53,86,13,11,58,110,24,56,66,150,108,224,225

Radius of gyration: 33.21 Å; Cα contacts (8 Å, |Δi|>4): 929; chains: 4; bounding box: 88×53×88 Å

GO terms:
  GO:0140445 chromosome, telomeric repeat region (C, IDA)
  GO:0000781 chromosome, telomeric region (C, IDA)
  GO:0005654 nucleoplasm (C, IDA)
  GO:0000782 telomere cap complex (C, IDA)
  GO:0070187 shelterin complex (C, IDA)
  GO:0060090 molecular adaptor activity (F, EXP)
  GO:0016233 telomere capping (P, IGI)
  GO:0005634 nucleus (C, HDA)
  GO:0045132 meiotic chromosome segregation (P, IMP)
  GO:0045141 meiotic telomere clustering (P, IMP)
  GO:1905324 telomere-telomerase complex assembly (P, IMP)
  GO:0007004 telomere maintenance via telomerase (P, IMP)
  GO:0000723 telomere maintenance (P, IMP)
  GO:0005515 protein binding (F, IPI)

Secondary structure (DSSP, 8-state):
-EEEEEEPPPHHHHHHHHHHHHHTHHHHHHHHSS---HHHHHHHHHHHHHHHHHHH-GGGG--S-----SGGGS-HHHHHHHHHHHTTTTT---EEEEEES-HHHHHHHHHHHHHTT--EEE-----SEEEEEGGGHHHHGGGGTTSTTSEEEEESSHHHHHHHHHHSPPP-S-EEEEEETTSHHHHHHHTTTT-STTHHHHHHHHHHHHT----HHHHHHHHHHHHHHHHHHHHTT--GGG--SPPPPP-GGG--B-/-EEEEEEPPPHHHHHHHHHHHHHTHHHHHHHHHS---HHHHHHHHHHHHHHHHHHH-GGGG-SS---SSSSTTT-HHHHHHHHHHHHHTTT---EEEEEES-HHHHHHHHHHHTTTT--EEE-----SEEEEEGGGHHHHHHHTTT-TTSEEEEESSHHHHHHHHHHS----S-EEEEEETTSHHHHHHHHGGG-SSSHHHHHHHHHHHHT--HHHHHHHHHHHHHHHHHHHHTT--GGG--SPPPPP-GGG--B-/--B-S-SSTT--HHHHHHHHHHHHHHHHHHHHHHHHH-/----B---SSTT--HHHHHHHHHHHHHHHHHHHHH-

Nearest PDB structures (foldseek):
  7cuj-assembly1_B  TM=1.004E+00  e=3.179E-47  Schizosaccharomyces pombe 972h-
  7cuj-assembly1_A  TM=9.955E-01  e=4.846E-42  Schizosaccharomyces pombe 972h-
  5jxt-assembly1_N  TM=7.067E-01  e=6.659E-05  Thermothelomyces thermophilus ATCC 42464
  8h5y-assembly2_A  TM=5.543E-01  e=3.419E-02  Escherichia coli K-12
  3pm6-assembly1_A  TM=2.089E-01  e=5.281E-01  Coccidioides immitis

B-factor: mean 55.1, std 26.99, range [12.22, 158.5]